Protein AF-U4LHU0-F1 (afdb_monomer_lite)

pLDDT: mean 70.66, std 20.33, range [28.69, 96.94]

Organism: Pyronema omphalodes (strain CBS 100304) (NCBI:txid1076935)

Structure (mmCIF, N/CA/C/O backbone):
data_AF-U4LHU0-F1
#
_entry.id   AF-U4LHU0-F1
#
loop_
_atom_site.group_PDB
_atom_site.id
_atom_site.type_symbol
_atom_site.label_atom_id
_atom_site.label_alt_id
_atom_site.label_comp_id
_atom_site.label_asym_id
_atom_site.label_entity_id
_atom_site.label_seq_id
_atom_site.pdbx_PDB_ins_code
_atom_site.Cartn_x
_atom_site.Cartn_y
_atom_site.Cartn_z
_atom_site.occupancy
_atom_site.B_iso_or_equiv
_atom_site.auth_seq_id
_atom_site.auth_comp_id
_atom_site.auth_asym_id
_atom_site.auth_atom_id
_atom_site.pdbx_PDB_model_num
ATOM 1 N N . MET A 1 1 ? -25.468 12.175 -38.984 1.00 31.92 1 MET A N 1
ATOM 2 C CA . MET A 1 1 ? -24.004 12.237 -39.172 1.00 31.92 1 MET A CA 1
ATOM 3 C C . MET A 1 1 ? -23.417 12.907 -37.944 1.00 31.92 1 MET A C 1
ATOM 5 O O . MET A 1 1 ? -23.538 14.114 -37.804 1.00 31.92 1 MET A O 1
ATOM 9 N N . THR A 1 2 ? -22.904 12.123 -37.001 1.00 28.69 2 THR A N 1
ATOM 10 C CA . THR A 1 2 ? -22.215 12.627 -35.808 1.00 28.69 2 THR A CA 1
ATOM 11 C C . THR A 1 2 ? -20.821 13.065 -36.234 1.00 28.69 2 THR A C 1
ATOM 13 O O . THR A 1 2 ? -19.942 12.238 -36.451 1.00 28.69 2 THR A O 1
ATOM 16 N N . THR A 1 3 ? -20.631 14.369 -36.413 1.00 35.62 3 THR A N 1
ATOM 17 C CA . THR A 1 3 ? -19.307 14.978 -36.540 1.00 35.62 3 THR A CA 1
ATOM 18 C C . THR A 1 3 ? -18.554 14.716 -35.241 1.00 35.62 3 THR A C 1
ATOM 20 O O . THR A 1 3 ? -18.798 15.386 -34.237 1.00 35.62 3 THR A O 1
ATOM 23 N N . ARG A 1 4 ? -17.682 13.699 -35.225 1.00 44.81 4 ARG A N 1
ATOM 24 C CA . ARG A 1 4 ? -16.684 13.555 -34.164 1.00 44.81 4 ARG A CA 1
ATOM 25 C C . ARG A 1 4 ? -15.829 14.817 -34.207 1.00 44.81 4 ARG A C 1
ATOM 27 O O . ARG A 1 4 ? -15.154 15.075 -35.200 1.00 44.81 4 ARG A O 1
ATOM 34 N N . PHE A 1 5 ? -15.929 15.641 -33.170 1.00 44.97 5 PHE A N 1
ATOM 35 C CA . PHE A 1 5 ? -15.028 16.767 -32.978 1.00 44.97 5 PHE A CA 1
ATOM 36 C C . PHE A 1 5 ? -13.647 16.189 -32.682 1.00 44.97 5 PHE A C 1
ATOM 38 O O . PHE A 1 5 ? -13.376 15.772 -31.560 1.00 44.97 5 PHE A O 1
ATOM 45 N N . TYR A 1 6 ? -12.807 16.109 -33.709 1.00 57.91 6 TYR A N 1
ATOM 46 C CA . TYR A 1 6 ? -11.405 15.760 -33.553 1.00 57.91 6 TYR A CA 1
ATOM 47 C C . TYR A 1 6 ? -10.732 16.816 -32.666 1.00 57.91 6 TYR A C 1
ATOM 49 O O . TYR A 1 6 ? -10.689 17.996 -33.030 1.00 57.91 6 TYR A O 1
ATOM 57 N N . ASN A 1 7 ? -10.243 16.401 -31.495 1.00 67.56 7 ASN A N 1
ATOM 58 C CA . ASN A 1 7 ? -9.500 17.265 -30.588 1.00 67.56 7 ASN A CA 1
ATOM 59 C C . ASN A 1 7 ? -8.046 16.770 -30.523 1.00 67.56 7 ASN A C 1
ATOM 61 O O . ASN A 1 7 ? -7.736 15.892 -29.715 1.00 67.56 7 ASN A O 1
ATOM 65 N N . PRO A 1 8 ? -7.140 17.358 -31.327 1.00 67.25 8 PRO A N 1
ATOM 66 C CA . PRO A 1 8 ? -5.761 16.891 -31.455 1.00 67.25 8 PRO A CA 1
ATOM 67 C C . PRO A 1 8 ? -5.008 16.852 -30.125 1.00 67.25 8 PRO A C 1
ATOM 69 O O . PRO A 1 8 ? -4.113 16.029 -29.962 1.00 67.25 8 PRO A O 1
ATOM 72 N N . SER A 1 9 ? -5.338 17.735 -29.182 1.00 73.50 9 SER A N 1
ATOM 73 C CA . SER A 1 9 ? -4.689 17.767 -27.870 1.00 73.50 9 SER A CA 1
ATOM 74 C C . SER A 1 9 ? -5.184 16.640 -26.966 1.00 73.50 9 SER A C 1
ATOM 76 O O . SER A 1 9 ? -4.390 16.038 -26.251 1.00 73.50 9 SER A O 1
ATOM 78 N N . TYR A 1 10 ? -6.481 16.327 -27.026 1.00 80.56 10 TYR A N 1
ATOM 79 C CA . TYR A 1 10 ? -7.070 15.235 -26.253 1.00 80.56 10 TYR A CA 1
ATOM 80 C C . TYR A 1 10 ? -6.584 13.872 -26.751 1.00 80.56 10 TYR A C 1
ATOM 82 O O . TYR A 1 10 ? -6.120 13.065 -25.952 1.00 80.56 10 TYR A O 1
ATOM 90 N N . ASP A 1 11 ? -6.618 13.636 -28.066 1.00 79.12 11 ASP A N 1
ATOM 91 C CA . ASP A 1 11 ? -6.207 12.352 -28.642 1.00 79.12 11 ASP A CA 1
ATOM 92 C C . ASP A 1 11 ? -4.712 12.082 -28.420 1.00 79.12 11 ASP A C 1
ATOM 94 O O . ASP A 1 11 ? -4.326 10.964 -28.085 1.00 79.12 11 ASP A O 1
ATOM 98 N N . LYS A 1 12 ? -3.859 13.113 -28.518 1.00 81.25 12 LYS A N 1
ATOM 99 C CA . LYS A 1 12 ? -2.432 12.991 -28.180 1.00 81.25 12 LYS A CA 1
ATOM 100 C C . LYS A 1 12 ? -2.208 12.639 -26.712 1.00 81.25 12 LYS A C 1
ATOM 102 O O . LYS A 1 12 ? -1.365 11.792 -26.430 1.00 81.25 12 LYS A O 1
ATOM 107 N N . GLN A 1 13 ? -2.954 13.260 -25.798 1.00 86.19 13 GLN A N 1
ATOM 108 C CA . GLN A 1 13 ? -2.844 12.948 -24.375 1.00 86.19 13 GLN A CA 1
ATOM 109 C C . GLN A 1 13 ? -3.299 11.515 -24.084 1.00 86.19 13 GLN A C 1
ATOM 111 O O . GLN A 1 13 ? -2.605 10.792 -23.383 1.00 86.19 13 GLN A O 1
ATOM 116 N N . GLN A 1 14 ? -4.400 11.065 -24.690 1.00 88.62 14 GLN A N 1
ATOM 117 C CA . GLN A 1 14 ? -4.863 9.685 -24.531 1.00 88.62 14 GLN A CA 1
ATOM 118 C C . GLN A 1 14 ? -3.864 8.667 -25.087 1.00 88.62 14 GLN A C 1
ATOM 120 O O . GLN A 1 14 ? -3.625 7.640 -24.463 1.00 88.62 14 GLN A O 1
ATOM 125 N N . ILE A 1 15 ? -3.219 8.951 -26.223 1.00 83.81 15 ILE A N 1
ATOM 126 C CA . ILE A 1 15 ? -2.134 8.107 -26.746 1.00 83.81 15 ILE A CA 1
ATOM 127 C C . ILE A 1 15 ? -0.989 8.005 -25.727 1.00 83.81 15 ILE A C 1
ATOM 129 O O . ILE A 1 15 ? -0.496 6.907 -25.481 1.00 83.81 15 ILE A O 1
ATOM 133 N N . ILE A 1 16 ? -0.585 9.124 -25.120 1.00 84.62 16 ILE A N 1
ATOM 134 C CA . ILE A 1 16 ? 0.454 9.170 -24.080 1.00 84.62 16 ILE A CA 1
ATOM 135 C C . ILE A 1 16 ? 0.057 8.326 -22.865 1.00 84.62 16 ILE A C 1
ATOM 137 O O . ILE A 1 16 ? 0.836 7.477 -22.434 1.00 84.62 16 ILE A O 1
ATOM 141 N N . ASP A 1 17 ? -1.154 8.522 -22.349 1.00 87.69 17 ASP A N 1
ATOM 142 C CA . ASP A 1 17 ? -1.651 7.816 -21.167 1.00 87.69 17 ASP A CA 1
ATOM 143 C C . ASP A 1 17 ? -1.772 6.306 -21.437 1.00 87.69 17 ASP A C 1
ATOM 145 O O . ASP A 1 17 ? -1.357 5.484 -20.616 1.00 87.69 17 ASP A O 1
ATOM 149 N N . ASN A 1 18 ? -2.240 5.925 -22.631 1.00 87.00 18 ASN A N 1
ATOM 150 C CA . ASN A 1 18 ? -2.288 4.531 -23.066 1.00 87.00 18 ASN A CA 1
ATOM 151 C C . ASN A 1 18 ? -0.885 3.922 -23.143 1.00 87.00 18 ASN A C 1
ATOM 153 O O . ASN A 1 18 ? -0.681 2.801 -22.682 1.00 87.00 18 ASN A O 1
ATOM 157 N N . CYS A 1 19 ? 0.093 4.643 -23.700 1.00 80.50 19 CYS A N 1
ATOM 158 C CA . CYS A 1 19 ? 1.478 4.180 -23.753 1.00 80.50 19 CYS A CA 1
ATOM 159 C C . CYS A 1 19 ? 2.058 3.973 -22.348 1.00 80.50 19 CYS A C 1
ATOM 161 O O . CYS A 1 19 ? 2.681 2.942 -22.112 1.00 80.50 19 CYS A O 1
ATOM 163 N N . LYS A 1 20 ? 1.801 4.880 -21.399 1.00 83.44 20 LYS A N 1
ATOM 164 C CA . LYS A 1 20 ? 2.232 4.697 -20.003 1.00 83.44 20 LYS A CA 1
ATOM 165 C C . LYS A 1 20 ? 1.599 3.470 -19.360 1.00 83.44 20 LYS A C 1
ATOM 167 O O . LYS A 1 20 ? 2.293 2.642 -18.783 1.00 83.44 20 LYS A O 1
ATOM 172 N N . TYR A 1 21 ? 0.294 3.272 -19.538 1.00 82.62 21 TYR A N 1
ATOM 173 C CA . TYR A 1 21 ? -0.361 2.068 -19.024 1.00 82.62 21 TYR A CA 1
ATOM 174 C C . TYR A 1 21 ? 0.203 0.783 -19.650 1.00 82.62 21 TYR A C 1
ATOM 176 O O . TYR A 1 21 ? 0.356 -0.231 -18.967 1.00 82.62 21 TYR A O 1
ATOM 184 N N . LEU A 1 22 ? 0.513 0.796 -20.949 1.00 76.00 22 LEU A N 1
ATOM 185 C CA . LEU A 1 22 ? 1.028 -0.368 -21.668 1.00 76.00 22 LEU A CA 1
ATOM 186 C C . LEU A 1 22 ? 2.461 -0.715 -21.260 1.00 76.00 22 LEU A C 1
ATOM 188 O O . LEU A 1 22 ? 2.718 -1.883 -20.954 1.00 76.00 22 LEU A O 1
ATOM 192 N N . PHE A 1 23 ? 3.344 0.283 -21.224 1.00 72.50 23 PHE A N 1
ATOM 193 C CA . PHE A 1 23 ? 4.793 0.102 -21.135 1.00 72.50 23 PHE A CA 1
ATOM 194 C C . PHE A 1 23 ? 5.400 0.451 -19.768 1.00 72.50 23 PHE A C 1
ATOM 196 O O . PHE A 1 23 ? 6.485 -0.037 -19.490 1.00 72.50 23 PHE A O 1
ATOM 203 N N . GLY A 1 24 ? 4.701 1.197 -18.908 1.00 72.06 24 GLY A N 1
ATOM 204 C CA . GLY A 1 24 ? 5.185 1.630 -17.591 1.00 72.06 24 GLY A CA 1
ATOM 205 C C . GLY A 1 24 ? 5.085 3.147 -17.396 1.00 72.06 24 GLY A C 1
ATOM 206 O O . GLY A 1 24 ? 5.053 3.905 -18.361 1.00 72.06 24 GLY A O 1
ATOM 207 N N . ASP A 1 25 ? 5.015 3.613 -16.146 1.00 74.56 25 ASP A N 1
ATOM 208 C CA . ASP A 1 25 ? 4.973 5.055 -15.826 1.00 74.56 25 ASP A CA 1
ATOM 209 C C . ASP A 1 25 ? 6.344 5.746 -15.970 1.00 74.56 25 ASP A C 1
ATOM 211 O O . ASP A 1 25 ? 6.435 6.974 -15.997 1.00 74.56 25 ASP A O 1
ATOM 215 N N . ASP A 1 26 ? 7.404 4.948 -16.045 1.00 67.00 26 ASP A N 1
ATOM 216 C CA . ASP A 1 26 ? 8.810 5.312 -16.202 1.00 67.00 26 ASP A CA 1
ATOM 217 C C . ASP A 1 26 ? 9.218 5.613 -17.652 1.00 67.00 26 ASP A C 1
ATOM 219 O O . ASP A 1 26 ? 10.294 6.169 -17.890 1.00 67.00 26 ASP A O 1
ATOM 223 N N . VAL A 1 27 ? 8.338 5.333 -18.613 1.00 71.69 27 VAL A N 1
ATOM 224 C CA . VAL A 1 27 ? 8.548 5.669 -20.023 1.00 71.69 27 VAL A CA 1
ATOM 225 C C . VAL A 1 27 ? 8.144 7.111 -20.341 1.00 71.69 27 VAL A C 1
ATOM 227 O O . VAL A 1 27 ? 7.217 7.676 -19.751 1.00 71.69 27 VAL A O 1
ATOM 230 N N . ASP A 1 28 ? 8.807 7.706 -21.335 1.00 75.06 28 ASP A N 1
ATOM 231 C CA . ASP A 1 28 ? 8.503 9.053 -21.830 1.00 75.06 28 ASP A CA 1
ATOM 232 C C . ASP A 1 28 ? 7.946 8.997 -23.265 1.00 75.06 28 ASP A C 1
ATOM 234 O O . ASP A 1 28 ? 8.705 9.056 -24.238 1.00 75.06 28 ASP A O 1
ATOM 238 N N . PRO A 1 29 ? 6.622 8.799 -23.432 1.00 76.75 29 PRO A N 1
ATOM 239 C CA . PRO A 1 29 ? 6.010 8.694 -24.746 1.00 76.75 29 PRO A CA 1
ATOM 240 C C . PRO A 1 29 ? 5.849 10.074 -25.397 1.00 76.75 29 PRO A C 1
ATOM 242 O O . PRO A 1 29 ? 5.161 10.958 -24.888 1.00 76.75 29 PRO A O 1
ATOM 245 N N . VAL A 1 30 ? 6.416 10.231 -26.589 1.00 76.00 30 VAL A N 1
ATOM 246 C CA . VAL A 1 30 ? 6.323 11.442 -27.408 1.00 76.00 30 VAL A CA 1
ATOM 247 C C . VAL A 1 30 ? 5.564 11.132 -28.693 1.00 76.00 30 VAL A C 1
ATOM 249 O O . VAL A 1 30 ? 5.951 10.257 -29.465 1.00 76.00 30 VAL A O 1
ATOM 252 N N . VAL A 1 31 ? 4.486 11.873 -28.960 1.00 75.69 31 VAL A N 1
ATOM 253 C CA . VAL A 1 31 ? 3.698 11.729 -30.195 1.00 75.69 31 VAL A CA 1
ATOM 254 C C . VAL A 1 31 ? 4.178 12.735 -31.237 1.00 75.69 31 VAL A C 1
ATOM 256 O O . VAL A 1 31 ? 3.885 13.931 -31.150 1.00 75.69 31 VAL A O 1
ATOM 259 N N . LEU A 1 32 ? 4.891 12.242 -32.246 1.00 68.19 32 LEU A N 1
ATOM 260 C CA . LEU A 1 32 ? 5.414 13.028 -33.357 1.00 68.19 32 LEU A CA 1
ATOM 261 C C . LEU A 1 32 ? 4.557 12.868 -34.611 1.00 68.19 32 LEU A C 1
ATOM 263 O O . LEU A 1 32 ? 4.002 11.810 -34.902 1.00 68.19 32 LEU A O 1
ATOM 267 N N . THR A 1 33 ? 4.465 13.951 -35.375 1.00 69.75 33 THR A N 1
ATOM 268 C CA . THR A 1 33 ? 3.896 13.951 -36.723 1.00 69.75 33 THR A CA 1
ATOM 269 C C . THR A 1 33 ? 5.036 14.184 -37.697 1.00 69.75 33 THR A C 1
ATOM 271 O O . THR A 1 33 ? 5.654 15.245 -37.682 1.00 69.75 33 THR A O 1
ATOM 274 N N . GLU A 1 34 ? 5.316 13.189 -38.523 1.00 63.16 34 GLU A N 1
ATOM 275 C CA . GLU A 1 34 ? 6.387 13.217 -39.508 1.00 63.16 34 GLU A CA 1
ATOM 276 C C . GLU A 1 34 ? 5.799 13.365 -40.906 1.00 63.16 34 GLU A C 1
ATOM 278 O O . GLU A 1 34 ? 4.795 12.736 -41.256 1.00 63.16 34 GLU A O 1
ATOM 283 N N . GLN A 1 35 ? 6.460 14.183 -41.717 1.00 63.94 35 GLN A N 1
ATOM 284 C CA . GLN A 1 35 ? 6.216 14.270 -43.147 1.00 63.94 35 GLN A CA 1
ATOM 285 C C . GLN A 1 35 ? 7.452 13.757 -43.870 1.00 63.94 35 GLN A C 1
ATOM 287 O O . GLN A 1 35 ? 8.567 14.163 -43.546 1.00 63.94 35 GLN A O 1
ATOM 292 N N . TYR A 1 36 ? 7.260 12.857 -44.826 1.00 60.22 36 TYR A N 1
ATOM 293 C CA . TYR A 1 36 ? 8.351 12.357 -45.651 1.00 60.22 36 TYR A CA 1
ATOM 294 C C . TYR A 1 36 ? 7.912 12.229 -47.102 1.00 60.22 36 TYR A C 1
ATOM 296 O O . TYR A 1 36 ? 6.767 11.883 -47.400 1.00 60.22 36 TYR A O 1
ATOM 304 N N . ASP A 1 37 ? 8.847 12.488 -48.008 1.00 61.88 37 ASP A N 1
ATOM 305 C CA . ASP A 1 37 ? 8.627 12.319 -49.435 1.00 61.88 37 ASP A CA 1
ATOM 306 C C . ASP A 1 37 ? 8.998 10.893 -49.843 1.00 61.88 37 ASP A C 1
ATOM 308 O O . ASP A 1 37 ? 10.112 10.418 -49.622 1.00 61.88 37 ASP A O 1
ATOM 312 N N . GLY A 1 38 ? 8.034 10.188 -50.425 1.00 62.19 38 GLY A N 1
ATOM 313 C CA . GLY A 1 38 ? 8.197 8.858 -50.990 1.00 62.19 38 GLY A CA 1
ATOM 314 C C . GLY A 1 38 ? 7.997 8.886 -52.500 1.00 62.19 38 GLY A C 1
ATOM 315 O O . GLY A 1 38 ? 7.189 9.648 -53.026 1.00 62.19 38 GLY A O 1
ATOM 316 N N . ILE A 1 39 ? 8.710 8.025 -53.221 1.00 62.16 39 ILE A N 1
ATOM 317 C CA . ILE A 1 39 ? 8.475 7.815 -54.651 1.00 62.16 39 ILE A CA 1
ATOM 318 C C . ILE A 1 39 ? 7.542 6.620 -54.789 1.00 62.16 39 ILE A C 1
ATOM 320 O O . ILE A 1 39 ? 7.892 5.514 -54.377 1.00 62.16 39 ILE A O 1
ATOM 324 N N . VAL A 1 40 ? 6.368 6.824 -55.386 1.00 63.94 40 VAL A N 1
ATOM 325 C CA . VAL A 1 40 ? 5.434 5.726 -55.655 1.00 63.94 40 VAL A CA 1
ATOM 326 C C . VAL A 1 40 ? 5.247 5.530 -57.141 1.00 63.94 40 VAL A C 1
ATOM 328 O O . VAL A 1 40 ? 5.099 6.480 -57.905 1.00 63.94 40 VAL A O 1
ATOM 331 N N . SER A 1 41 ? 5.266 4.261 -57.534 1.00 62.34 41 SER A N 1
ATOM 332 C CA . SER A 1 41 ? 4.939 3.828 -58.884 1.00 62.34 41 SER A CA 1
ATOM 333 C C . SER A 1 41 ? 3.425 3.869 -59.055 1.00 62.34 41 SER A C 1
ATOM 335 O O . SER A 1 41 ? 2.715 3.000 -58.551 1.00 62.34 41 SER A O 1
ATOM 337 N N . GLU A 1 42 ? 2.920 4.894 -59.733 1.00 66.12 42 GLU A N 1
ATOM 338 C CA . GLU A 1 42 ? 1.509 4.969 -60.095 1.00 66.12 42 GLU A CA 1
ATOM 339 C C . GLU A 1 42 ? 1.281 4.375 -61.477 1.00 66.12 42 GLU A C 1
ATOM 341 O O . GLU A 1 42 ? 2.084 4.542 -62.395 1.00 66.12 42 GLU A O 1
ATOM 346 N N . GLN A 1 43 ? 0.170 3.659 -61.604 1.00 59.12 43 GLN A N 1
ATOM 347 C CA . GLN A 1 43 ? -0.231 3.022 -62.843 1.00 59.12 43 GLN A CA 1
ATOM 348 C C . GLN A 1 43 ? -1.027 4.024 -63.682 1.00 59.12 43 GLN A C 1
ATOM 350 O O . GLN A 1 43 ? -2.145 4.392 -63.315 1.00 59.12 43 GLN A O 1
ATOM 355 N N . GLU A 1 44 ? -0.473 4.467 -64.810 1.00 54.84 44 GLU A N 1
ATOM 356 C CA . GLU A 1 44 ? -1.233 5.277 -65.762 1.00 54.84 44 GLU A CA 1
ATOM 357 C C . GLU A 1 44 ? -2.221 4.370 -66.513 1.00 54.84 44 GLU A C 1
ATOM 359 O O . GLU A 1 44 ? -1.839 3.400 -67.172 1.00 54.84 44 GLU A O 1
ATOM 364 N N . ARG A 1 45 ? -3.525 4.661 -66.402 1.00 52.56 45 ARG A N 1
ATOM 365 C CA . ARG A 1 45 ? -4.532 4.052 -67.280 1.00 52.56 45 ARG A CA 1
ATOM 366 C C . ARG A 1 45 ? -4.575 4.836 -68.584 1.00 52.56 45 ARG A C 1
ATOM 368 O O . ARG A 1 45 ? -5.157 5.918 -68.637 1.00 52.56 45 ARG A O 1
ATOM 375 N N . PHE A 1 46 ? -4.006 4.269 -69.640 1.00 51.78 46 PHE A N 1
ATOM 376 C CA . PHE A 1 46 ? -4.324 4.703 -70.994 1.00 51.78 46 PHE A CA 1
ATOM 377 C C . PHE A 1 46 ? -5.749 4.257 -71.352 1.00 51.78 46 PHE A C 1
ATOM 379 O O . PHE A 1 46 ? -6.184 3.163 -70.996 1.00 51.78 46 PHE A O 1
ATOM 386 N N . TRP A 1 47 ? -6.494 5.135 -72.028 1.00 53.00 47 TRP A N 1
ATOM 387 C CA . TRP A 1 47 ? -7.880 4.890 -72.455 1.00 53.00 47 TRP A CA 1
ATOM 388 C C . TRP A 1 47 ? -7.991 3.839 -73.576 1.00 53.00 47 TRP A C 1
ATOM 390 O O . TRP A 1 47 ? -9.082 3.356 -73.866 1.00 53.00 47 TRP A O 1
ATOM 400 N N . ASP A 1 48 ? -6.864 3.464 -74.179 1.00 54.81 48 ASP A N 1
ATOM 401 C CA . ASP A 1 48 ? -6.714 2.345 -75.106 1.00 54.81 48 ASP A CA 1
ATOM 402 C C . ASP A 1 48 ? -6.076 1.188 -74.329 1.00 54.81 48 ASP A C 1
ATOM 404 O O . ASP A 1 48 ? -4.995 1.345 -73.769 1.00 54.81 48 ASP A O 1
ATOM 408 N N . GLY A 1 49 ? -6.767 0.053 -74.224 1.00 53.97 49 GLY A N 1
ATOM 409 C CA . GLY A 1 49 ? -6.484 -1.051 -73.304 1.00 53.97 49 GLY A CA 1
ATOM 410 C C . GLY A 1 49 ? -5.183 -1.839 -73.525 1.00 53.97 49 GLY A C 1
ATOM 411 O O . GLY A 1 49 ? -5.213 -3.067 -73.440 1.00 53.97 49 GLY A O 1
ATOM 412 N N . ARG A 1 50 ? -4.033 -1.195 -73.770 1.00 52.84 50 ARG A N 1
ATOM 413 C CA . ARG A 1 50 ? -2.716 -1.848 -73.776 1.00 52.84 50 ARG A CA 1
ATOM 414 C C . ARG A 1 50 ? -1.643 -1.069 -73.017 1.00 52.84 50 ARG A C 1
ATOM 416 O O . ARG A 1 50 ? -1.430 0.114 -73.227 1.00 52.84 50 ARG A O 1
ATOM 423 N N . GLN A 1 51 ? -0.926 -1.862 -72.222 1.00 54.44 51 GLN A N 1
ATOM 424 C CA . GLN A 1 51 ? 0.272 -1.595 -71.426 1.00 54.44 51 GLN A CA 1
ATOM 425 C C . GLN A 1 51 ? 0.159 -0.560 -70.300 1.00 54.44 51 GLN A C 1
ATOM 427 O O . GLN A 1 51 ? -0.144 0.612 -70.474 1.00 54.44 51 GLN A O 1
ATOM 432 N N . HIS A 1 52 ? 0.465 -1.058 -69.103 1.00 53.16 52 HIS A N 1
ATOM 433 C CA . HIS A 1 52 ? 0.617 -0.297 -67.878 1.00 53.16 52 HIS A CA 1
ATOM 434 C C . HIS A 1 52 ? 2.041 0.260 -67.837 1.00 53.16 52 HIS A C 1
ATOM 436 O O . HIS A 1 52 ? 2.987 -0.498 -67.622 1.00 53.16 52 HIS A O 1
ATOM 442 N N . SER A 1 53 ? 2.208 1.563 -68.059 1.00 53.81 53 SER A N 1
ATOM 443 C CA . SER A 1 53 ? 3.431 2.250 -67.650 1.00 53.81 53 SER A CA 1
ATOM 444 C C . SER A 1 53 ? 3.322 2.583 -66.163 1.00 53.81 53 SER A C 1
ATOM 446 O O . SER A 1 53 ? 2.299 3.081 -65.684 1.00 53.81 53 SER A O 1
ATOM 448 N N . TYR A 1 54 ? 4.383 2.279 -65.421 1.00 63.12 54 TYR A N 1
ATOM 449 C CA . TYR A 1 54 ? 4.544 2.746 -64.052 1.00 63.12 54 TYR A CA 1
ATOM 450 C C . TYR A 1 54 ? 5.303 4.062 -64.096 1.00 63.12 54 TYR A C 1
ATOM 452 O O . TYR A 1 54 ? 6.447 4.110 -64.551 1.00 63.12 54 TYR A O 1
ATOM 460 N N . LYS A 1 55 ? 4.663 5.135 -63.640 1.00 63.25 55 LYS A N 1
ATOM 461 C CA . LYS A 1 55 ? 5.321 6.424 -63.478 1.00 63.25 55 LYS A CA 1
ATOM 462 C C . LYS A 1 55 ? 5.713 6.585 -62.021 1.00 63.25 55 LYS A C 1
ATOM 464 O O . LYS A 1 55 ? 4.868 6.494 -61.133 1.00 63.25 55 LYS A O 1
ATOM 469 N N . SER A 1 56 ? 6.992 6.842 -61.784 1.00 66.25 56 SER A N 1
ATOM 470 C CA . SER A 1 56 ? 7.484 7.256 -60.475 1.00 66.25 56 SER A CA 1
ATOM 471 C C . SER A 1 56 ? 7.012 8.679 -60.203 1.00 66.25 56 SER A C 1
ATOM 473 O O . SER A 1 56 ? 7.499 9.626 -60.820 1.00 66.25 56 SER A O 1
ATOM 475 N N . VAL A 1 57 ? 6.041 8.827 -59.307 1.00 67.00 57 VAL A N 1
ATOM 476 C CA . VAL A 1 57 ? 5.515 10.126 -58.889 1.00 67.00 57 VAL A CA 1
ATOM 477 C C . VAL A 1 57 ? 6.013 10.407 -57.469 1.00 67.00 57 VAL A C 1
ATOM 479 O O . VAL A 1 57 ? 5.795 9.569 -56.587 1.00 67.00 57 VAL A O 1
ATOM 482 N N . PRO A 1 58 ? 6.689 11.546 -57.224 1.00 61.03 58 PRO A N 1
ATOM 483 C CA . PRO A 1 58 ? 7.014 11.968 -55.868 1.00 61.03 58 PRO A CA 1
ATOM 484 C C . PRO A 1 58 ? 5.718 12.298 -55.123 1.00 61.03 58 PRO A C 1
ATOM 486 O O . PRO A 1 58 ? 4.859 13.017 -55.637 1.00 61.03 58 PRO A O 1
ATOM 489 N N . LYS A 1 59 ? 5.559 11.734 -53.928 1.00 64.88 59 LYS A N 1
ATOM 490 C CA . LYS A 1 59 ? 4.393 11.917 -53.065 1.00 64.88 59 LYS A CA 1
ATOM 491 C C . LYS A 1 59 ? 4.831 12.219 -51.650 1.00 64.88 59 LYS A C 1
ATOM 493 O O . LYS A 1 59 ? 5.673 11.518 -51.103 1.00 64.88 59 LYS A O 1
ATOM 498 N N . THR A 1 60 ? 4.190 13.205 -51.044 1.00 61.88 60 THR A N 1
ATOM 499 C CA . THR A 1 60 ? 4.386 13.506 -49.631 1.00 61.88 60 THR A CA 1
ATOM 500 C C . THR A 1 60 ? 3.420 12.676 -48.795 1.00 61.88 60 THR A C 1
ATOM 502 O O . THR A 1 60 ? 2.205 12.661 -49.022 1.00 61.88 60 THR A O 1
ATOM 505 N N . TYR A 1 61 ? 3.979 11.975 -47.819 1.00 63.44 61 TYR A N 1
ATOM 506 C CA . TYR A 1 61 ? 3.270 11.156 -46.852 1.00 63.44 61 TYR A CA 1
ATOM 507 C C . TYR A 1 61 ? 3.307 11.827 -45.490 1.00 63.44 61 TYR A C 1
ATOM 509 O O . TYR A 1 61 ? 4.332 12.368 -45.086 1.00 63.44 61 TYR A O 1
ATOM 517 N N . THR A 1 62 ? 2.192 11.765 -44.764 1.00 61.28 62 THR A N 1
ATOM 518 C CA . THR A 1 62 ? 2.161 12.104 -43.336 1.00 61.28 62 THR A CA 1
ATOM 519 C C . THR A 1 62 ? 1.982 10.827 -42.528 1.00 61.28 62 THR A C 1
ATOM 521 O O . THR A 1 62 ? 1.068 10.045 -42.795 1.00 61.28 62 THR A O 1
ATOM 524 N N . CYS A 1 63 ? 2.847 10.620 -41.540 1.00 63.19 63 CYS A N 1
ATOM 525 C CA . CYS A 1 63 ? 2.761 9.538 -40.566 1.00 63.19 63 CYS A CA 1
ATOM 526 C C . CYS A 1 63 ? 2.765 10.135 -39.160 1.00 63.19 63 CYS A C 1
ATOM 528 O O . CYS A 1 63 ? 3.416 11.147 -38.904 1.00 63.19 63 CYS A O 1
ATOM 530 N N . VAL A 1 64 ? 2.030 9.516 -38.242 1.00 63.84 64 VAL A N 1
ATOM 531 C CA . VAL A 1 64 ? 2.077 9.872 -36.826 1.00 63.84 64 VAL A CA 1
ATOM 532 C C . VAL A 1 64 ? 2.656 8.685 -36.076 1.00 63.84 64 VAL A C 1
ATOM 534 O O . VAL A 1 64 ? 2.203 7.549 -36.242 1.00 63.84 64 VAL A O 1
ATOM 537 N N . ARG A 1 65 ? 3.684 8.956 -35.273 1.00 65.94 65 ARG A N 1
ATOM 538 C CA . ARG A 1 65 ? 4.395 7.958 -34.477 1.00 65.94 65 ARG A CA 1
ATOM 539 C C . ARG A 1 65 ? 4.334 8.348 -33.008 1.00 65.94 65 ARG A C 1
ATOM 541 O O . ARG A 1 65 ? 4.594 9.499 -32.672 1.00 65.94 65 ARG A O 1
ATOM 548 N N . ALA A 1 66 ? 4.025 7.398 -32.138 1.00 61.97 66 ALA A N 1
ATOM 549 C CA . ALA A 1 66 ? 4.353 7.497 -30.725 1.00 61.97 66 ALA A CA 1
ATOM 550 C C . ALA A 1 66 ? 5.709 6.820 -30.512 1.00 61.97 66 ALA A C 1
ATOM 552 O O . ALA A 1 66 ? 5.871 5.634 -30.802 1.00 61.97 66 ALA A O 1
ATOM 553 N N . ILE A 1 67 ? 6.679 7.597 -30.048 1.00 64.75 67 ILE A N 1
ATOM 554 C CA . ILE A 1 67 ? 8.003 7.129 -29.654 1.00 64.75 67 ILE A CA 1
ATOM 555 C C . ILE A 1 67 ? 7.968 6.965 -28.147 1.00 64.75 67 ILE A C 1
ATOM 557 O O . ILE A 1 67 ? 7.747 7.938 -27.437 1.00 64.75 67 ILE A O 1
ATOM 561 N N . VAL A 1 68 ? 8.158 5.749 -27.665 1.00 61.59 68 VAL A N 1
ATOM 562 C CA . VAL A 1 68 ? 8.235 5.439 -26.243 1.00 61.59 68 VAL A CA 1
ATOM 563 C C . VAL A 1 68 ? 9.707 5.232 -25.924 1.00 61.59 68 VAL A C 1
ATOM 565 O O . VAL A 1 68 ? 10.297 4.243 -26.356 1.00 61.59 68 VAL A O 1
ATOM 568 N N . VAL A 1 69 ? 10.307 6.206 -25.242 1.00 58.31 69 VAL A N 1
ATOM 569 C CA . VAL A 1 69 ? 11.693 6.110 -24.777 1.00 58.31 69 VAL A CA 1
ATOM 570 C C . VAL A 1 69 ? 11.672 5.556 -23.362 1.00 58.31 69 VAL A C 1
ATOM 572 O O . VAL A 1 69 ? 11.019 6.126 -22.483 1.00 58.31 69 VAL A O 1
ATOM 575 N N . ASP A 1 70 ? 12.363 4.442 -23.163 1.00 56.34 70 ASP A N 1
ATOM 576 C CA . ASP A 1 70 ? 12.574 3.878 -21.837 1.00 56.34 70 ASP A CA 1
ATOM 577 C C . ASP A 1 70 ? 13.696 4.664 -21.135 1.00 56.34 70 ASP A C 1
ATOM 579 O O . ASP A 1 70 ? 14.791 4.813 -21.679 1.00 56.34 70 ASP A O 1
ATOM 583 N N . ARG A 1 71 ? 13.418 5.233 -19.953 1.00 48.97 71 ARG A N 1
ATOM 584 C CA . ARG A 1 71 ? 14.417 5.974 -19.158 1.00 48.97 71 ARG A CA 1
ATOM 585 C C . ARG A 1 71 ? 15.211 5.074 -18.212 1.00 48.97 71 ARG A C 1
ATOM 587 O O . ARG A 1 71 ? 16.204 5.533 -17.654 1.00 48.97 71 ARG A O 1
ATOM 594 N N . MET A 1 72 ? 14.770 3.839 -17.998 1.00 47.50 72 MET A N 1
ATOM 595 C CA . MET A 1 72 ? 15.346 2.890 -17.054 1.00 47.50 72 MET A CA 1
ATOM 596 C C . MET A 1 72 ? 15.177 1.491 -17.635 1.00 47.50 72 MET A C 1
ATOM 598 O O . MET A 1 72 ? 14.161 0.880 -17.346 1.00 47.50 72 MET A O 1
ATOM 602 N N . HIS A 1 73 ? 16.158 1.004 -18.411 1.00 47.78 73 HIS A N 1
ATOM 603 C CA . HIS A 1 73 ? 16.200 -0.311 -19.081 1.00 47.78 73 HIS A CA 1
ATOM 604 C C . HIS A 1 73 ? 15.314 -1.403 -18.438 1.00 47.78 73 HIS A C 1
ATOM 606 O O . HIS A 1 73 ? 15.788 -2.278 -17.707 1.00 47.78 73 HIS A O 1
ATOM 612 N N . THR A 1 74 ? 14.017 -1.373 -18.718 1.00 40.94 74 THR A N 1
ATOM 613 C CA . THR A 1 74 ? 13.043 -2.353 -18.274 1.00 40.94 74 THR A CA 1
ATOM 614 C C . THR A 1 74 ? 12.411 -2.893 -19.531 1.00 40.94 74 THR A C 1
ATOM 616 O O . THR A 1 74 ? 11.494 -2.319 -20.109 1.00 40.94 74 THR A O 1
ATOM 619 N N . ASP A 1 75 ? 12.968 -4.028 -19.962 1.00 47.19 75 ASP A N 1
ATOM 620 C CA . ASP A 1 75 ? 12.567 -4.795 -21.136 1.00 47.19 75 ASP A CA 1
ATOM 621 C C . ASP A 1 75 ? 11.044 -4.777 -21.320 1.00 47.19 75 ASP A C 1
ATOM 623 O O . ASP A 1 75 ? 10.275 -5.492 -20.658 1.00 47.19 75 ASP A O 1
ATOM 627 N N . THR A 1 76 ? 10.603 -3.910 -22.228 1.00 41.75 76 THR A N 1
ATOM 628 C CA . THR A 1 76 ? 9.191 -3.654 -22.466 1.00 41.75 76 THR A CA 1
ATOM 629 C C . THR A 1 76 ? 8.603 -4.886 -23.137 1.00 41.75 76 THR A C 1
ATOM 631 O O . THR A 1 76 ? 8.955 -5.279 -24.249 1.00 41.75 76 THR A O 1
ATOM 634 N N . SER A 1 77 ? 7.717 -5.554 -22.402 1.00 37.34 77 SER A N 1
ATOM 635 C CA . SER A 1 77 ? 7.081 -6.795 -22.827 1.00 37.34 77 SER A CA 1
ATOM 636 C C . SER A 1 77 ? 6.307 -6.578 -24.130 1.00 37.34 77 SER A C 1
ATOM 638 O O . SER A 1 77 ? 5.379 -5.772 -24.194 1.00 37.34 77 SER A O 1
ATOM 640 N N . ILE A 1 78 ? 6.694 -7.316 -25.172 1.00 41.19 78 ILE A N 1
ATOM 641 C CA . ILE A 1 78 ? 6.081 -7.261 -26.500 1.00 41.19 78 ILE A CA 1
ATOM 642 C C . ILE A 1 78 ? 4.653 -7.812 -26.412 1.00 41.19 78 ILE A C 1
ATOM 644 O O . ILE A 1 78 ? 4.441 -9.019 -26.274 1.00 41.19 78 ILE A O 1
ATOM 648 N N . LEU A 1 79 ? 3.661 -6.929 -26.525 1.00 35.16 79 LEU A N 1
ATOM 649 C CA . LEU A 1 79 ? 2.281 -7.317 -26.806 1.00 35.16 79 LEU A CA 1
ATOM 650 C C . LEU A 1 79 ? 2.174 -7.680 -28.292 1.00 35.16 79 LEU A C 1
ATOM 652 O O . LEU A 1 79 ? 2.129 -6.819 -29.171 1.00 35.16 79 LEU A O 1
ATOM 656 N N . LEU A 1 80 ? 2.163 -8.982 -28.572 1.00 32.78 80 LEU A N 1
ATOM 657 C CA . LEU A 1 80 ? 1.895 -9.537 -29.896 1.00 32.78 80 LEU A CA 1
ATOM 658 C C . LEU A 1 80 ? 0.395 -9.450 -30.180 1.00 32.78 80 LEU A C 1
ATOM 660 O O . LEU A 1 80 ? -0.398 -10.273 -29.731 1.00 32.78 80 LEU A O 1
ATOM 664 N N . ALA A 1 81 ? 0.015 -8.432 -30.940 1.00 33.06 81 ALA A N 1
ATOM 665 C CA . ALA A 1 81 ? -1.354 -8.221 -31.361 1.00 33.06 81 ALA A CA 1
ATOM 666 C C . ALA A 1 81 ? -1.598 -8.963 -32.695 1.00 33.06 81 ALA A C 1
ATOM 668 O O . ALA A 1 81 ? -1.228 -8.488 -33.767 1.00 33.06 81 ALA A O 1
ATOM 669 N N . THR A 1 82 ? -2.274 -10.115 -32.658 1.00 32.31 82 THR A N 1
ATOM 670 C CA . THR A 1 82 ? -2.719 -10.873 -33.845 1.00 32.31 82 THR A CA 1
ATOM 671 C C . THR A 1 82 ? -3.984 -10.271 -34.456 1.00 32.31 82 THR A C 1
ATOM 673 O O . THR A 1 82 ? -5.059 -10.434 -33.889 1.00 32.31 82 THR A O 1
ATOM 676 N N . ASP A 1 83 ? -3.861 -9.532 -35.564 1.00 29.86 83 ASP A N 1
ATOM 677 C CA . ASP A 1 83 ? -4.930 -9.449 -36.572 1.00 29.86 83 ASP A CA 1
ATOM 678 C C . ASP A 1 83 ? -4.383 -8.952 -37.921 1.00 29.86 83 ASP A C 1
ATOM 680 O O . ASP A 1 83 ? -3.592 -8.005 -37.975 1.00 29.86 83 ASP A O 1
ATOM 684 N N . ILE A 1 84 ? -4.775 -9.639 -38.994 1.00 35.53 84 ILE A N 1
ATOM 685 C CA . ILE A 1 84 ? -4.042 -9.740 -40.272 1.00 35.53 84 ILE A CA 1
ATOM 686 C C . ILE A 1 84 ? -4.219 -8.511 -41.187 1.00 35.53 84 ILE A C 1
ATOM 688 O O . ILE A 1 84 ? -3.414 -8.313 -42.091 1.00 35.53 84 ILE A O 1
ATOM 692 N N . ASP A 1 85 ? -5.163 -7.613 -40.888 1.00 34.50 85 ASP A N 1
ATOM 693 C CA . ASP A 1 85 ? -5.487 -6.477 -41.769 1.00 34.50 85 ASP A CA 1
ATOM 694 C C . ASP A 1 85 ? -5.155 -5.082 -41.193 1.00 34.50 85 ASP A C 1
ATOM 696 O O . ASP A 1 85 ? -5.460 -4.071 -41.827 1.00 34.50 85 ASP A O 1
ATOM 700 N N . GLN A 1 86 ? -4.529 -4.972 -40.005 1.00 41.28 86 GLN A N 1
ATOM 701 C CA . GLN A 1 86 ? -4.327 -3.660 -39.348 1.00 41.28 86 GLN A CA 1
ATOM 702 C C . GLN A 1 86 ? -2.986 -3.399 -38.648 1.00 41.28 86 GLN A C 1
ATOM 704 O O . GLN A 1 86 ? -2.861 -2.368 -37.986 1.00 41.28 86 GLN A O 1
ATOM 709 N N . ARG A 1 87 ? -1.971 -4.265 -38.725 1.00 38.66 87 ARG A N 1
ATOM 710 C CA . ARG A 1 87 ? -0.878 -4.200 -37.736 1.00 38.66 87 ARG A CA 1
ATOM 711 C C . ARG A 1 87 ? 0.511 -4.315 -38.353 1.00 38.66 87 ARG A C 1
ATOM 713 O O . ARG A 1 87 ? 1.020 -5.407 -38.555 1.00 38.66 87 ARG A O 1
ATOM 720 N N . ALA A 1 88 ? 1.159 -3.171 -38.555 1.00 38.16 88 ALA A N 1
ATOM 721 C CA . ALA A 1 88 ? 2.614 -3.097 -38.558 1.00 38.16 88 ALA A CA 1
ATOM 722 C C . ALA A 1 88 ? 3.056 -2.413 -37.257 1.00 38.16 88 ALA A C 1
ATOM 724 O O . ALA A 1 88 ? 3.291 -1.210 -37.212 1.00 38.16 88 ALA A O 1
ATOM 725 N N . LEU A 1 89 ? 3.146 -3.199 -36.181 1.00 41.22 89 LEU A N 1
ATOM 726 C CA . LEU A 1 89 ? 4.039 -2.889 -35.065 1.00 41.22 89 LEU A CA 1
ATOM 727 C C . LEU A 1 89 ? 5.465 -3.062 -35.605 1.00 41.22 89 LEU A C 1
ATOM 729 O O . LEU A 1 89 ? 6.054 -4.136 -35.517 1.00 41.22 89 LEU A O 1
ATOM 733 N N . CYS A 1 90 ? 5.997 -2.033 -36.263 1.00 38.94 90 CYS A N 1
ATOM 734 C CA . CYS A 1 90 ? 7.402 -2.026 -36.645 1.00 38.94 90 CYS A CA 1
ATOM 735 C C . CYS A 1 90 ? 8.226 -1.683 -35.406 1.00 38.94 90 CYS A C 1
ATOM 737 O O . CYS A 1 90 ? 8.500 -0.516 -35.133 1.00 38.94 90 CYS A O 1
ATOM 739 N N . TYR A 1 91 ? 8.640 -2.716 -34.672 1.00 38.62 91 TYR A N 1
ATOM 740 C CA . TYR A 1 91 ? 9.796 -2.606 -33.795 1.00 38.62 91 TYR A CA 1
ATOM 741 C C . TYR A 1 91 ? 11.031 -2.466 -34.689 1.00 38.62 91 TYR A C 1
ATOM 743 O O . TYR A 1 91 ? 11.596 -3.447 -35.164 1.00 38.62 91 TYR A O 1
ATOM 751 N N . SER A 1 92 ? 11.407 -1.231 -35.000 1.00 37.78 92 SER A N 1
ATOM 752 C CA . SER A 1 92 ? 12.749 -0.932 -35.482 1.00 37.78 92 SER A CA 1
ATOM 753 C C . SER A 1 92 ? 13.460 -0.231 -34.342 1.00 37.78 92 SER A C 1
ATOM 755 O O . SER A 1 92 ? 13.162 0.929 -34.080 1.00 37.78 92 SER A O 1
ATOM 757 N N . SER A 1 93 ? 14.354 -0.935 -33.658 1.00 35.47 93 SER A N 1
ATOM 758 C CA . SER A 1 93 ? 15.377 -0.313 -32.824 1.00 35.47 93 SER A CA 1
ATOM 759 C C . SER A 1 93 ? 16.603 -0.084 -33.714 1.00 35.47 93 SER A C 1
ATOM 761 O O . SER A 1 93 ? 17.236 -1.062 -34.109 1.00 35.47 93 SER A O 1
ATOM 763 N N . PRO A 1 94 ? 16.940 1.162 -34.108 1.00 36.41 94 PRO A N 1
ATOM 764 C CA . PRO A 1 94 ? 18.270 1.476 -34.628 1.00 36.41 94 PRO A CA 1
ATOM 765 C C . PRO A 1 94 ? 19.252 1.759 -33.476 1.00 36.41 94 PRO A C 1
ATOM 767 O O . PRO A 1 94 ? 20.458 1.804 -33.687 1.00 36.41 94 PRO A O 1
ATOM 770 N N . THR A 1 95 ? 18.734 1.957 -32.261 1.00 41.62 95 THR A N 1
ATOM 771 C CA . THR A 1 95 ? 19.452 2.305 -31.033 1.00 41.62 95 THR A CA 1
ATOM 772 C C . THR A 1 95 ? 18.658 1.729 -29.867 1.00 41.62 95 THR A C 1
ATOM 774 O O . THR A 1 95 ? 17.451 1.955 -29.798 1.00 41.62 95 THR A O 1
ATOM 777 N N . LYS A 1 96 ? 19.327 0.972 -28.994 1.00 50.09 96 LYS A N 1
ATOM 778 C CA . LYS A 1 96 ? 18.810 -0.037 -28.047 1.00 50.09 96 LYS A CA 1
ATOM 779 C C . LYS A 1 96 ? 17.667 0.367 -27.076 1.00 50.09 96 LYS A C 1
ATOM 781 O O . LYS A 1 96 ? 17.195 -0.510 -26.368 1.00 50.09 96 LYS A O 1
ATOM 786 N N . ASP A 1 97 ? 17.128 1.591 -27.114 1.00 53.12 97 ASP A N 1
ATOM 787 C CA . ASP A 1 97 ? 16.343 2.177 -26.006 1.00 53.12 97 ASP A CA 1
ATOM 788 C C . ASP A 1 97 ? 14.984 2.816 -26.395 1.00 53.12 97 ASP A C 1
ATOM 790 O O . ASP A 1 97 ? 14.390 3.554 -25.606 1.00 53.12 97 ASP A O 1
ATOM 794 N N . ALA A 1 98 ? 14.465 2.578 -27.610 1.00 54.91 98 ALA A N 1
ATOM 795 C CA . ALA A 1 98 ? 13.199 3.181 -28.058 1.00 54.91 98 ALA A CA 1
ATOM 796 C C . ALA A 1 98 ? 12.231 2.189 -28.726 1.00 54.91 98 ALA A C 1
ATOM 798 O O . ALA A 1 98 ? 12.601 1.439 -29.633 1.00 54.91 98 ALA A O 1
ATOM 799 N N . VAL A 1 99 ? 10.957 2.242 -28.320 1.00 60.53 99 VAL A N 1
ATOM 800 C CA . VAL A 1 99 ? 9.840 1.505 -28.932 1.00 60.53 99 VAL A CA 1
ATOM 801 C C . VAL A 1 99 ? 9.004 2.459 -29.784 1.00 60.53 99 VAL A C 1
ATOM 803 O O . VAL A 1 99 ? 8.594 3.526 -29.329 1.00 60.53 99 VAL A O 1
ATOM 806 N N . TYR A 1 100 ? 8.707 2.065 -31.024 1.00 61.62 100 TYR A N 1
ATOM 807 C CA . TYR A 1 100 ? 7.917 2.869 -31.958 1.00 61.62 100 TYR A CA 1
ATOM 808 C C . TYR A 1 100 ? 6.538 2.244 -32.192 1.00 61.62 100 TYR A C 1
ATOM 810 O O . TYR A 1 100 ? 6.427 1.109 -32.654 1.00 61.62 100 TYR A O 1
ATOM 818 N N . LEU A 1 101 ? 5.479 3.015 -31.935 1.00 66.56 101 LEU A N 1
ATOM 819 C CA . LEU A 1 101 ? 4.113 2.707 -32.358 1.00 66.56 101 LEU A CA 1
ATOM 820 C C . LEU A 1 101 ? 3.714 3.651 -33.488 1.00 66.56 101 LEU A C 1
ATOM 822 O O . LEU A 1 101 ? 3.710 4.869 -33.318 1.00 66.56 101 LEU A O 1
ATOM 826 N N . THR A 1 102 ? 3.375 3.104 -34.651 1.00 62.09 102 THR A N 1
ATOM 827 C CA . THR A 1 102 ? 3.099 3.897 -35.853 1.00 62.09 102 THR A CA 1
ATOM 828 C C . THR A 1 102 ? 1.664 3.701 -36.331 1.00 62.09 102 THR A C 1
ATOM 830 O O . THR A 1 102 ? 1.098 2.611 -36.242 1.00 62.09 102 THR A O 1
ATOM 833 N N . SER A 1 103 ? 1.047 4.771 -36.844 1.00 62.53 103 SER A N 1
ATOM 834 C CA . SER A 1 103 ? -0.231 4.656 -37.553 1.00 62.53 103 SER A CA 1
ATOM 835 C C . SER A 1 103 ? -0.011 3.879 -38.857 1.00 62.53 103 SER A C 1
ATOM 837 O O . SER A 1 103 ? 0.824 4.278 -39.671 1.00 62.53 103 SER A O 1
ATOM 839 N N . THR A 1 104 ? -0.773 2.811 -39.093 1.00 53.31 104 THR A N 1
ATOM 840 C CA . THR A 1 104 ? -0.566 1.857 -40.201 1.00 53.31 104 THR A CA 1
ATOM 841 C C . THR A 1 104 ? -0.790 2.406 -41.610 1.00 53.31 104 THR A C 1
ATOM 843 O O . THR A 1 104 ? -0.483 1.721 -42.583 1.00 53.31 104 THR A O 1
ATOM 846 N N . PHE A 1 105 ? -1.258 3.645 -41.752 1.00 52.81 105 PHE A N 1
ATOM 847 C CA . PHE A 1 105 ? -1.440 4.284 -43.048 1.00 52.81 105 PHE A CA 1
ATOM 848 C C . PHE A 1 105 ? -0.581 5.538 -43.177 1.00 52.81 105 PHE A C 1
ATOM 850 O O . PHE A 1 105 ? -0.792 6.547 -42.507 1.00 52.81 105 PHE A O 1
ATOM 857 N N . ALA A 1 106 ? 0.372 5.479 -44.107 1.00 51.00 106 ALA A N 1
ATOM 858 C CA . ALA A 1 106 ? 0.940 6.663 -44.724 1.00 51.00 106 ALA A CA 1
ATOM 859 C C . ALA A 1 106 ? -0.138 7.242 -45.648 1.00 51.00 106 ALA A C 1
ATOM 861 O O . ALA A 1 106 ? -0.339 6.800 -46.783 1.00 51.00 106 ALA A O 1
ATOM 862 N N . TRP A 1 107 ? -0.912 8.176 -45.120 1.00 53.66 107 TRP A N 1
ATOM 863 C CA . TRP A 1 107 ? -2.028 8.758 -45.845 1.00 53.66 107 TRP A CA 1
ATOM 864 C C . TRP A 1 107 ? -1.501 9.715 -46.920 1.00 53.66 107 TRP A C 1
ATOM 866 O O . TRP A 1 107 ? -0.665 10.584 -46.654 1.00 53.66 107 TRP A O 1
ATOM 876 N N . LYS A 1 108 ? -1.986 9.538 -48.153 1.00 55.91 108 LYS A N 1
ATOM 877 C CA . LYS A 1 108 ? -1.649 10.406 -49.287 1.00 55.91 108 LYS A CA 1
ATOM 878 C C . LYS A 1 108 ? -2.280 11.780 -49.053 1.00 55.91 108 LYS A C 1
ATOM 880 O O . LYS A 1 108 ? -3.500 11.861 -48.915 1.00 55.91 108 LYS A O 1
ATOM 885 N N . LEU A 1 109 ? -1.488 12.854 -49.070 1.00 52.00 109 LEU A N 1
ATOM 886 C CA . LEU A 1 109 ? -2.060 14.188 -49.247 1.00 52.00 109 LEU A CA 1
ATOM 887 C C . LEU A 1 109 ? -2.593 14.293 -50.681 1.00 52.00 109 LEU A C 1
ATOM 889 O O . LEU A 1 109 ? -1.823 14.371 -51.632 1.00 52.00 109 LEU A O 1
ATOM 893 N N . SER A 1 110 ? -3.913 14.279 -50.846 1.00 51.41 110 SER A N 1
ATOM 894 C CA . SER A 1 110 ? -4.548 14.877 -52.020 1.00 51.41 110 SER A CA 1
ATOM 895 C C . SER A 1 110 ? -5.013 16.275 -51.626 1.00 51.41 110 SER A C 1
ATOM 897 O O . SER A 1 110 ? -5.909 16.372 -50.793 1.00 51.41 110 SER A O 1
ATOM 899 N N . ASP A 1 111 ? -4.348 17.294 -52.173 1.00 46.53 111 ASP A N 1
ATOM 900 C CA . ASP A 1 111 ? -4.583 18.751 -52.289 1.00 46.53 111 ASP A CA 1
ATOM 901 C C . ASP A 1 111 ? -5.598 19.538 -51.420 1.00 46.53 111 ASP A C 1
ATOM 903 O O . ASP A 1 111 ? -5.675 20.754 -51.583 1.00 46.53 111 ASP A O 1
ATOM 907 N N . SER A 1 112 ? -6.365 18.976 -50.477 1.00 46.75 112 SER A N 1
ATOM 908 C CA . SER A 1 112 ? -7.378 19.774 -49.769 1.00 46.75 112 SER A CA 1
ATOM 909 C C . SER A 1 112 ? -7.791 19.357 -48.356 1.00 46.75 112 SER A C 1
ATOM 911 O O . SER A 1 112 ? -8.726 19.964 -47.835 1.00 46.75 112 SER A O 1
ATOM 913 N N . GLN A 1 113 ? -7.163 18.384 -47.686 1.00 51.69 113 GLN A N 1
ATOM 914 C CA . GLN A 1 113 ? -7.502 18.092 -46.280 1.00 51.69 113 GLN A CA 1
ATOM 915 C C . GLN A 1 113 ? -6.277 17.776 -45.424 1.00 51.69 113 GLN A C 1
ATOM 91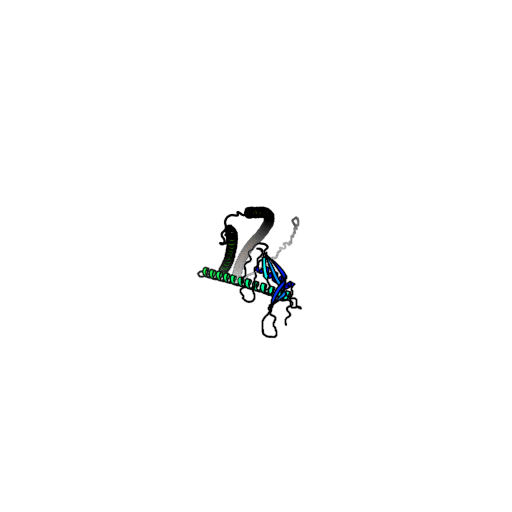7 O O . GLN A 1 113 ? -5.364 17.076 -45.846 1.00 51.69 113 GLN A O 1
ATOM 922 N N . SER A 1 114 ? -6.276 18.309 -44.198 1.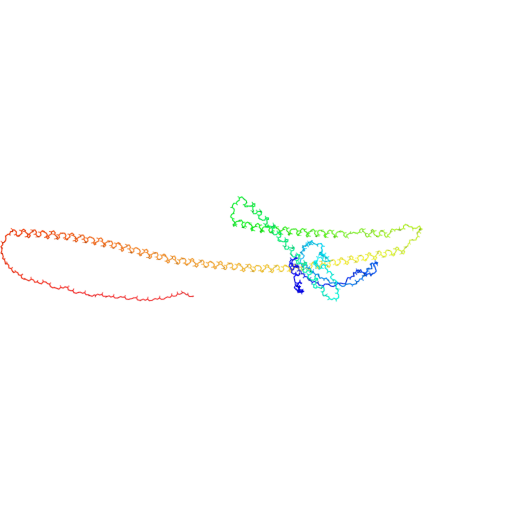00 59.31 114 SER A N 1
ATOM 923 C CA . SER A 1 114 ? -5.303 17.973 -43.160 1.00 59.31 114 SER A CA 1
ATOM 924 C C . SER A 1 114 ? -5.412 16.482 -42.850 1.00 59.31 114 SER A C 1
ATOM 926 O O . SER A 1 114 ? -6.435 16.011 -42.360 1.00 59.31 114 SER A O 1
ATOM 928 N N . VAL A 1 115 ? -4.365 15.740 -43.191 1.00 63.66 115 VAL A N 1
ATOM 929 C CA . VAL A 1 115 ? -4.278 14.282 -43.055 1.00 63.66 115 VAL A CA 1
ATOM 930 C C . VAL A 1 115 ? -3.843 13.855 -41.641 1.00 63.66 115 VAL A C 1
ATOM 932 O O . VAL A 1 115 ? -4.148 12.752 -41.188 1.00 63.66 115 VAL A O 1
ATOM 935 N N . ALA A 1 116 ? -3.174 14.751 -40.910 1.00 65.06 116 ALA A N 1
ATOM 936 C CA . ALA A 1 116 ? -2.676 14.503 -39.557 1.00 65.06 116 ALA A CA 1
ATOM 937 C C . ALA A 1 116 ? -3.769 14.108 -38.534 1.00 65.06 116 ALA A C 1
ATOM 939 O O . ALA A 1 116 ? -3.506 13.211 -37.732 1.00 65.06 116 ALA A O 1
ATOM 940 N N . PRO A 1 117 ? -4.987 14.689 -38.561 1.00 71.00 117 PRO A N 1
ATOM 941 C CA . PRO A 1 117 ? -6.096 14.261 -37.719 1.00 71.00 117 PRO A CA 1
ATOM 942 C C . PRO A 1 117 ? -6.441 12.780 -37.796 1.00 71.00 117 PRO A C 1
ATOM 944 O O . PRO A 1 117 ? -6.549 12.115 -36.770 1.00 71.00 117 PRO A O 1
ATOM 947 N N . TYR A 1 118 ? -6.542 12.248 -39.012 1.00 71.62 118 TYR A N 1
ATOM 948 C CA . TYR A 1 118 ? -6.878 10.845 -39.231 1.00 71.62 118 TYR A CA 1
ATOM 949 C C . TYR A 1 118 ? -5.760 9.914 -38.758 1.00 71.62 118 TYR A C 1
ATOM 951 O O . TYR A 1 118 ? -6.027 8.878 -38.158 1.00 71.62 118 TYR A O 1
ATOM 959 N N . ALA A 1 119 ? -4.498 10.298 -38.966 1.00 69.00 119 ALA A N 1
ATOM 960 C CA . ALA A 1 119 ? -3.358 9.523 -38.481 1.00 69.00 119 ALA A CA 1
ATOM 961 C C . ALA A 1 119 ? -3.274 9.489 -36.938 1.00 69.00 119 ALA A C 1
ATOM 963 O O . ALA A 1 119 ? -2.935 8.452 -36.371 1.00 69.00 119 ALA A O 1
ATOM 964 N N . ILE A 1 120 ? -3.628 10.588 -36.258 1.00 75.19 120 ILE A N 1
ATOM 965 C CA . ILE A 1 120 ? -3.727 10.637 -34.790 1.00 75.19 120 ILE A CA 1
ATOM 966 C C . ILE A 1 120 ? -4.903 9.787 -34.289 1.00 75.19 120 ILE A C 1
ATOM 968 O O . ILE A 1 120 ? -4.715 9.010 -33.357 1.00 75.19 120 ILE A O 1
ATOM 972 N N . GLU A 1 121 ? -6.086 9.872 -34.910 1.00 77.12 121 GLU A N 1
ATOM 973 C CA . GLU A 1 121 ? -7.250 9.053 -34.521 1.00 77.12 121 GLU A CA 1
ATOM 974 C C . GLU A 1 121 ? -6.964 7.546 -34.672 1.00 77.12 121 GLU A C 1
ATOM 976 O O . GLU A 1 121 ? -7.314 6.751 -33.798 1.00 77.12 121 GLU A O 1
ATOM 981 N N . GLU A 1 122 ? -6.268 7.139 -35.737 1.00 74.44 122 GLU A N 1
ATOM 982 C CA . GLU A 1 122 ? -5.849 5.748 -35.949 1.00 74.44 122 GLU A CA 1
ATOM 983 C C . GLU A 1 122 ? -4.859 5.263 -34.880 1.00 74.44 122 GLU A C 1
ATOM 985 O O . GLU A 1 122 ? -5.020 4.167 -34.337 1.00 74.44 122 GLU A O 1
ATOM 990 N N . LEU A 1 123 ? -3.863 6.083 -34.528 1.00 76.12 123 LEU A N 1
ATOM 991 C CA . LEU A 1 123 ? -2.912 5.753 -33.465 1.00 76.12 123 LEU A CA 1
ATOM 992 C C . LEU A 1 123 ? -3.596 5.693 -32.089 1.00 76.12 123 LEU A C 1
ATOM 994 O O . LEU A 1 123 ? -3.309 4.805 -31.282 1.00 76.12 123 LEU A O 1
ATOM 998 N N . HIS A 1 124 ? -4.551 6.588 -31.831 1.00 82.81 124 HIS A N 1
ATOM 999 C CA . HIS A 1 124 ? -5.381 6.541 -30.631 1.00 82.81 124 HIS A CA 1
ATOM 1000 C C . HIS A 1 124 ? -6.198 5.240 -30.580 1.00 82.81 124 HIS A C 1
ATOM 1002 O O . HIS A 1 124 ? -6.177 4.533 -29.569 1.00 82.81 124 HIS A O 1
ATOM 1008 N N . ARG A 1 125 ? -6.842 4.845 -31.686 1.00 79.88 125 ARG A N 1
ATOM 1009 C CA . ARG A 1 125 ? -7.577 3.574 -31.764 1.00 79.88 125 ARG A CA 1
ATOM 1010 C C . ARG A 1 125 ? -6.668 2.371 -31.512 1.00 79.88 125 ARG A C 1
ATOM 1012 O O . ARG A 1 125 ? -7.052 1.472 -30.766 1.00 79.88 125 ARG A O 1
ATOM 1019 N N . LEU A 1 126 ? -5.474 2.354 -32.105 1.00 78.50 126 LEU A N 1
ATOM 1020 C CA . LEU A 1 126 ? -4.497 1.281 -31.916 1.00 78.50 126 LEU A CA 1
ATOM 1021 C C . LEU A 1 126 ? -4.091 1.145 -30.444 1.00 78.50 126 LEU A C 1
ATOM 1023 O O . LEU A 1 126 ? -4.191 0.057 -29.881 1.00 78.50 126 LEU A O 1
ATOM 1027 N N . THR A 1 127 ? -3.680 2.246 -29.813 1.00 79.56 127 THR A N 1
ATOM 1028 C CA . THR A 1 127 ? -3.258 2.242 -28.402 1.00 79.56 127 THR A CA 1
ATOM 1029 C C . THR A 1 127 ? -4.399 1.869 -27.454 1.00 79.56 127 THR A C 1
ATOM 1031 O O . THR A 1 127 ? -4.182 1.125 -26.502 1.00 79.56 127 THR A O 1
ATOM 1034 N N . THR A 1 128 ? -5.632 2.283 -27.756 1.00 82.75 128 THR A N 1
ATOM 1035 C CA . THR A 1 128 ? -6.823 1.887 -26.986 1.00 82.75 128 THR A CA 1
ATOM 1036 C C . THR A 1 128 ? -7.116 0.392 -27.109 1.00 82.75 128 THR A C 1
ATOM 1038 O O . THR A 1 128 ? -7.469 -0.249 -26.123 1.00 82.75 128 THR A O 1
ATOM 1041 N N . ASN A 1 129 ? -6.976 -0.186 -28.304 1.00 79.56 129 ASN A N 1
ATOM 1042 C CA . ASN A 1 129 ? -7.179 -1.623 -28.498 1.00 79.56 129 ASN A CA 1
ATOM 1043 C C . ASN A 1 129 ? -6.113 -2.440 -27.760 1.00 79.56 129 ASN A C 1
ATOM 1045 O O . ASN A 1 129 ? -6.461 -3.389 -27.070 1.00 79.56 129 ASN A O 1
ATOM 1049 N N . LEU A 1 130 ? -4.844 -2.025 -27.822 1.00 79.25 130 LEU A N 1
ATOM 1050 C CA . LEU A 1 130 ? -3.771 -2.664 -27.055 1.00 79.25 130 LEU A CA 1
ATOM 1051 C C . LEU A 1 130 ? -4.030 -2.596 -25.542 1.00 79.25 130 LEU A C 1
ATOM 1053 O O . LEU A 1 130 ? -3.794 -3.573 -24.834 1.00 79.25 130 LEU A O 1
ATOM 1057 N N . MET A 1 131 ? -4.535 -1.462 -25.042 1.00 83.81 131 MET A N 1
ATOM 1058 C CA . MET A 1 131 ? -4.900 -1.312 -23.630 1.00 83.81 131 MET A CA 1
ATOM 1059 C C . MET A 1 131 ? -6.019 -2.282 -23.235 1.00 83.81 131 MET A C 1
ATOM 1061 O O . MET A 1 131 ? -5.914 -2.938 -22.201 1.00 83.81 131 MET A O 1
ATOM 1065 N N . LYS A 1 132 ? -7.058 -2.412 -24.068 1.00 82.69 132 LYS A N 1
ATOM 1066 C CA . LYS A 1 132 ? -8.145 -3.375 -23.844 1.00 82.69 132 LYS A CA 1
ATOM 1067 C C . LYS A 1 132 ? -7.641 -4.813 -23.840 1.00 82.69 132 LYS A C 1
ATOM 1069 O O . LYS A 1 132 ? -7.959 -5.538 -22.909 1.00 82.69 132 LYS A O 1
ATOM 1074 N N . ASP A 1 133 ? -6.804 -5.188 -24.805 1.00 76.94 133 ASP A N 1
ATOM 1075 C CA . ASP A 1 133 ? -6.228 -6.534 -24.882 1.00 76.94 133 ASP A CA 1
ATOM 1076 C C . ASP A 1 133 ? -5.408 -6.859 -23.615 1.00 76.94 133 ASP A C 1
ATOM 1078 O O . ASP A 1 133 ? -5.553 -7.938 -23.035 1.00 76.94 133 ASP A O 1
ATOM 1082 N N . LYS A 1 134 ? -4.593 -5.906 -23.131 1.00 80.00 134 LYS A N 1
ATOM 1083 C CA . LYS A 1 134 ? -3.840 -6.046 -21.871 1.00 80.00 134 LYS A CA 1
ATOM 1084 C C . LYS A 1 134 ? -4.774 -6.197 -20.668 1.00 80.00 134 LYS A C 1
ATOM 1086 O O . LYS A 1 134 ? -4.567 -7.088 -19.845 1.00 80.00 134 LYS A O 1
ATOM 1091 N N . LEU A 1 135 ? -5.810 -5.365 -20.579 1.00 82.00 135 LEU A N 1
ATOM 1092 C CA . LEU A 1 135 ? -6.787 -5.416 -19.493 1.00 82.00 135 LEU A CA 1
ATOM 1093 C C . LEU A 1 135 ? -7.545 -6.752 -19.480 1.00 82.00 135 LEU A C 1
ATOM 1095 O O . LEU A 1 135 ? -7.674 -7.376 -18.428 1.00 82.00 135 LEU A O 1
ATOM 1099 N N . ASP A 1 136 ? -8.000 -7.224 -20.639 1.00 79.38 136 ASP A N 1
ATOM 1100 C CA . ASP A 1 136 ? -8.694 -8.505 -20.780 1.00 79.38 136 ASP A CA 1
ATOM 1101 C C . ASP A 1 136 ? -7.781 -9.673 -20.381 1.00 79.38 136 ASP A C 1
ATOM 1103 O O . ASP A 1 136 ? -8.210 -10.602 -19.687 1.00 79.38 136 ASP A O 1
ATOM 1107 N N . GLN A 1 137 ? -6.495 -9.603 -20.735 1.00 79.19 137 GLN A N 1
ATOM 1108 C CA . GLN A 1 137 ? -5.494 -10.579 -20.313 1.00 79.19 137 GLN A CA 1
ATOM 1109 C C . GLN A 1 137 ? -5.267 -10.560 -18.791 1.00 79.19 137 GLN A C 1
ATOM 1111 O O . GLN A 1 137 ? -5.210 -11.625 -18.168 1.00 79.19 137 GLN A O 1
ATOM 1116 N N . GLU A 1 138 ? -5.172 -9.381 -18.170 1.00 80.38 138 GLU A N 1
ATOM 1117 C CA . GLU A 1 138 ? -5.053 -9.230 -16.713 1.00 80.38 138 GLU A CA 1
ATOM 1118 C C . GLU A 1 138 ? -6.284 -9.782 -15.984 1.00 80.38 138 GLU A C 1
ATOM 1120 O O . GLU A 1 138 ? -6.150 -10.529 -15.009 1.00 80.38 138 GLU A O 1
ATOM 1125 N N . VAL A 1 139 ? -7.487 -9.475 -16.477 1.00 82.31 139 VAL A N 1
ATOM 1126 C CA . VAL A 1 139 ? -8.752 -9.990 -15.936 1.00 82.31 139 VAL A CA 1
ATOM 1127 C C . VAL A 1 139 ? -8.808 -11.512 -16.049 1.00 82.31 139 VAL A C 1
ATOM 1129 O O . VAL A 1 139 ? -9.121 -12.187 -15.066 1.00 82.31 139 VAL A O 1
ATOM 1132 N N . PHE A 1 140 ? -8.454 -12.069 -17.208 1.00 81.94 140 PHE A N 1
ATOM 1133 C CA . PHE A 1 140 ? -8.407 -13.514 -17.420 1.00 81.94 140 PHE A CA 1
ATOM 1134 C C . PHE A 1 140 ? -7.437 -14.205 -16.449 1.00 81.94 140 PHE A C 1
ATOM 1136 O O . PHE A 1 140 ? -7.799 -15.185 -15.792 1.00 81.94 140 PHE A O 1
ATOM 1143 N N . LEU A 1 141 ? -6.217 -13.676 -16.307 1.00 78.69 141 LEU A N 1
ATOM 1144 C CA . LEU A 1 141 ? -5.216 -14.207 -15.379 1.00 78.69 141 LEU A CA 1
ATOM 1145 C C . LEU A 1 141 ? -5.688 -14.130 -13.924 1.00 78.69 141 LEU A C 1
ATOM 1147 O O . LEU A 1 141 ? -5.490 -15.075 -13.158 1.00 78.69 141 LEU A O 1
ATOM 1151 N N . ASN A 1 142 ? -6.340 -13.031 -13.548 1.00 84.06 142 ASN A N 1
ATOM 1152 C CA . ASN A 1 142 ? -6.870 -12.837 -12.206 1.00 84.06 142 ASN A CA 1
ATOM 1153 C C . ASN A 1 142 ? -8.023 -13.807 -11.895 1.00 84.06 142 ASN A C 1
ATOM 1155 O O . ASN A 1 142 ? -8.061 -14.410 -10.823 1.00 84.06 142 ASN A O 1
ATOM 1159 N N . ASN A 1 143 ? -8.927 -14.031 -12.848 1.00 86.56 143 ASN A N 1
ATOM 1160 C CA . ASN A 1 143 ? -10.000 -15.015 -12.699 1.00 86.56 143 ASN A CA 1
ATOM 1161 C C . ASN A 1 143 ? -9.439 -16.431 -12.544 1.00 86.56 143 ASN A C 1
ATOM 1163 O O . ASN A 1 143 ? -9.818 -17.138 -11.614 1.00 86.56 143 ASN A O 1
ATOM 1167 N N . LYS A 1 144 ? -8.441 -16.801 -13.353 1.00 84.31 144 LYS A N 1
ATOM 1168 C CA . LYS A 1 144 ? -7.752 -18.093 -13.231 1.00 84.31 144 LYS A CA 1
ATOM 1169 C C . LYS A 1 144 ? -7.051 -18.264 -11.876 1.00 84.31 144 LYS A C 1
ATOM 1171 O O . LYS A 1 144 ? -7.008 -19.364 -11.326 1.00 84.31 144 LYS A O 1
ATOM 1176 N N . LEU A 1 145 ? -6.504 -17.181 -11.316 1.00 83.44 145 LEU A N 1
ATOM 1177 C CA . LEU A 1 145 ? -5.930 -17.177 -9.968 1.00 83.44 145 LEU A CA 1
ATOM 1178 C C . LEU A 1 145 ? -7.007 -17.430 -8.905 1.00 83.44 145 LEU A C 1
ATOM 1180 O O . LEU A 1 145 ? -6.793 -18.248 -8.011 1.00 83.44 145 LEU A O 1
ATOM 1184 N N . LYS A 1 146 ? -8.156 -16.748 -9.006 1.00 86.81 146 LYS A N 1
ATOM 1185 C CA . LYS A 1 146 ? -9.295 -16.924 -8.092 1.00 86.81 146 LYS A CA 1
ATOM 1186 C C . LYS A 1 146 ? -9.842 -18.346 -8.137 1.00 86.81 146 LYS A C 1
ATOM 1188 O O . LYS A 1 146 ? -10.017 -18.941 -7.079 1.00 86.81 146 LYS A O 1
ATOM 1193 N N . GLU A 1 147 ? -10.037 -18.905 -9.328 1.00 87.81 147 GLU A N 1
ATOM 1194 C CA . GLU A 1 147 ? -10.466 -20.298 -9.508 1.00 87.81 147 GLU A CA 1
ATOM 1195 C C . GLU A 1 147 ? -9.495 -21.270 -8.827 1.00 87.81 147 GLU A C 1
ATOM 1197 O O . GLU A 1 147 ? -9.912 -22.090 -8.013 1.00 87.81 147 GLU A O 1
ATOM 1202 N N . GLY A 1 148 ? -8.185 -21.122 -9.057 1.00 83.50 148 GLY A N 1
ATOM 1203 C CA . GLY A 1 148 ? -7.180 -21.979 -8.419 1.00 83.50 148 GLY A CA 1
ATOM 1204 C C . GLY A 1 148 ? -7.108 -21.832 -6.892 1.00 83.50 148 GLY A C 1
ATOM 1205 O O . GLY A 1 148 ? -6.775 -22.789 -6.189 1.00 83.50 148 GLY A O 1
ATOM 1206 N N . VAL A 1 149 ? -7.415 -20.646 -6.359 1.00 87.94 149 VAL A N 1
ATOM 1207 C CA . VAL A 1 149 ? -7.534 -20.417 -4.910 1.00 87.94 149 VAL A CA 1
ATOM 1208 C C . VAL A 1 149 ? -8.773 -21.111 -4.357 1.00 87.94 149 VAL A C 1
ATOM 1210 O O . VAL A 1 149 ? -8.665 -21.778 -3.330 1.00 87.94 149 VAL A O 1
ATOM 1213 N N . GLU A 1 150 ? -9.911 -21.008 -5.040 1.00 88.88 150 GLU A N 1
ATOM 1214 C CA . GLU A 1 150 ? -11.164 -21.615 -4.593 1.00 88.88 150 GLU A CA 1
ATOM 1215 C C . GLU A 1 150 ? -11.110 -23.146 -4.665 1.00 88.88 150 GLU A C 1
ATOM 1217 O O . GLU A 1 150 ? -11.498 -23.808 -3.707 1.00 88.88 150 GLU A O 1
ATOM 1222 N N . GLU A 1 151 ? -10.524 -23.730 -5.717 1.00 88.19 151 GLU A N 1
ATOM 1223 C CA . GLU A 1 151 ? -10.271 -25.177 -5.787 1.00 88.19 151 GLU A CA 1
ATOM 1224 C C . GLU A 1 151 ? -9.399 -25.660 -4.621 1.00 88.19 151 GLU A C 1
ATOM 1226 O O . GLU A 1 151 ? -9.625 -26.725 -4.039 1.00 88.19 151 GLU A O 1
ATOM 1231 N N . LYS A 1 152 ? -8.372 -24.881 -4.266 1.00 87.19 152 LYS A N 1
ATOM 1232 C CA . LYS A 1 152 ? -7.467 -25.226 -3.169 1.00 87.19 152 LYS A CA 1
ATOM 1233 C C . LYS A 1 152 ? -8.136 -25.061 -1.809 1.00 87.19 152 LYS A C 1
ATOM 1235 O O . LYS A 1 152 ? -7.896 -25.883 -0.928 1.00 87.19 152 LYS A O 1
ATOM 1240 N N . LEU A 1 153 ? -8.976 -24.041 -1.650 1.00 88.19 153 LEU A N 1
ATOM 1241 C CA . LEU A 1 153 ? -9.796 -23.835 -0.462 1.00 88.19 153 LEU A CA 1
ATOM 1242 C C . LEU A 1 153 ? -10.772 -25.000 -0.281 1.00 88.19 153 LEU A C 1
ATOM 1244 O O . LEU A 1 153 ? -10.793 -25.598 0.787 1.00 88.19 153 LEU A O 1
ATOM 1248 N N . GLN A 1 154 ? -11.482 -25.389 -1.344 1.00 86.19 154 GLN A N 1
ATOM 1249 C CA . GLN A 1 154 ? -12.396 -26.531 -1.334 1.00 86.19 154 GLN A CA 1
ATOM 1250 C C . GLN A 1 154 ? -11.694 -27.818 -0.902 1.00 86.19 154 GLN A C 1
ATOM 1252 O O . GLN A 1 154 ? -12.212 -28.513 -0.039 1.00 86.19 154 GLN A O 1
ATOM 1257 N N . ARG A 1 155 ? -10.492 -28.116 -1.420 1.00 85.88 155 ARG A N 1
ATOM 1258 C CA . ARG A 1 155 ? -9.716 -29.295 -0.983 1.00 85.88 155 ARG A CA 1
ATOM 1259 C C . ARG A 1 155 ? -9.306 -29.236 0.489 1.00 85.88 155 ARG A C 1
ATOM 1261 O O . ARG A 1 155 ? -9.258 -30.272 1.137 1.00 85.88 155 ARG A O 1
ATOM 1268 N N . LEU A 1 156 ? -8.986 -28.050 1.006 1.00 84.00 156 LEU A N 1
ATOM 1269 C CA . LEU A 1 156 ? -8.566 -27.866 2.400 1.00 84.00 156 LEU A CA 1
ATOM 1270 C C . LEU A 1 156 ? -9.738 -27.908 3.388 1.00 84.00 156 LEU A C 1
ATOM 1272 O O . LEU A 1 156 ? -9.526 -28.229 4.553 1.00 84.00 156 LEU A O 1
ATOM 1276 N N . THR A 1 157 ? -10.954 -27.597 2.935 1.00 85.38 157 THR A N 1
ATOM 1277 C CA . THR A 1 157 ? -12.169 -27.592 3.764 1.00 85.38 157 THR A CA 1
ATOM 1278 C C . THR A 1 157 ? -13.132 -28.739 3.434 1.00 85.38 157 THR A C 1
ATOM 1280 O O . THR A 1 157 ? -14.253 -28.728 3.920 1.00 85.38 157 THR A O 1
ATOM 1283 N N . ALA A 1 158 ? -12.752 -29.699 2.582 1.00 78.56 158 ALA A N 1
ATOM 1284 C CA . ALA A 1 158 ? -13.651 -30.762 2.108 1.00 78.56 158 ALA A CA 1
ATOM 1285 C C . ALA A 1 158 ? -14.069 -31.755 3.207 1.00 78.56 158 ALA A C 1
ATOM 1287 O O . ALA A 1 158 ? -15.144 -32.340 3.120 1.00 78.56 158 ALA A O 1
ATOM 1288 N N . GLU A 1 159 ? -13.225 -31.951 4.221 1.00 73.44 159 GLU A N 1
ATOM 1289 C CA . GLU A 1 159 ? -13.415 -32.957 5.280 1.00 73.44 159 GLU A CA 1
ATOM 1290 C C . GLU A 1 159 ? -13.674 -32.337 6.661 1.00 73.44 159 GLU A C 1
ATOM 1292 O O . GLU A 1 159 ? -13.839 -33.053 7.648 1.00 73.44 159 GLU A O 1
ATOM 1297 N N . THR A 1 160 ? -13.729 -31.007 6.741 1.00 71.50 160 THR A N 1
ATOM 1298 C CA . THR A 1 160 ? -13.799 -30.274 8.005 1.00 71.50 160 THR A CA 1
ATOM 1299 C C . THR A 1 160 ? -14.919 -29.248 7.920 1.00 71.50 160 THR A C 1
ATOM 1301 O O . THR A 1 160 ? -14.918 -28.416 7.014 1.00 71.50 160 THR A O 1
ATOM 1304 N N . ASP A 1 161 ? -15.854 -29.281 8.869 1.00 74.12 161 ASP A N 1
ATOM 1305 C CA . ASP A 1 161 ? -16.891 -28.254 8.995 1.00 74.12 161 ASP A CA 1
ATOM 1306 C C . ASP A 1 161 ? -16.239 -26.991 9.579 1.00 74.12 161 ASP A C 1
ATOM 1308 O O . ASP A 1 161 ? -16.081 -26.830 10.791 1.00 74.12 161 ASP A O 1
ATOM 1312 N N . VAL A 1 162 ? -15.712 -26.152 8.686 1.00 77.69 162 VAL A N 1
ATOM 1313 C CA . VAL A 1 162 ? -14.996 -24.923 9.033 1.00 77.69 162 VAL A CA 1
ATOM 1314 C C . VAL A 1 162 ? -15.966 -23.753 8.964 1.00 77.69 162 VAL A C 1
ATOM 1316 O O . VAL A 1 162 ? -16.596 -23.546 7.930 1.00 77.69 162 VAL A O 1
ATOM 1319 N N . ASP A 1 163 ? -16.027 -22.969 10.041 1.00 84.50 163 ASP A N 1
ATOM 1320 C CA . ASP A 1 163 ? -16.804 -21.728 10.101 1.00 84.50 163 ASP A CA 1
ATOM 1321 C C . ASP A 1 163 ? -16.495 -20.795 8.916 1.00 84.50 163 ASP A C 1
ATOM 1323 O O . ASP A 1 163 ? -15.339 -20.652 8.493 1.00 84.50 163 ASP A O 1
ATOM 1327 N N . ASP A 1 164 ? -17.525 -20.118 8.406 1.00 84.50 164 ASP A N 1
ATOM 1328 C CA . ASP A 1 164 ? -17.435 -19.264 7.217 1.00 84.50 164 ASP A CA 1
ATOM 1329 C C . ASP A 1 164 ? -16.413 -18.131 7.398 1.00 84.50 164 ASP A C 1
ATOM 1331 O O . ASP A 1 164 ? -15.717 -17.754 6.450 1.00 84.50 164 ASP A O 1
ATOM 1335 N N . THR A 1 165 ? -16.233 -17.649 8.632 1.00 83.94 165 THR A N 1
ATOM 1336 C CA . THR A 1 165 ? -15.232 -16.628 8.975 1.00 83.94 165 THR A CA 1
ATOM 1337 C C . THR A 1 165 ? -13.803 -17.138 8.776 1.00 83.94 165 THR A C 1
ATOM 1339 O O . THR A 1 165 ? -12.942 -16.439 8.238 1.00 83.94 165 THR A O 1
ATOM 1342 N N . ILE A 1 166 ? -13.538 -18.383 9.179 1.00 83.94 166 ILE A N 1
ATOM 1343 C CA . ILE A 1 166 ? -12.222 -19.022 9.042 1.00 83.94 166 ILE A CA 1
ATOM 1344 C C . ILE A 1 166 ? -11.963 -19.364 7.571 1.00 83.94 166 ILE A C 1
ATOM 1346 O O . ILE A 1 166 ? -10.848 -19.183 7.073 1.00 83.94 166 ILE A O 1
ATOM 1350 N N . LYS A 1 167 ? -13.000 -19.802 6.850 1.00 85.94 167 LYS A N 1
ATOM 1351 C CA . LYS A 1 167 ? -12.939 -20.090 5.415 1.00 85.94 167 LYS A CA 1
ATOM 1352 C C . LYS A 1 167 ? -12.618 -18.839 4.594 1.00 85.94 167 LYS A C 1
ATOM 1354 O O . LYS A 1 167 ? -11.772 -18.901 3.702 1.00 85.94 167 LYS A O 1
ATOM 1359 N N . GLU A 1 168 ? -13.213 -17.697 4.932 1.00 87.12 168 GLU A N 1
ATOM 1360 C CA . GLU A 1 168 ? -12.900 -16.412 4.299 1.00 87.12 168 GLU A CA 1
ATOM 1361 C C . GLU A 1 168 ? -11.480 -15.929 4.643 1.00 87.12 168 GLU A C 1
ATOM 1363 O O . GLU A 1 168 ? -10.736 -15.508 3.754 1.00 87.12 168 GLU A O 1
ATOM 1368 N N . GLY A 1 169 ? -11.036 -16.085 5.896 1.00 85.69 169 GLY A N 1
ATOM 1369 C CA . GLY A 1 169 ? -9.652 -15.791 6.286 1.00 85.69 169 GLY A CA 1
ATOM 1370 C C . GLY A 1 169 ? -8.620 -16.619 5.503 1.00 85.69 169 GLY A C 1
ATOM 1371 O O . GLY A 1 169 ? -7.630 -16.083 4.996 1.00 85.69 169 GLY A O 1
ATOM 1372 N N . LEU A 1 170 ? -8.876 -17.919 5.328 1.00 86.81 170 LEU A N 1
ATOM 1373 C CA . LEU A 1 170 ? -8.051 -18.818 4.513 1.00 86.81 170 LEU A CA 1
ATOM 1374 C C . LEU A 1 170 ? -8.071 -18.440 3.029 1.00 86.81 170 LEU A C 1
ATOM 1376 O O . LEU A 1 170 ? -7.018 -18.449 2.385 1.00 86.81 170 LEU A O 1
ATOM 1380 N N . ARG A 1 171 ? -9.238 -18.070 2.485 1.00 87.44 171 ARG A N 1
ATOM 1381 C CA . ARG A 1 171 ? -9.380 -17.592 1.102 1.00 87.44 171 ARG A CA 1
ATOM 1382 C C . ARG A 1 171 ? -8.478 -16.387 0.848 1.00 87.44 171 ARG A C 1
ATOM 1384 O O . ARG A 1 171 ? -7.711 -16.386 -0.116 1.00 87.44 171 ARG A O 1
ATOM 1391 N N . GLN A 1 172 ? -8.506 -15.398 1.739 1.00 87.56 172 GLN A N 1
ATOM 1392 C CA . GLN A 1 172 ? -7.688 -14.190 1.617 1.00 87.56 172 GLN A CA 1
ATOM 1393 C C . GLN A 1 172 ? -6.188 -14.497 1.700 1.00 87.56 172 GLN A C 1
ATOM 1395 O O . GLN A 1 172 ? -5.417 -14.016 0.865 1.00 87.56 172 GLN A O 1
ATOM 1400 N N . GLN A 1 173 ? -5.765 -15.351 2.636 1.00 85.62 173 GLN A N 1
ATOM 1401 C CA . GLN A 1 173 ? -4.361 -15.761 2.751 1.00 85.62 173 GLN A CA 1
ATOM 1402 C C . GLN A 1 173 ? -3.872 -16.535 1.521 1.00 85.62 173 GLN A C 1
ATOM 1404 O O . GLN A 1 173 ? -2.777 -16.276 1.011 1.00 85.62 173 GLN A O 1
ATOM 1409 N N . LEU A 1 174 ? -4.675 -17.474 1.011 1.00 84.62 174 LEU A N 1
ATOM 1410 C CA . LEU A 1 174 ? -4.353 -18.228 -0.201 1.00 84.62 174 LEU A CA 1
ATOM 1411 C C . LEU A 1 174 ? -4.261 -17.307 -1.415 1.00 84.62 174 LEU A C 1
ATOM 1413 O O . LEU A 1 174 ? -3.327 -17.448 -2.203 1.00 84.62 174 LEU A O 1
ATOM 1417 N N . TYR A 1 175 ? -5.170 -16.341 -1.532 1.00 85.12 175 TYR A N 1
ATOM 1418 C CA . TYR A 1 175 ? -5.158 -15.358 -2.607 1.00 85.12 175 TYR A CA 1
ATOM 1419 C C . TYR A 1 175 ? -3.913 -14.465 -2.564 1.00 85.12 175 TYR A C 1
ATOM 1421 O O . TYR A 1 175 ? -3.214 -14.328 -3.570 1.00 85.12 175 TYR A O 1
ATOM 1429 N N . GLN A 1 176 ? -3.562 -13.927 -1.392 1.00 83.44 176 GLN A N 1
ATOM 1430 C CA . GLN A 1 176 ? -2.341 -13.135 -1.210 1.00 83.44 176 GLN A CA 1
ATOM 1431 C C . GLN A 1 176 ? -1.082 -13.947 -1.539 1.00 83.44 176 GLN A C 1
ATOM 1433 O O . GLN A 1 176 ? -0.213 -13.486 -2.283 1.00 83.44 176 GLN A O 1
ATOM 1438 N N . ARG A 1 177 ? -1.001 -15.191 -1.053 1.00 80.19 177 ARG A N 1
ATOM 1439 C CA . ARG A 1 177 ? 0.132 -16.085 -1.319 1.00 80.19 177 ARG A CA 1
ATOM 1440 C C . ARG A 1 177 ? 0.234 -16.470 -2.794 1.00 80.19 177 ARG A C 1
ATOM 1442 O O . ARG A 1 177 ? 1.339 -16.519 -3.337 1.00 80.19 177 ARG A O 1
ATOM 1449 N N . ALA A 1 178 ? -0.893 -16.741 -3.447 1.00 74.69 178 ALA A N 1
ATOM 1450 C CA . ALA A 1 178 ? -0.936 -17.071 -4.866 1.00 74.69 178 ALA A CA 1
ATOM 1451 C C . ALA A 1 178 ? -0.500 -15.872 -5.720 1.00 74.69 178 ALA A C 1
ATOM 1453 O O . ALA A 1 178 ? 0.317 -16.042 -6.624 1.00 74.69 178 ALA A O 1
ATOM 1454 N N . ARG A 1 179 ? -0.940 -14.655 -5.372 1.00 77.19 179 ARG A N 1
ATOM 1455 C CA . ARG A 1 179 ? -0.521 -13.411 -6.035 1.00 77.19 179 ARG A CA 1
ATOM 1456 C C . ARG A 1 179 ? 0.980 -13.149 -5.882 1.00 77.19 179 ARG A C 1
ATOM 1458 O O . ARG A 1 179 ? 1.651 -12.870 -6.872 1.00 77.19 179 ARG A O 1
ATOM 1465 N N . ALA A 1 180 ? 1.526 -13.303 -4.673 1.00 72.81 180 ALA A N 1
ATOM 1466 C CA . ALA A 1 180 ? 2.962 -13.160 -4.424 1.00 72.81 180 ALA A CA 1
ATOM 1467 C C . ALA A 1 180 ? 3.789 -14.211 -5.187 1.00 72.81 180 ALA A C 1
ATOM 1469 O O . ALA A 1 180 ? 4.810 -13.891 -5.795 1.00 72.81 180 ALA A O 1
ATOM 1470 N N . SER A 1 181 ? 3.323 -15.465 -5.211 1.00 74.94 181 SER A N 1
ATOM 1471 C CA . SER A 1 181 ? 3.977 -16.534 -5.970 1.00 74.94 181 SER A CA 1
ATOM 1472 C C . SER A 1 181 ? 3.941 -16.280 -7.476 1.00 74.94 181 SER A C 1
ATOM 1474 O O . SER A 1 181 ? 4.937 -16.538 -8.151 1.00 74.94 181 SER A O 1
ATOM 1476 N N . PHE A 1 182 ? 2.823 -15.776 -8.004 1.00 73.12 182 PHE A N 1
ATOM 1477 C CA . PHE A 1 182 ? 2.700 -15.427 -9.416 1.00 73.12 182 PHE A CA 1
ATOM 1478 C C . PHE A 1 182 ? 3.674 -14.307 -9.787 1.00 73.12 182 PHE A C 1
ATOM 1480 O O . PHE A 1 182 ? 4.458 -14.493 -10.713 1.00 73.12 182 PHE A O 1
ATOM 1487 N N . LYS A 1 183 ? 3.720 -13.225 -8.995 1.00 72.75 183 LYS A N 1
ATOM 1488 C CA . LYS A 1 183 ? 4.661 -12.112 -9.191 1.00 72.75 183 LYS A CA 1
ATOM 1489 C C . LYS A 1 183 ? 6.119 -12.590 -9.201 1.00 72.75 183 LYS A C 1
ATOM 1491 O O . LYS A 1 183 ?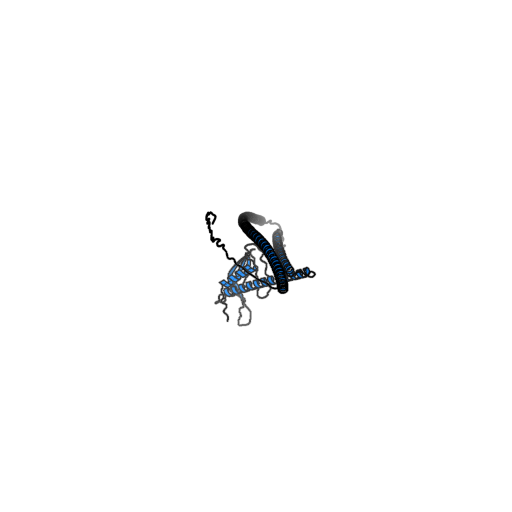 6.853 -12.293 -10.133 1.00 72.75 183 LYS A O 1
ATOM 1496 N N . CYS A 1 184 ? 6.512 -13.416 -8.229 1.00 71.19 184 CYS A N 1
ATOM 1497 C CA . CYS A 1 184 ? 7.868 -13.972 -8.158 1.00 71.19 184 CYS A CA 1
ATOM 1498 C C . CYS A 1 184 ? 8.204 -14.882 -9.359 1.00 71.19 184 CYS A C 1
ATOM 1500 O O . CYS A 1 184 ? 9.315 -14.847 -9.886 1.00 71.19 184 CYS A O 1
ATOM 1502 N N . LYS A 1 185 ? 7.248 -15.697 -9.829 1.00 72.69 185 LYS A N 1
ATOM 1503 C CA . LYS A 1 185 ? 7.436 -16.538 -11.025 1.00 72.69 185 LYS A CA 1
ATOM 1504 C C . LYS A 1 185 ? 7.539 -15.711 -12.303 1.00 72.69 185 LYS A C 1
ATOM 1506 O O . LYS A 1 185 ? 8.305 -16.077 -13.190 1.00 72.69 185 LYS A O 1
ATOM 1511 N N . GLU A 1 186 ? 6.764 -14.640 -12.407 1.00 67.31 186 GLU A N 1
ATOM 1512 C CA . GLU A 1 186 ? 6.807 -13.712 -13.532 1.00 67.31 186 GLU A CA 1
ATOM 1513 C C . GLU A 1 186 ? 8.154 -12.985 -13.587 1.00 67.31 186 GLU A C 1
ATOM 1515 O O . GLU A 1 186 ? 8.819 -13.008 -14.617 1.00 67.31 186 GLU A O 1
ATOM 1520 N N . GLU A 1 187 ? 8.615 -12.452 -12.458 1.00 69.12 187 GLU A N 1
ATOM 1521 C CA . GLU A 1 187 ? 9.923 -11.805 -12.320 1.00 69.12 187 GLU A CA 1
ATOM 1522 C C . GLU A 1 187 ? 11.076 -12.769 -12.634 1.00 69.12 187 GLU A C 1
ATOM 1524 O O . GLU A 1 187 ? 11.995 -12.437 -13.379 1.00 69.12 187 GLU A O 1
ATOM 1529 N N . LYS A 1 188 ? 10.982 -14.028 -12.184 1.00 72.81 188 LYS A N 1
ATOM 1530 C CA . LYS A 1 188 ? 11.958 -15.064 -12.547 1.00 72.81 188 LYS A CA 1
ATOM 1531 C C . LYS A 1 188 ? 11.992 -15.336 -14.055 1.00 72.81 188 LYS A C 1
ATOM 1533 O O . LYS A 1 188 ? 13.078 -15.528 -14.597 1.00 72.81 188 LYS A O 1
ATOM 1538 N N . ARG A 1 189 ? 10.834 -15.366 -14.729 1.00 68.69 189 ARG A N 1
ATOM 1539 C CA . ARG A 1 189 ? 10.765 -15.526 -16.193 1.00 68.69 189 ARG A CA 1
ATOM 1540 C C . ARG A 1 189 ? 11.352 -14.317 -16.914 1.00 68.69 189 ARG A C 1
ATOM 1542 O O . ARG A 1 189 ? 12.107 -14.524 -17.855 1.00 68.69 189 ARG A O 1
ATOM 1549 N N . LYS A 1 190 ? 11.062 -13.095 -16.454 1.00 67.69 190 LYS A N 1
ATOM 1550 C CA . LYS A 1 190 ? 11.654 -11.860 -16.998 1.00 67.69 190 LYS A CA 1
ATOM 1551 C C . LYS A 1 190 ? 13.180 -11.913 -16.922 1.00 67.69 190 LYS A C 1
ATOM 1553 O O . LYS A 1 190 ? 13.841 -11.814 -17.947 1.00 67.69 190 LYS A O 1
ATOM 1558 N N . ASN A 1 191 ? 13.725 -12.242 -15.753 1.00 67.06 191 ASN A N 1
ATOM 1559 C CA . ASN A 1 191 ? 15.172 -12.364 -15.558 1.00 67.06 191 ASN A CA 1
ATOM 1560 C C . ASN A 1 191 ? 15.804 -13.503 -16.379 1.00 67.06 191 ASN A C 1
ATOM 1562 O O . ASN A 1 191 ? 16.982 -13.442 -16.720 1.00 67.06 191 ASN A O 1
ATOM 1566 N N . GLU A 1 192 ? 15.064 -14.576 -16.670 1.00 73.69 192 GLU A N 1
ATOM 1567 C CA . GLU A 1 192 ? 15.542 -15.648 -17.550 1.00 73.69 192 GLU A CA 1
ATOM 1568 C C . GLU A 1 192 ? 15.572 -15.216 -19.021 1.00 73.69 192 GLU A C 1
ATOM 1570 O O . GLU A 1 192 ? 16.529 -15.537 -19.721 1.00 73.69 192 GLU A O 1
ATOM 1575 N N . ILE A 1 193 ? 14.550 -14.488 -19.478 1.00 67.75 193 ILE A N 1
ATOM 1576 C CA . ILE A 1 193 ? 14.488 -13.939 -20.837 1.00 67.75 193 ILE A CA 1
ATOM 1577 C C . ILE A 1 193 ? 15.611 -12.920 -21.037 1.00 67.75 193 ILE A C 1
ATOM 1579 O O . ILE A 1 193 ? 16.374 -13.074 -21.983 1.00 67.75 193 ILE A O 1
ATOM 1583 N N . ALA A 1 194 ? 15.773 -11.965 -20.117 1.00 64.38 194 ALA A N 1
ATOM 1584 C CA . ALA A 1 194 ? 16.850 -10.975 -20.167 1.00 64.38 194 ALA A CA 1
ATOM 1585 C C . ALA A 1 194 ? 18.231 -11.647 -20.246 1.00 64.38 194 ALA A C 1
ATOM 1587 O O . ALA A 1 194 ? 19.051 -11.310 -21.095 1.00 64.38 194 ALA A O 1
ATOM 1588 N N . ARG A 1 195 ? 18.461 -12.693 -19.437 1.00 71.75 195 ARG A N 1
ATOM 1589 C CA . ARG A 1 195 ? 19.711 -13.466 -19.486 1.00 71.75 195 ARG A CA 1
ATOM 1590 C C . ARG A 1 195 ? 19.922 -14.161 -20.830 1.00 71.75 195 ARG A C 1
ATOM 1592 O O . ARG A 1 195 ? 21.038 -14.166 -21.321 1.00 71.75 195 ARG A O 1
ATOM 1599 N N . LYS A 1 196 ? 18.875 -14.752 -21.416 1.00 76.44 196 LYS A N 1
ATOM 1600 C CA . LYS A 1 196 ? 18.955 -15.388 -22.743 1.00 76.44 196 LYS A CA 1
ATOM 1601 C C . LYS A 1 196 ? 19.222 -14.374 -23.851 1.00 76.44 196 LYS A C 1
ATOM 1603 O O . LYS A 1 196 ? 19.933 -14.700 -24.789 1.00 76.44 196 LYS A O 1
ATOM 1608 N N . ILE A 1 197 ? 18.655 -13.172 -23.758 1.00 68.38 197 ILE A N 1
ATOM 1609 C CA . ILE A 1 197 ? 18.933 -12.088 -24.706 1.00 68.38 197 ILE A CA 1
ATOM 1610 C C . ILE A 1 197 ? 20.401 -11.672 -24.600 1.00 68.38 197 ILE A C 1
ATOM 1612 O O . ILE A 1 197 ? 21.063 -11.594 -25.627 1.00 68.38 197 ILE A O 1
ATOM 1616 N N . GLN A 1 198 ? 20.921 -11.487 -23.384 1.00 67.31 198 GLN A N 1
ATOM 1617 C CA . GLN A 1 198 ? 22.333 -11.166 -23.176 1.00 67.31 198 GLN A CA 1
ATOM 1618 C C . GLN A 1 198 ? 23.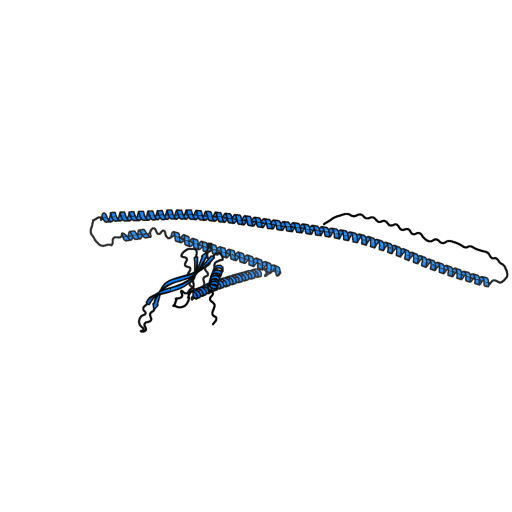258 -12.270 -23.711 1.00 67.31 198 GLN A C 1
ATOM 1620 O O . GLN A 1 198 ? 24.165 -11.975 -24.471 1.00 67.31 198 GLN A O 1
ATOM 1625 N N . ASP A 1 199 ? 22.968 -13.537 -23.410 1.00 72.00 199 ASP A N 1
ATOM 1626 C CA . ASP A 1 199 ? 23.734 -14.698 -23.895 1.00 72.00 199 ASP A CA 1
ATOM 1627 C C . ASP A 1 199 ? 23.760 -14.777 -25.439 1.00 72.00 199 ASP A C 1
ATOM 1629 O O . ASP A 1 199 ? 24.785 -15.078 -26.048 1.00 72.00 199 ASP A O 1
ATOM 1633 N N . MET A 1 200 ? 22.647 -14.436 -26.101 1.00 70.44 200 MET A N 1
ATOM 1634 C CA . MET A 1 200 ? 22.591 -14.328 -27.566 1.00 70.44 200 MET A CA 1
ATOM 1635 C C . MET A 1 200 ? 23.361 -13.120 -28.118 1.00 70.44 200 MET A C 1
ATOM 1637 O O . MET A 1 200 ? 23.843 -13.178 -29.241 1.00 70.44 200 MET A O 1
ATOM 1641 N N . LEU A 1 201 ? 23.445 -12.014 -27.376 1.00 68.19 201 LEU A N 1
ATOM 1642 C CA . LEU A 1 201 ? 24.221 -10.843 -27.790 1.00 68.19 201 LEU A CA 1
ATOM 1643 C C . LEU A 1 201 ? 25.724 -11.089 -27.626 1.00 68.19 201 LEU A C 1
ATOM 1645 O O . LEU A 1 201 ? 26.481 -10.760 -28.533 1.00 68.19 201 LEU A O 1
ATOM 1649 N N . ASP A 1 202 ? 26.127 -11.722 -26.525 1.00 68.31 202 ASP A N 1
ATOM 1650 C CA . ASP A 1 202 ? 27.523 -12.052 -26.233 1.00 68.31 202 ASP A CA 1
ATOM 1651 C C . ASP A 1 202 ? 28.071 -13.078 -27.249 1.00 68.31 202 ASP A C 1
ATOM 1653 O O . ASP A 1 202 ? 29.202 -12.966 -27.706 1.00 68.31 202 ASP A O 1
ATOM 1657 N N . THR A 1 203 ? 27.247 -14.036 -27.691 1.00 64.19 203 THR A N 1
ATOM 1658 C CA . THR A 1 203 ? 27.640 -15.020 -28.722 1.00 64.19 203 THR A CA 1
ATOM 1659 C C . THR A 1 203 ? 27.781 -14.438 -30.131 1.00 64.19 203 THR A C 1
ATOM 1661 O O . THR A 1 203 ? 28.486 -15.021 -30.949 1.00 64.19 203 THR A O 1
ATOM 1664 N N . LEU A 1 204 ? 27.149 -13.298 -30.427 1.00 55.94 204 LEU A N 1
ATOM 1665 C CA . LEU A 1 204 ? 27.298 -12.609 -31.714 1.00 55.94 204 LEU A CA 1
ATOM 1666 C C . LEU A 1 204 ? 28.556 -11.729 -31.776 1.00 55.94 204 LEU A C 1
ATOM 1668 O O . LEU A 1 204 ? 29.045 -11.470 -32.871 1.00 55.94 204 LEU A O 1
ATOM 1672 N N . GLU A 1 205 ? 29.095 -11.282 -30.637 1.00 54.53 205 GLU A N 1
ATOM 1673 C CA . GLU A 1 205 ? 30.368 -10.541 -30.596 1.00 54.53 205 GLU A CA 1
ATOM 1674 C C . GLU A 1 205 ? 31.585 -11.433 -30.903 1.00 54.53 205 GLU A C 1
ATOM 1676 O O . GLU A 1 205 ? 32.584 -10.936 -31.423 1.00 54.53 205 GLU A O 1
ATOM 1681 N N . ASP A 1 206 ? 31.484 -12.744 -30.664 1.00 52.09 206 ASP A N 1
ATOM 1682 C CA . ASP A 1 206 ? 32.564 -13.712 -30.906 1.00 52.09 206 ASP A CA 1
ATOM 1683 C C . ASP A 1 206 ? 32.632 -14.229 -32.366 1.00 52.09 206 ASP A C 1
ATOM 1685 O O . ASP A 1 206 ? 33.627 -14.846 -32.752 1.00 52.09 206 ASP A O 1
ATOM 1689 N N . GLU A 1 207 ? 31.610 -13.992 -33.202 1.00 48.59 207 GLU A N 1
ATOM 1690 C CA . GLU A 1 207 ? 31.569 -14.467 -34.604 1.00 48.59 207 GLU A CA 1
ATOM 1691 C C . GLU A 1 207 ? 32.151 -13.469 -35.631 1.00 48.59 207 GLU A C 1
ATOM 1693 O O . GLU A 1 207 ? 32.361 -13.835 -36.786 1.00 48.59 207 GLU A O 1
ATOM 1698 N N . ASP A 1 208 ? 32.482 -12.234 -35.233 1.00 49.28 208 ASP A N 1
ATOM 1699 C CA . ASP A 1 208 ? 33.069 -11.214 -36.126 1.00 49.28 208 ASP A CA 1
ATOM 1700 C C . ASP A 1 208 ? 34.614 -11.287 -36.235 1.00 49.28 208 ASP A C 1
ATOM 1702 O O . ASP A 1 208 ? 35.237 -10.469 -36.923 1.00 49.28 208 ASP A O 1
ATOM 1706 N N . ASP A 1 209 ? 35.253 -12.290 -35.619 1.00 48.84 209 ASP A N 1
ATOM 1707 C CA . ASP A 1 209 ? 36.710 -12.518 -35.646 1.00 48.84 209 ASP A CA 1
ATOM 1708 C C . ASP A 1 209 ? 37.150 -13.449 -36.807 1.00 48.84 209 ASP A C 1
ATOM 1710 O O . ASP A 1 209 ? 38.042 -14.294 -36.692 1.00 48.84 209 ASP A O 1
ATOM 1714 N N . ASP A 1 210 ? 36.535 -13.281 -37.983 1.00 52.81 210 ASP A N 1
ATOM 1715 C CA . ASP A 1 210 ? 36.859 -14.003 -39.223 1.00 52.81 210 ASP A CA 1
ATOM 1716 C C . ASP A 1 210 ? 38.150 -13.468 -39.891 1.00 52.81 210 ASP A C 1
ATOM 1718 O O . ASP A 1 210 ? 38.186 -13.004 -41.040 1.00 52.81 210 ASP A O 1
ATOM 1722 N N . GLU A 1 211 ? 39.273 -13.591 -39.180 1.00 52.94 211 GLU A N 1
ATOM 1723 C CA . GLU A 1 211 ? 40.637 -13.286 -39.641 1.00 52.94 211 GLU A CA 1
ATOM 1724 C C . GLU A 1 211 ? 41.019 -14.092 -40.916 1.00 52.94 211 GLU A C 1
ATOM 1726 O O . GLU A 1 211 ? 41.857 -13.674 -41.718 1.00 52.94 211 GLU A O 1
ATOM 1731 N N . ALA A 1 212 ? 40.332 -15.212 -41.186 1.00 53.81 212 ALA A N 1
ATOM 1732 C CA . ALA A 1 212 ? 40.598 -16.120 -42.308 1.00 53.81 212 ALA A CA 1
ATOM 1733 C C . ALA A 1 212 ? 39.994 -15.692 -43.669 1.00 53.81 212 ALA A C 1
ATOM 1735 O O . ALA A 1 212 ? 40.467 -16.128 -44.726 1.00 53.81 212 ALA A O 1
ATOM 1736 N N . SER A 1 213 ? 38.959 -14.846 -43.678 1.00 56.34 213 SER A N 1
ATOM 1737 C CA . SER A 1 213 ? 38.187 -14.514 -44.891 1.00 56.34 213 SER A CA 1
ATOM 1738 C C . SER A 1 213 ? 38.947 -13.575 -45.842 1.00 56.34 213 SER A C 1
ATOM 1740 O O . SER A 1 213 ? 38.953 -13.749 -47.067 1.00 56.34 213 SER A O 1
ATOM 1742 N N . MET A 1 214 ? 39.675 -12.601 -45.290 1.00 51.50 214 MET A N 1
ATOM 1743 C CA . MET A 1 214 ? 40.346 -11.567 -46.086 1.00 51.50 214 MET A CA 1
ATOM 1744 C C . MET A 1 214 ? 41.678 -12.047 -46.688 1.00 51.50 214 MET A C 1
ATOM 1746 O O . MET A 1 214 ? 42.010 -11.680 -47.821 1.00 51.50 214 MET A O 1
ATOM 1750 N N . ASP A 1 215 ? 42.392 -12.934 -45.991 1.00 54.56 215 ASP A N 1
ATOM 1751 C CA . ASP A 1 215 ? 43.593 -13.599 -46.512 1.00 54.56 215 ASP A CA 1
ATOM 1752 C C . ASP A 1 215 ? 43.255 -14.564 -47.661 1.00 54.56 215 ASP A C 1
ATOM 1754 O O . ASP A 1 215 ? 44.001 -14.653 -48.641 1.00 54.56 215 ASP A O 1
ATOM 1758 N N . GLN A 1 216 ? 42.075 -15.196 -47.632 1.00 54.06 216 GLN A N 1
ATOM 1759 C CA . GLN A 1 216 ? 41.553 -15.977 -48.759 1.00 54.06 216 GLN A CA 1
ATOM 1760 C C . GLN A 1 216 ? 41.262 -15.125 -50.004 1.00 54.06 216 GLN A C 1
ATOM 1762 O O . GLN A 1 216 ? 41.489 -15.577 -51.132 1.00 54.06 216 GLN A O 1
ATOM 1767 N N . ILE A 1 217 ? 40.779 -13.893 -49.828 1.00 57.12 217 ILE A N 1
ATOM 1768 C CA . ILE A 1 217 ? 40.514 -12.965 -50.938 1.00 57.12 217 ILE A CA 1
ATOM 1769 C C . ILE A 1 217 ? 41.833 -12.473 -51.552 1.00 57.12 217 ILE A C 1
ATOM 1771 O O . ILE A 1 217 ? 41.970 -12.448 -52.777 1.00 57.12 217 ILE A O 1
ATOM 1775 N N . LEU A 1 218 ? 42.838 -12.165 -50.727 1.00 56.56 218 LEU A N 1
ATOM 1776 C CA . LEU A 1 218 ? 44.179 -11.784 -51.187 1.00 56.56 218 LEU A CA 1
ATOM 1777 C C . LEU A 1 218 ? 44.903 -12.927 -51.915 1.00 56.56 218 LEU A C 1
ATOM 1779 O O . LEU A 1 218 ? 45.534 -12.681 -52.946 1.00 56.56 218 LEU A O 1
ATOM 1783 N N . LEU A 1 219 ? 44.748 -14.177 -51.459 1.00 55.47 219 LEU A N 1
ATOM 1784 C CA . LEU A 1 219 ? 45.265 -15.350 -52.173 1.00 55.47 219 LEU A CA 1
ATOM 1785 C C . LEU A 1 219 ? 44.577 -15.564 -53.530 1.00 55.47 219 LEU A C 1
ATOM 1787 O O . LEU A 1 219 ? 45.234 -15.961 -54.493 1.00 55.47 219 LEU A O 1
ATOM 1791 N N . ARG A 1 220 ? 43.268 -15.287 -53.637 1.00 52.56 220 ARG A N 1
ATOM 1792 C CA . ARG A 1 220 ? 42.528 -15.376 -54.911 1.00 52.56 220 ARG A CA 1
ATOM 1793 C C . ARG A 1 220 ? 42.956 -14.310 -55.915 1.00 52.56 220 ARG A C 1
ATOM 1795 O O . ARG A 1 220 ? 43.010 -14.607 -57.103 1.00 52.56 220 ARG A O 1
ATOM 1802 N N . ILE A 1 221 ? 43.308 -13.110 -55.455 1.00 54.97 221 ILE A N 1
ATOM 1803 C CA . ILE A 1 221 ? 43.823 -12.033 -56.319 1.00 54.97 221 ILE A CA 1
ATOM 1804 C C . ILE A 1 221 ? 45.241 -12.356 -56.833 1.00 54.97 221 ILE A C 1
ATOM 1806 O O . ILE A 1 221 ? 45.620 -11.906 -57.912 1.00 54.97 221 ILE A O 1
ATOM 1810 N N . GLN A 1 222 ? 46.015 -13.173 -56.108 1.00 50.09 222 GLN A N 1
ATOM 1811 C CA . GLN A 1 222 ? 47.355 -13.615 -56.516 1.00 50.09 222 GLN A CA 1
ATOM 1812 C C . GLN A 1 222 ? 47.390 -14.866 -57.408 1.00 50.09 222 GLN A C 1
ATOM 1814 O O . GLN A 1 222 ? 48.478 -15.241 -57.850 1.00 50.09 222 GLN A O 1
ATOM 1819 N N . GLN A 1 223 ? 46.262 -15.523 -57.706 1.00 44.16 223 GLN A N 1
ATOM 1820 C CA . GLN A 1 223 ? 46.295 -16.672 -58.615 1.00 44.16 223 GLN A CA 1
ATOM 1821 C C . GLN A 1 223 ? 46.526 -16.213 -60.064 1.00 44.16 223 GLN A C 1
ATOM 1823 O O . GLN A 1 223 ? 45.689 -15.498 -60.620 1.00 44.16 223 GLN A O 1
ATOM 1828 N N . PRO A 1 224 ? 47.623 -16.638 -60.723 1.00 42.97 224 PRO A N 1
ATOM 1829 C CA . PRO A 1 224 ? 47.846 -16.305 -62.118 1.00 42.97 224 PRO A CA 1
ATOM 1830 C C . PRO A 1 224 ? 46.808 -17.040 -62.964 1.00 42.97 224 PRO A C 1
ATOM 1832 O O . PRO A 1 224 ? 46.753 -18.274 -62.976 1.00 42.97 224 PRO A O 1
ATOM 1835 N N . SER A 1 225 ? 45.995 -16.278 -63.694 1.00 40.59 225 SER A N 1
ATOM 1836 C CA . SER A 1 225 ? 45.172 -16.791 -64.787 1.00 40.59 225 SER A CA 1
ATOM 1837 C C . SER A 1 225 ? 46.072 -17.579 -65.742 1.00 40.59 225 SER A C 1
ATOM 1839 O O . SER A 1 225 ? 46.959 -17.016 -66.385 1.00 40.59 225 SER A O 1
ATOM 1841 N N . LYS A 1 226 ? 45.867 -18.898 -65.812 1.00 49.94 226 LYS A N 1
ATOM 1842 C CA . LYS A 1 226 ? 46.558 -19.792 -66.745 1.00 49.94 226 LYS A CA 1
ATOM 1843 C C . LYS A 1 226 ? 46.269 -19.353 -68.180 1.00 49.94 226 LYS A C 1
ATOM 1845 O O . LYS A 1 226 ? 45.230 -19.708 -68.721 1.00 49.94 226 LYS A O 1
ATOM 1850 N N . ASN A 1 227 ? 47.187 -18.585 -68.759 1.00 39.66 227 ASN A N 1
ATOM 1851 C CA . ASN A 1 227 ? 47.627 -18.635 -70.156 1.00 39.66 227 ASN A CA 1
ATOM 1852 C C . ASN A 1 227 ? 48.571 -17.458 -70.420 1.00 39.66 227 ASN A C 1
ATOM 1854 O O . ASN A 1 227 ? 48.116 -16.338 -70.590 1.00 39.66 227 ASN A O 1
ATOM 1858 N N . THR A 1 228 ? 49.880 -17.701 -70.426 1.00 38.66 228 THR A N 1
ATOM 1859 C CA . THR A 1 228 ? 50.717 -17.753 -71.641 1.00 38.66 228 THR A CA 1
ATOM 1860 C C . THR A 1 228 ? 52.182 -17.869 -71.235 1.00 38.66 228 THR A C 1
ATOM 1862 O O . THR A 1 228 ? 52.630 -17.278 -70.257 1.00 38.66 228 THR A O 1
ATOM 1865 N N . ALA A 1 229 ? 52.913 -18.683 -71.986 1.00 45.28 229 ALA A N 1
ATOM 1866 C CA . ALA A 1 229 ? 54.345 -18.863 -71.868 1.00 45.28 229 ALA A CA 1
ATOM 1867 C C . ALA A 1 229 ? 55.109 -17.590 -72.268 1.00 45.28 229 ALA A C 1
ATOM 1869 O O . ALA A 1 229 ? 54.961 -17.135 -73.396 1.00 45.28 229 ALA A O 1
ATOM 1870 N N . SER A 1 230 ? 55.978 -17.097 -71.387 1.00 41.72 230 SER A N 1
ATOM 1871 C CA . SER A 1 230 ? 57.330 -16.620 -71.719 1.00 41.72 230 SER A CA 1
ATOM 1872 C C . SER A 1 230 ? 58.067 -16.235 -70.437 1.00 41.72 230 SER A C 1
ATOM 1874 O O . SER A 1 230 ? 57.521 -15.567 -69.564 1.00 41.72 230 SER A O 1
ATOM 1876 N N . GLN A 1 231 ? 59.303 -16.707 -70.325 1.00 43.59 231 GLN A N 1
ATOM 1877 C CA . GLN A 1 231 ? 60.206 -16.519 -69.196 1.00 43.59 231 GLN A CA 1
ATOM 1878 C C . GLN A 1 231 ? 60.641 -15.057 -69.003 1.00 43.59 231 GLN A C 1
ATOM 1880 O O . GLN A 1 231 ? 60.925 -14.359 -69.969 1.00 43.59 231 GLN A O 1
ATOM 1885 N N . ASN A 1 232 ? 60.845 -14.709 -67.729 1.00 45.62 232 ASN A N 1
ATOM 1886 C CA . ASN A 1 232 ? 61.925 -13.859 -67.217 1.00 45.62 232 ASN A CA 1
ATOM 1887 C C . ASN A 1 232 ? 62.046 -12.418 -67.741 1.00 45.62 232 ASN A C 1
ATOM 1889 O O . ASN A 1 232 ? 63.074 -12.040 -68.291 1.00 45.62 232 ASN A O 1
ATOM 1893 N N . GLU A 1 233 ? 61.100 -11.570 -67.355 1.00 40.81 233 GLU A N 1
ATOM 1894 C CA . GLU A 1 233 ? 61.439 -10.239 -66.846 1.00 40.81 233 GLU A CA 1
ATOM 1895 C C . GLU A 1 233 ? 60.824 -10.131 -65.452 1.00 40.81 233 GLU A C 1
ATOM 1897 O O . GLU A 1 233 ? 59.607 -10.075 -65.294 1.00 40.81 233 GLU A O 1
ATOM 1902 N N . ILE A 1 234 ? 61.663 -10.192 -64.414 1.00 49.19 234 ILE A N 1
ATOM 1903 C CA . ILE A 1 234 ? 61.229 -9.836 -63.062 1.00 49.19 234 ILE A CA 1
ATOM 1904 C C . ILE A 1 234 ? 60.893 -8.348 -63.132 1.00 49.19 234 ILE A C 1
ATOM 1906 O O . ILE A 1 234 ? 61.787 -7.515 -63.292 1.00 49.19 234 ILE A O 1
ATOM 1910 N N . ASP A 1 235 ? 59.605 -8.019 -63.072 1.00 50.53 235 ASP A N 1
ATOM 1911 C CA . ASP A 1 235 ? 59.121 -6.646 -62.985 1.00 50.53 235 ASP A CA 1
ATOM 1912 C C . ASP A 1 235 ? 59.455 -6.082 -61.595 1.00 50.53 235 ASP A C 1
ATOM 1914 O O . ASP A 1 235 ? 58.619 -5.978 -60.696 1.00 50.53 235 ASP A O 1
ATOM 1918 N N . TRP A 1 236 ? 60.727 -5.724 -61.407 1.00 45.62 236 TRP A N 1
ATOM 1919 C CA . TRP A 1 236 ? 61.241 -5.093 -60.192 1.00 45.62 236 TRP A CA 1
ATOM 1920 C C . TRP A 1 236 ? 60.480 -3.803 -59.851 1.00 45.62 236 TRP A C 1
ATOM 1922 O O . TRP A 1 236 ? 60.442 -3.396 -58.690 1.00 45.62 236 TRP A O 1
ATOM 1932 N N . ARG A 1 237 ? 59.847 -3.152 -60.841 1.00 51.88 237 ARG A N 1
ATOM 1933 C CA . ARG A 1 237 ? 59.017 -1.962 -60.619 1.00 51.88 237 ARG A CA 1
ATOM 1934 C C . ARG A 1 237 ? 57.662 -2.346 -60.027 1.00 51.88 237 ARG A C 1
ATOM 1936 O O . ARG A 1 237 ? 57.252 -1.717 -59.054 1.00 51.88 237 ARG A O 1
ATOM 1943 N N . GLY A 1 238 ? 57.013 -3.388 -60.539 1.00 56.16 238 GLY A N 1
ATOM 1944 C CA . GLY A 1 238 ? 55.775 -3.941 -59.985 1.00 56.16 238 GLY A CA 1
ATOM 1945 C C . GLY A 1 238 ? 55.933 -4.473 -58.557 1.00 56.16 238 GLY A C 1
ATOM 1946 O O . GLY A 1 238 ? 55.101 -4.184 -57.694 1.00 56.16 238 GLY A O 1
ATOM 1947 N N . GLU A 1 239 ? 57.033 -5.170 -58.258 1.00 57.19 239 GLU A N 1
ATOM 1948 C CA . GLU A 1 239 ? 57.306 -5.697 -56.912 1.00 57.19 239 GLU A CA 1
ATOM 1949 C C . GLU A 1 239 ? 57.646 -4.583 -55.901 1.00 57.19 239 GLU A C 1
ATOM 1951 O O . GLU A 1 239 ? 57.123 -4.577 -54.782 1.00 57.19 239 GLU A O 1
ATOM 1956 N N . CYS A 1 240 ? 58.427 -3.570 -56.303 1.00 55.88 240 CYS A N 1
ATOM 1957 C CA . CYS A 1 240 ? 58.666 -2.380 -55.479 1.00 55.88 240 CYS A CA 1
ATOM 1958 C C . CYS A 1 240 ? 57.374 -1.603 -55.189 1.00 55.88 240 CYS A C 1
ATOM 1960 O O . CYS A 1 240 ? 57.132 -1.232 -54.040 1.00 55.88 240 CYS A O 1
ATOM 1962 N N . VAL A 1 241 ? 56.525 -1.372 -56.197 1.00 63.06 241 VAL A N 1
ATOM 1963 C CA . VAL A 1 241 ? 55.242 -0.672 -56.014 1.00 63.06 241 VAL A CA 1
ATOM 1964 C C . VAL A 1 241 ? 54.299 -1.489 -55.124 1.00 63.06 241 VAL A C 1
ATOM 1966 O O . VAL A 1 241 ? 53.689 -0.932 -54.214 1.00 63.06 241 VAL A O 1
ATOM 1969 N N . SER A 1 242 ? 54.242 -2.811 -55.301 1.00 69.12 242 SER A N 1
ATOM 1970 C CA . SER A 1 242 ? 53.446 -3.718 -54.462 1.00 69.12 242 SER A CA 1
ATOM 1971 C C . SER A 1 242 ? 53.881 -3.686 -52.993 1.00 69.12 242 SER A C 1
ATOM 1973 O O . SER A 1 242 ? 53.046 -3.552 -52.097 1.00 69.12 242 SER A O 1
ATOM 1975 N N . ASN A 1 243 ? 55.189 -3.707 -52.721 1.00 72.06 243 ASN A N 1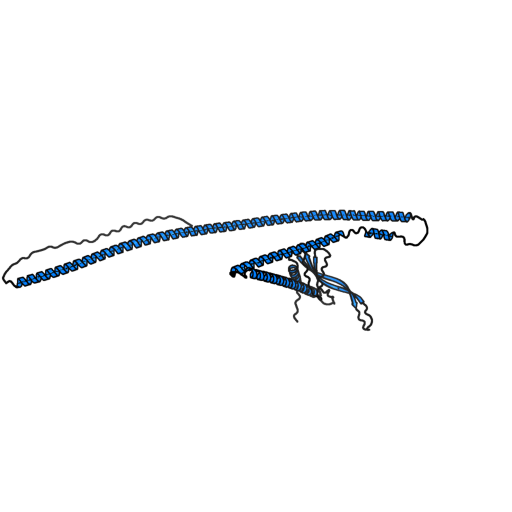
ATOM 1976 C CA . ASN A 1 243 ? 55.716 -3.618 -51.357 1.00 72.06 243 ASN A CA 1
ATOM 1977 C C . ASN A 1 243 ? 55.469 -2.247 -50.711 1.00 72.06 243 ASN A C 1
ATOM 1979 O O . ASN A 1 243 ? 55.202 -2.174 -49.509 1.00 72.06 243 ASN A O 1
ATOM 1983 N N . ILE A 1 244 ? 55.500 -1.162 -51.491 1.00 71.81 244 ILE A N 1
ATOM 1984 C CA . ILE A 1 244 ? 55.131 0.178 -51.012 1.00 71.81 244 ILE A CA 1
ATOM 1985 C C . ILE A 1 244 ? 53.642 0.222 -50.652 1.00 71.81 244 ILE A C 1
ATOM 1987 O O . ILE A 1 244 ? 53.301 0.656 -49.553 1.00 71.81 244 ILE A O 1
ATOM 1991 N N . VAL A 1 245 ? 52.758 -0.286 -51.518 1.00 72.75 245 VAL A N 1
ATOM 1992 C CA . VAL A 1 245 ? 51.307 -0.324 -51.266 1.00 72.75 245 VAL A CA 1
ATOM 1993 C C . VAL A 1 245 ? 50.981 -1.182 -50.042 1.00 72.75 245 VAL A C 1
ATOM 1995 O O . VAL A 1 245 ? 50.239 -0.728 -49.171 1.00 72.75 245 VAL A O 1
ATOM 1998 N N . LYS A 1 246 ? 51.590 -2.367 -49.907 1.00 75.75 246 LYS A N 1
ATOM 1999 C CA . LYS A 1 246 ? 51.435 -3.227 -48.720 1.00 75.75 246 LYS A CA 1
ATOM 2000 C C . LYS A 1 246 ? 51.899 -2.530 -47.442 1.00 75.75 246 LYS A C 1
ATOM 2002 O O . LYS A 1 246 ? 51.196 -2.570 -46.434 1.00 75.75 246 LYS A O 1
ATOM 2007 N N . ASN A 1 247 ? 53.040 -1.839 -47.474 1.00 76.81 247 ASN A N 1
ATOM 2008 C CA . ASN A 1 247 ? 53.519 -1.067 -46.325 1.00 76.81 247 ASN A CA 1
ATOM 2009 C C . ASN A 1 247 ? 52.599 0.113 -45.984 1.00 76.81 247 ASN A C 1
ATOM 2011 O O . ASN A 1 247 ? 52.362 0.379 -44.806 1.00 76.81 247 ASN A O 1
ATOM 2015 N N . CYS A 1 248 ? 52.053 0.810 -46.983 1.00 71.88 248 CYS A N 1
ATOM 2016 C CA . CYS A 1 248 ? 51.082 1.883 -46.772 1.00 71.88 248 CYS A CA 1
ATOM 2017 C C . CYS A 1 248 ? 49.778 1.357 -46.157 1.00 71.88 248 CYS A C 1
ATOM 2019 O O . CYS A 1 248 ? 49.292 1.936 -45.189 1.00 71.88 248 CYS A O 1
ATOM 2021 N N . GLN A 1 249 ? 49.251 0.235 -46.653 1.00 75.25 249 GLN A N 1
ATOM 2022 C CA . GLN A 1 249 ? 48.065 -0.418 -46.093 1.00 75.25 249 GLN A CA 1
ATOM 2023 C C . GLN A 1 249 ? 48.305 -0.890 -44.657 1.00 75.25 249 GLN A C 1
ATOM 2025 O O . GLN A 1 249 ? 47.468 -0.648 -43.790 1.00 75.25 249 GLN A O 1
ATOM 2030 N N . LYS A 1 250 ? 49.469 -1.493 -44.379 1.00 82.00 250 LYS A N 1
ATOM 2031 C CA . LYS A 1 250 ? 49.852 -1.911 -43.025 1.00 82.00 250 LYS A CA 1
ATOM 2032 C C . LYS A 1 250 ? 49.904 -0.720 -42.068 1.00 82.00 250 LYS A C 1
ATOM 2034 O O . LYS A 1 250 ? 49.258 -0.760 -41.028 1.00 82.00 250 LYS A O 1
ATOM 2039 N N . LYS A 1 251 ? 50.575 0.371 -42.452 1.00 82.62 251 LYS A N 1
ATOM 2040 C CA . LYS A 1 251 ? 50.637 1.604 -41.645 1.00 82.62 251 LYS A CA 1
ATOM 2041 C C . LYS A 1 251 ? 49.264 2.243 -41.429 1.00 82.62 251 LYS A C 1
ATOM 2043 O O . LYS A 1 251 ? 49.018 2.801 -40.365 1.00 82.62 251 LYS A O 1
ATOM 2048 N N . PHE A 1 252 ? 48.376 2.184 -42.421 1.00 81.94 252 PHE A N 1
ATOM 2049 C CA . PHE A 1 252 ? 47.017 2.709 -42.292 1.00 81.94 252 PHE A CA 1
ATOM 2050 C C . PHE A 1 252 ? 46.179 1.876 -41.313 1.00 81.94 252 PHE A C 1
ATOM 2052 O O . PHE A 1 252 ? 45.529 2.440 -40.438 1.00 81.94 252 PHE A O 1
ATOM 2059 N N . ARG A 1 253 ? 46.261 0.541 -41.393 1.00 77.94 253 ARG A N 1
ATOM 2060 C CA . ARG A 1 253 ? 45.610 -0.371 -40.437 1.00 77.94 253 ARG A CA 1
ATOM 2061 C C . ARG A 1 253 ? 46.153 -0.202 -39.022 1.00 77.94 253 ARG A C 1
ATOM 2063 O O . ARG A 1 253 ? 45.381 -0.184 -38.075 1.00 77.94 253 ARG A O 1
ATOM 2070 N N . GLU A 1 254 ? 47.463 -0.034 -38.880 1.00 85.69 254 GLU A N 1
ATOM 2071 C CA . GLU A 1 254 ? 48.107 0.173 -37.581 1.00 85.69 254 GLU A CA 1
ATOM 2072 C C . GLU A 1 254 ? 47.671 1.502 -36.944 1.00 85.69 254 GLU A C 1
ATOM 2074 O O . GLU A 1 254 ? 47.340 1.531 -35.762 1.00 85.69 254 GLU A O 1
ATOM 2079 N N . LYS A 1 255 ? 47.537 2.573 -37.741 1.00 88.62 255 LYS A N 1
ATOM 2080 C CA . LYS A 1 255 ? 46.935 3.836 -37.282 1.00 88.62 255 LYS A CA 1
ATOM 2081 C C . LYS A 1 255 ? 45.462 3.693 -36.901 1.00 88.62 255 LYS A C 1
ATOM 2083 O O . LYS A 1 255 ? 45.066 4.233 -35.876 1.00 88.62 255 LYS A O 1
ATOM 2088 N N . LEU A 1 256 ? 44.663 2.969 -37.688 1.00 84.31 256 LEU A N 1
ATOM 2089 C CA . LEU A 1 256 ? 43.258 2.704 -37.353 1.00 84.31 256 LEU A CA 1
ATOM 2090 C C . LEU A 1 256 ? 43.129 1.904 -36.053 1.00 84.31 256 LEU A C 1
ATOM 2092 O O . LEU A 1 256 ? 42.281 2.223 -35.226 1.00 84.31 256 LEU A O 1
ATOM 2096 N N . LYS A 1 257 ? 43.998 0.909 -35.844 1.00 89.88 257 LYS A N 1
ATOM 2097 C CA . LYS A 1 257 ? 44.039 0.124 -34.608 1.00 89.88 257 LYS A CA 1
ATOM 2098 C C . LYS A 1 257 ? 44.393 1.001 -33.407 1.00 89.88 257 LYS A C 1
ATOM 2100 O O . LYS A 1 257 ? 43.676 0.964 -32.417 1.00 89.88 257 LYS A O 1
ATOM 2105 N N . GLN A 1 258 ? 45.420 1.846 -33.529 1.00 91.00 258 GLN A N 1
ATOM 2106 C CA . GLN A 1 258 ? 45.793 2.802 -32.480 1.00 91.00 258 GLN A CA 1
ATOM 2107 C C . GLN A 1 258 ? 44.661 3.787 -32.161 1.00 91.00 258 GLN A C 1
ATOM 2109 O O . GLN A 1 258 ? 44.381 4.030 -30.994 1.00 91.00 258 GLN A O 1
ATOM 2114 N N . GLN A 1 259 ? 43.973 4.319 -33.177 1.00 89.12 259 GLN A N 1
ATOM 2115 C CA . GLN A 1 259 ? 42.835 5.219 -32.970 1.00 89.12 259 GLN A CA 1
ATOM 2116 C C . GLN A 1 259 ? 41.646 4.513 -32.310 1.00 89.12 259 GLN A C 1
ATOM 2118 O O . GLN A 1 259 ? 41.025 5.094 -31.424 1.00 89.12 259 GLN A O 1
ATOM 2123 N N . LYS A 1 260 ? 41.345 3.267 -32.704 1.00 90.62 260 LYS A N 1
ATOM 2124 C CA . LYS A 1 260 ? 40.305 2.452 -32.060 1.00 90.62 260 LYS A CA 1
ATOM 2125 C C . LYS A 1 260 ? 40.641 2.220 -30.588 1.00 90.62 260 LYS A C 1
ATOM 2127 O O . LYS A 1 260 ? 39.780 2.414 -29.739 1.00 90.62 260 LYS A O 1
ATOM 2132 N N . GLU A 1 261 ? 41.879 1.845 -30.283 1.00 93.00 261 GLU A N 1
ATOM 2133 C CA . GLU A 1 261 ? 42.329 1.557 -28.918 1.00 93.00 261 GLU A CA 1
ATOM 2134 C C . GLU A 1 261 ? 42.339 2.816 -28.036 1.00 93.00 261 GLU A C 1
ATOM 2136 O O . GLU A 1 261 ? 41.829 2.789 -26.919 1.00 93.00 261 GLU A O 1
ATOM 2141 N N . GLU A 1 262 ? 42.815 3.953 -28.556 1.00 92.81 262 GLU A N 1
ATOM 2142 C CA . GLU A 1 262 ? 42.780 5.232 -27.836 1.00 92.81 262 GLU A CA 1
ATOM 2143 C C . GLU A 1 262 ? 41.341 5.702 -27.572 1.00 92.81 262 GLU A C 1
ATOM 2145 O O . GLU A 1 262 ? 41.041 6.189 -26.482 1.00 92.81 262 GLU A O 1
ATOM 2150 N N . LEU A 1 263 ? 40.443 5.544 -28.550 1.00 90.31 263 LEU A N 1
ATOM 2151 C CA . LEU A 1 263 ? 39.038 5.917 -28.402 1.00 90.31 263 LEU A CA 1
ATOM 2152 C C . LEU A 1 263 ? 38.315 5.000 -27.408 1.00 90.31 263 LEU A C 1
ATOM 2154 O O . LEU A 1 263 ? 37.593 5.495 -26.550 1.00 90.31 263 LEU A O 1
ATOM 2158 N N . THR A 1 264 ? 38.559 3.689 -27.481 1.00 87.38 264 THR A N 1
ATOM 2159 C CA . THR A 1 264 ? 37.984 2.700 -26.551 1.00 87.38 264 THR A CA 1
ATOM 2160 C C . THR A 1 264 ? 38.421 3.003 -25.122 1.00 87.38 264 THR A C 1
ATOM 2162 O O . THR A 1 264 ? 37.583 3.100 -24.233 1.00 87.38 264 THR A O 1
ATOM 2165 N N . LYS A 1 265 ? 39.713 3.284 -24.914 1.00 93.88 265 LYS A N 1
ATOM 2166 C CA . LYS A 1 265 ? 40.240 3.644 -23.596 1.00 93.88 265 LYS A CA 1
ATOM 2167 C C . LYS A 1 265 ? 39.620 4.931 -23.040 1.00 93.88 265 LYS A C 1
ATOM 2169 O O . LYS A 1 265 ? 39.304 4.987 -21.856 1.00 93.88 265 LYS A O 1
ATOM 2174 N N . LYS A 1 266 ? 39.418 5.956 -23.879 1.00 93.69 266 LYS A N 1
ATOM 2175 C CA . LYS A 1 266 ? 38.739 7.198 -23.464 1.00 93.69 266 LYS A CA 1
ATOM 2176 C C . LYS A 1 266 ? 37.286 6.944 -23.071 1.00 93.69 266 LYS A C 1
ATOM 2178 O O . LYS A 1 266 ? 36.864 7.441 -22.034 1.00 93.69 266 LYS A O 1
ATOM 2183 N N . PHE A 1 267 ? 36.555 6.146 -23.851 1.00 90.69 267 PHE A N 1
ATOM 2184 C CA . PHE A 1 267 ? 35.179 5.777 -23.516 1.00 90.69 267 PHE A CA 1
ATOM 2185 C C . PHE A 1 267 ? 35.097 4.968 -22.220 1.00 90.69 267 PHE A C 1
ATOM 2187 O O . PHE A 1 267 ? 34.246 5.257 -21.387 1.00 90.69 267 PHE A O 1
ATOM 2194 N N . GLU A 1 268 ? 35.988 4.000 -22.001 1.00 91.06 268 GLU A N 1
ATOM 2195 C CA . GLU A 1 268 ? 36.029 3.230 -20.751 1.00 91.06 268 GLU A CA 1
ATOM 2196 C C . GLU A 1 268 ? 36.326 4.114 -19.533 1.00 91.06 268 GLU A C 1
ATOM 2198 O O . GLU A 1 268 ? 35.689 3.963 -18.489 1.00 91.06 268 GLU A O 1
ATOM 2203 N N . GLU A 1 269 ? 37.272 5.050 -19.651 1.00 93.56 269 GLU A N 1
ATOM 2204 C CA . GLU A 1 269 ? 37.588 6.004 -18.584 1.00 93.56 269 GLU A CA 1
ATOM 2205 C C . GLU A 1 269 ? 36.406 6.946 -18.299 1.00 93.56 269 GLU A C 1
ATOM 2207 O O . GLU A 1 269 ? 36.061 7.149 -17.134 1.00 93.56 269 GLU A O 1
ATOM 2212 N N . GLU A 1 270 ? 35.743 7.467 -19.334 1.00 93.12 270 GLU A N 1
ATOM 2213 C CA . GLU A 1 270 ? 34.583 8.356 -19.202 1.00 93.12 270 GLU A CA 1
ATOM 2214 C C . GLU A 1 270 ? 33.367 7.635 -18.604 1.00 93.12 270 GLU A C 1
ATOM 2216 O O . GLU A 1 270 ? 32.761 8.139 -17.659 1.00 93.12 270 GLU A O 1
ATOM 2221 N N . ILE A 1 271 ? 33.066 6.411 -19.058 1.00 91.12 271 ILE A N 1
ATOM 2222 C CA . ILE A 1 271 ? 32.007 5.567 -18.483 1.00 91.12 271 ILE A CA 1
ATOM 2223 C C . ILE A 1 271 ? 32.309 5.273 -17.015 1.00 91.12 271 ILE A C 1
ATOM 2225 O O . ILE A 1 271 ? 31.427 5.374 -16.165 1.00 91.12 271 ILE A O 1
ATOM 2229 N N . LYS A 1 272 ? 33.559 4.936 -16.685 1.00 93.94 272 LYS A N 1
ATOM 2230 C CA . LYS A 1 272 ? 33.946 4.644 -15.303 1.00 93.94 272 LYS A CA 1
ATOM 2231 C C . LYS A 1 272 ? 33.758 5.855 -14.392 1.00 93.94 272 LYS A C 1
ATOM 2233 O O . LYS A 1 272 ? 33.305 5.682 -13.262 1.00 93.94 272 LYS A O 1
ATOM 2238 N N . ILE A 1 273 ? 34.083 7.057 -14.867 1.00 93.06 273 ILE A N 1
ATOM 2239 C CA . ILE A 1 273 ? 33.849 8.302 -14.125 1.00 93.06 273 ILE A CA 1
ATOM 2240 C C . ILE A 1 273 ? 32.346 8.547 -13.963 1.00 93.06 273 ILE A C 1
ATOM 2242 O O . ILE A 1 273 ? 31.896 8.719 -12.833 1.00 93.06 273 ILE A O 1
ATOM 2246 N N . ALA A 1 274 ? 31.565 8.471 -15.045 1.00 89.81 274 ALA A N 1
ATOM 2247 C CA . ALA A 1 274 ? 30.119 8.695 -15.012 1.00 89.81 274 ALA A CA 1
ATOM 2248 C C . ALA A 1 274 ? 29.402 7.730 -14.051 1.00 89.81 274 ALA A C 1
ATOM 2250 O O . ALA A 1 274 ? 28.616 8.156 -13.207 1.00 89.81 274 ALA A O 1
ATOM 2251 N N . VAL A 1 275 ? 29.742 6.438 -14.095 1.00 90.69 275 VAL A N 1
ATOM 2252 C CA . VAL A 1 275 ? 29.200 5.422 -13.177 1.00 90.69 275 VAL A CA 1
ATOM 2253 C C . VAL A 1 275 ? 29.583 5.721 -11.725 1.00 90.69 275 VAL A C 1
ATOM 2255 O O . VAL A 1 275 ? 28.774 5.537 -10.816 1.00 90.69 275 VAL A O 1
ATOM 2258 N N . GLN A 1 276 ? 30.812 6.181 -11.476 1.00 91.94 276 GLN A N 1
ATOM 2259 C CA . GLN A 1 276 ? 31.267 6.521 -10.128 1.00 91.94 276 GLN A CA 1
ATOM 2260 C C . GLN A 1 276 ? 30.544 7.762 -9.577 1.00 91.94 276 GLN A C 1
ATOM 2262 O O . GLN A 1 276 ? 30.186 7.783 -8.397 1.00 91.94 276 GLN A O 1
ATOM 2267 N N . GLU A 1 277 ? 30.304 8.771 -10.417 1.00 92.06 277 GLU A N 1
ATOM 2268 C CA . GLU A 1 277 ? 29.549 9.978 -10.067 1.00 92.06 277 GLU A CA 1
ATOM 2269 C C . GLU A 1 277 ? 28.077 9.662 -9.788 1.00 92.06 277 GLU A C 1
ATOM 2271 O O . GLU A 1 277 ? 27.561 10.036 -8.730 1.00 92.06 277 GLU A O 1
ATOM 2276 N N . GLU A 1 278 ? 27.414 8.904 -10.667 1.00 90.69 278 GLU A N 1
ATOM 2277 C CA . GLU A 1 278 ? 26.028 8.480 -10.450 1.00 90.69 278 GLU A CA 1
ATOM 2278 C C . GLU A 1 278 ? 25.881 7.634 -9.188 1.00 90.69 278 GLU A C 1
ATOM 2280 O O . GLU A 1 278 ? 24.950 7.845 -8.408 1.00 90.69 278 GLU A O 1
ATOM 2285 N N . LYS A 1 279 ? 26.828 6.724 -8.933 1.00 92.81 279 LYS A N 1
ATOM 2286 C CA . LYS A 1 279 ? 26.844 5.936 -7.700 1.00 92.81 279 LYS A CA 1
ATOM 2287 C C . LYS A 1 279 ? 26.962 6.827 -6.463 1.00 92.81 279 LYS A C 1
ATOM 2289 O O . LYS A 1 279 ? 26.230 6.615 -5.501 1.00 92.81 279 LYS A O 1
ATOM 2294 N N . GLY A 1 280 ? 27.816 7.852 -6.495 1.00 91.88 280 GLY A N 1
ATOM 2295 C CA . GLY A 1 280 ? 27.931 8.821 -5.402 1.00 91.88 280 GLY A CA 1
ATOM 2296 C C . GLY A 1 280 ? 26.625 9.578 -5.136 1.00 91.88 280 GLY A C 1
ATOM 2297 O O . GLY A 1 280 ? 26.223 9.737 -3.982 1.00 91.88 280 GLY A O 1
ATOM 2298 N N . VAL A 1 281 ? 25.917 9.989 -6.194 1.00 92.94 281 VAL A N 1
ATOM 2299 C CA . VAL A 1 281 ? 24.600 10.640 -6.081 1.00 92.94 281 VAL A CA 1
ATOM 2300 C C . VAL A 1 281 ? 23.543 9.673 -5.544 1.00 92.94 281 VAL A C 1
ATOM 2302 O O . VAL A 1 281 ? 22.724 10.062 -4.707 1.00 92.94 281 VAL A O 1
ATOM 2305 N N . ALA A 1 282 ? 23.547 8.418 -5.997 1.00 89.56 282 ALA A N 1
ATOM 2306 C CA . ALA A 1 282 ? 22.632 7.387 -5.521 1.00 89.56 282 ALA A CA 1
ATOM 2307 C C . ALA A 1 282 ? 22.851 7.082 -4.031 1.00 89.56 282 ALA A C 1
ATOM 2309 O O . ALA A 1 282 ? 21.884 7.066 -3.269 1.00 89.56 282 ALA A O 1
ATOM 2310 N N . ASP A 1 283 ? 24.105 6.935 -3.599 1.00 92.88 283 ASP A N 1
ATOM 2311 C CA . ASP A 1 283 ? 24.468 6.704 -2.198 1.00 92.88 283 ASP A CA 1
ATOM 2312 C C . ASP A 1 283 ? 24.061 7.898 -1.314 1.00 92.88 283 ASP A C 1
ATOM 2314 O O . ASP A 1 283 ? 23.509 7.712 -0.226 1.00 92.88 283 ASP A O 1
ATOM 2318 N N . GLN A 1 284 ? 24.239 9.135 -1.797 1.00 93.62 284 GLN A N 1
ATOM 2319 C CA . GLN A 1 284 ? 23.794 10.337 -1.086 1.00 93.62 284 GLN A CA 1
ATOM 2320 C C . GLN A 1 284 ? 22.265 10.399 -0.950 1.00 93.62 284 GLN A C 1
ATOM 2322 O O . GLN A 1 284 ? 21.753 10.713 0.127 1.00 93.62 284 GLN A O 1
ATOM 2327 N N . LYS A 1 285 ? 21.521 10.080 -2.018 1.00 93.06 285 LYS A N 1
ATOM 2328 C CA . LYS A 1 285 ? 20.050 10.004 -1.975 1.00 93.06 285 LYS A CA 1
ATOM 2329 C C . LYS A 1 285 ? 19.575 8.907 -1.026 1.00 93.06 285 LYS A C 1
ATOM 2331 O O . LYS A 1 285 ? 18.645 9.138 -0.258 1.00 93.06 285 LYS A O 1
ATOM 2336 N N . LEU A 1 286 ? 20.226 7.744 -1.040 1.00 91.44 286 LEU A N 1
ATOM 2337 C CA . LEU A 1 286 ? 19.905 6.633 -0.148 1.00 91.44 286 LEU A CA 1
ATOM 2338 C C . LEU A 1 286 ? 20.120 7.019 1.321 1.00 91.44 286 LEU A C 1
ATOM 2340 O O . LEU A 1 286 ? 19.246 6.763 2.147 1.00 91.44 286 LEU A O 1
ATOM 2344 N N . ALA A 1 287 ? 21.236 7.680 1.639 1.00 93.12 287 ALA A N 1
ATOM 2345 C CA . ALA A 1 287 ? 21.505 8.189 2.982 1.00 93.12 287 ALA A CA 1
ATOM 2346 C C . ALA A 1 287 ? 20.463 9.234 3.426 1.00 93.12 287 ALA A C 1
ATOM 2348 O O . ALA A 1 287 ? 20.014 9.204 4.570 1.00 93.12 287 ALA A O 1
ATOM 2349 N N . GLY A 1 288 ? 20.030 10.115 2.515 1.00 92.50 288 GLY A N 1
ATOM 2350 C CA . GLY A 1 288 ? 18.952 11.075 2.772 1.00 92.50 288 GLY A CA 1
ATOM 2351 C C . GLY A 1 288 ? 17.627 10.393 3.121 1.00 92.50 288 GLY A C 1
ATOM 2352 O O . GLY A 1 288 ? 17.040 10.686 4.160 1.00 92.50 288 GLY A O 1
ATOM 2353 N N . ILE A 1 289 ? 17.204 9.415 2.312 1.00 92.25 289 ILE A N 1
ATOM 2354 C CA . ILE A 1 289 ? 15.975 8.639 2.553 1.00 92.25 289 ILE A CA 1
ATOM 2355 C C . ILE A 1 289 ? 16.056 7.867 3.878 1.00 92.25 289 ILE A C 1
ATOM 2357 O O . ILE A 1 289 ? 15.071 7.796 4.610 1.00 92.25 289 ILE A O 1
ATOM 2361 N N . GLN A 1 290 ? 17.216 7.295 4.216 1.00 92.38 290 GLN A N 1
ATOM 2362 C CA . GLN A 1 290 ? 17.408 6.596 5.491 1.00 92.38 290 GLN A CA 1
ATOM 2363 C C . GLN A 1 290 ? 17.254 7.538 6.690 1.00 92.38 290 GLN A C 1
ATOM 2365 O O . GLN A 1 290 ? 16.583 7.177 7.656 1.00 92.38 290 GLN A O 1
ATOM 2370 N N . LEU A 1 291 ? 17.818 8.746 6.609 1.00 93.31 291 LEU A N 1
ATOM 2371 C CA . LEU A 1 291 ? 17.711 9.753 7.663 1.00 93.31 291 LEU A CA 1
ATOM 2372 C C . LEU A 1 291 ? 16.271 10.264 7.823 1.00 93.31 291 LEU A C 1
ATOM 2374 O O . LEU A 1 291 ? 15.789 10.407 8.945 1.00 93.31 291 LEU A O 1
ATOM 2378 N N . GLU A 1 292 ? 15.558 10.490 6.716 1.00 93.06 292 GLU A N 1
ATOM 2379 C CA . GLU A 1 292 ? 14.134 10.844 6.739 1.00 93.06 292 GLU A CA 1
ATOM 2380 C C . GLU A 1 292 ? 13.287 9.725 7.350 1.00 93.06 292 GLU A C 1
ATOM 2382 O O . GLU A 1 292 ? 12.458 9.980 8.223 1.00 93.06 292 GLU A O 1
ATOM 2387 N N . HIS A 1 293 ? 13.526 8.475 6.947 1.00 92.00 293 HIS A N 1
ATOM 2388 C CA . HIS A 1 293 ? 12.827 7.317 7.494 1.00 92.00 293 HIS A CA 1
ATOM 2389 C C . HIS A 1 293 ? 13.092 7.150 8.998 1.00 92.00 293 HIS A C 1
ATOM 2391 O O . HIS A 1 293 ? 12.170 6.852 9.755 1.00 92.00 293 HIS A O 1
ATOM 2397 N N . GLU A 1 294 ? 14.327 7.360 9.459 1.00 93.50 294 GLU A N 1
ATOM 2398 C CA . GLU A 1 294 ? 14.663 7.332 10.886 1.00 93.50 294 GLU A CA 1
ATOM 2399 C C . GLU A 1 294 ? 14.007 8.489 11.654 1.00 93.50 294 GLU A C 1
ATOM 2401 O O . GLU A 1 294 ? 13.467 8.274 12.741 1.00 93.50 294 GLU A O 1
ATOM 2406 N N . GLY A 1 295 ? 13.959 9.686 11.063 1.00 92.94 295 GLY A N 1
ATOM 2407 C CA . GLY A 1 295 ? 13.240 10.834 11.616 1.00 92.94 295 GLY A CA 1
ATOM 2408 C C . GLY A 1 295 ? 11.741 10.568 11.771 1.00 92.94 295 GLY A C 1
ATOM 2409 O O . GLY A 1 295 ? 11.184 10.791 12.843 1.00 92.94 295 GLY A O 1
ATOM 2410 N N . VAL A 1 296 ? 11.098 10.025 10.734 1.00 93.88 296 VAL A N 1
ATOM 2411 C CA . VAL A 1 296 ? 9.677 9.639 10.761 1.00 93.88 296 VAL A CA 1
ATOM 2412 C C . VAL A 1 296 ? 9.429 8.510 11.761 1.00 93.88 296 VAL A C 1
ATOM 2414 O O . VAL A 1 296 ? 8.456 8.539 12.509 1.00 93.88 296 VAL A O 1
ATOM 2417 N N . LYS A 1 297 ? 10.316 7.515 11.830 1.00 94.31 297 LYS A N 1
ATOM 2418 C CA . LYS A 1 297 ? 10.209 6.445 12.827 1.00 94.31 297 LYS A CA 1
ATOM 2419 C C . LYS A 1 297 ? 10.251 7.008 14.249 1.00 94.31 297 LYS A C 1
ATOM 2421 O O . LYS A 1 297 ? 9.419 6.636 15.071 1.00 94.31 297 LYS A O 1
ATOM 2426 N N . LYS A 1 298 ? 11.167 7.942 14.520 1.00 95.12 298 LYS A N 1
ATOM 2427 C CA . LYS A 1 298 ? 11.291 8.592 15.827 1.00 95.12 298 LYS A CA 1
ATOM 2428 C C . LYS A 1 298 ? 10.020 9.354 16.216 1.00 95.12 298 LYS A C 1
ATOM 2430 O O . LYS A 1 298 ? 9.573 9.222 17.350 1.00 95.12 298 LYS A O 1
ATOM 2435 N N . THR A 1 299 ? 9.406 10.099 15.294 1.00 93.88 299 THR A N 1
ATOM 2436 C CA . THR A 1 299 ? 8.157 10.825 15.589 1.00 93.88 299 THR A CA 1
ATOM 2437 C C . THR A 1 299 ? 6.981 9.880 15.845 1.00 93.88 299 THR A C 1
ATOM 2439 O O . THR A 1 299 ? 6.159 10.149 16.724 1.00 93.88 299 THR A O 1
ATOM 2442 N N . TYR A 1 300 ? 6.906 8.746 15.138 1.00 93.88 300 TYR A N 1
ATOM 2443 C CA . TYR A 1 300 ? 5.924 7.701 15.439 1.00 93.88 300 TYR A CA 1
ATOM 2444 C C . TYR A 1 300 ? 6.140 7.088 16.826 1.00 93.88 300 TYR A C 1
ATOM 2446 O O . TYR A 1 300 ? 5.170 6.943 17.571 1.00 93.88 300 TYR A O 1
ATOM 2454 N N . ASP A 1 301 ? 7.384 6.770 17.191 1.00 94.81 301 ASP A N 1
ATOM 2455 C CA . ASP A 1 301 ? 7.716 6.212 18.506 1.00 94.81 301 ASP A CA 1
ATOM 2456 C C . ASP A 1 301 ? 7.359 7.197 19.636 1.00 94.81 301 ASP A C 1
ATOM 2458 O O . ASP A 1 301 ? 6.720 6.806 20.615 1.00 94.81 301 ASP A O 1
ATOM 2462 N N . GLU A 1 302 ? 7.678 8.487 19.474 1.00 95.25 302 GLU A N 1
ATOM 2463 C CA . GLU A 1 302 ? 7.294 9.556 20.410 1.00 95.25 302 GLU A CA 1
ATOM 2464 C C . GLU A 1 302 ? 5.765 9.687 20.540 1.00 95.25 302 GLU A C 1
ATOM 2466 O O . GLU A 1 302 ? 5.243 9.811 21.648 1.00 95.25 302 GLU A O 1
ATOM 2471 N N . THR A 1 303 ? 5.030 9.588 19.427 1.00 94.69 303 THR A N 1
ATOM 2472 C CA . THR A 1 303 ? 3.557 9.651 19.423 1.00 94.69 303 THR A CA 1
ATOM 2473 C C . THR A 1 303 ? 2.939 8.455 20.146 1.00 94.69 303 THR A C 1
ATOM 2475 O O . THR A 1 303 ? 2.026 8.615 20.956 1.00 94.69 303 THR A O 1
ATOM 2478 N N . ILE A 1 304 ? 3.441 7.246 19.879 1.00 94.88 304 ILE A N 1
ATOM 2479 C CA . ILE A 1 304 ? 2.981 6.020 20.542 1.00 94.88 304 ILE A CA 1
ATOM 2480 C C . ILE A 1 304 ? 3.236 6.106 22.048 1.00 94.88 304 ILE A C 1
ATOM 2482 O O . ILE A 1 304 ? 2.375 5.709 22.835 1.00 94.88 304 ILE A O 1
ATOM 2486 N N . GLU A 1 305 ? 4.396 6.617 22.457 1.00 95.88 305 GLU A N 1
ATOM 2487 C CA . GLU A 1 305 ? 4.722 6.764 23.871 1.00 95.88 305 GLU A CA 1
ATOM 2488 C C . GLU A 1 305 ? 3.831 7.808 24.559 1.00 95.88 305 GLU A C 1
ATOM 2490 O O . GLU A 1 305 ? 3.313 7.531 25.640 1.00 95.88 305 GLU A O 1
ATOM 2495 N N . GLY A 1 306 ? 3.538 8.934 23.897 1.00 94.75 306 GLY A N 1
ATOM 2496 C CA . GLY A 1 306 ? 2.550 9.908 24.373 1.00 94.75 306 GLY A CA 1
ATOM 2497 C C . GLY A 1 306 ? 1.166 9.283 24.583 1.00 94.75 306 GLY A C 1
ATOM 2498 O O . GLY A 1 306 ? 0.595 9.380 25.665 1.00 94.75 306 GLY A O 1
ATOM 2499 N N . MET A 1 307 ? 0.669 8.512 23.609 1.00 93.62 307 MET A N 1
ATOM 2500 C CA . MET A 1 307 ? -0.620 7.816 23.738 1.00 93.62 307 MET A CA 1
ATOM 2501 C C . MET A 1 307 ? -0.651 6.798 24.890 1.00 93.62 307 MET A C 1
ATOM 2503 O O . MET A 1 307 ? -1.702 6.584 25.501 1.00 93.62 307 MET A O 1
ATOM 2507 N N . LYS A 1 308 ? 0.473 6.131 25.188 1.00 94.69 308 LYS A N 1
ATOM 2508 C CA . LYS A 1 308 ? 0.562 5.227 26.346 1.00 94.69 308 LYS A CA 1
ATOM 2509 C C . LYS A 1 308 ? 0.517 5.995 27.661 1.00 94.69 308 LYS A C 1
ATOM 2511 O O . LYS A 1 308 ? -0.153 5.533 28.582 1.00 94.69 308 LYS A O 1
ATOM 2516 N N . GLN A 1 309 ? 1.209 7.130 27.745 1.00 95.38 309 GLN A N 1
ATOM 2517 C CA . GLN A 1 309 ? 1.186 7.993 28.926 1.00 95.38 309 GLN A CA 1
ATOM 2518 C C . GLN A 1 309 ? -0.225 8.529 29.177 1.00 95.38 309 GLN A C 1
ATOM 2520 O O . GLN A 1 309 ? -0.732 8.383 30.286 1.00 95.38 309 GLN A O 1
ATOM 2525 N N . ASP A 1 310 ? -0.906 9.023 28.142 1.00 93.88 310 ASP A N 1
ATOM 2526 C CA . ASP A 1 310 ? -2.292 9.495 28.242 1.00 93.88 310 ASP A CA 1
ATOM 2527 C C . ASP A 1 310 ? -3.242 8.389 28.712 1.00 93.88 310 ASP A C 1
ATOM 2529 O O . ASP A 1 310 ? -4.097 8.607 29.574 1.00 93.88 310 ASP A O 1
ATOM 2533 N N . ARG A 1 311 ? -3.074 7.164 28.193 1.00 93.81 311 ARG A N 1
ATOM 2534 C CA . ARG A 1 311 ? -3.856 6.008 28.652 1.00 93.81 311 ARG A CA 1
ATOM 2535 C C . ARG A 1 311 ? -3.580 5.697 30.123 1.00 93.81 311 ARG A C 1
ATOM 2537 O O . ARG A 1 311 ? -4.529 5.490 30.870 1.00 93.81 311 ARG A O 1
ATOM 2544 N N . ALA A 1 312 ? -2.316 5.697 30.540 1.00 93.44 312 ALA A N 1
ATOM 2545 C CA . ALA A 1 312 ? -1.944 5.455 31.931 1.00 93.44 312 ALA A CA 1
ATOM 2546 C C . ALA A 1 312 ? -2.517 6.526 32.875 1.00 93.44 312 ALA A C 1
ATOM 2548 O O . ALA A 1 312 ? -3.009 6.187 33.949 1.00 93.44 312 ALA A O 1
ATOM 2549 N N . HIS A 1 313 ? -2.515 7.798 32.465 1.00 92.25 313 HIS A N 1
ATOM 2550 C CA . HIS A 1 313 ? -3.153 8.882 33.212 1.00 92.25 313 HIS A CA 1
ATOM 2551 C C . HIS A 1 313 ? -4.671 8.698 33.310 1.00 92.25 313 HIS A C 1
ATOM 2553 O O . HIS A 1 313 ? -5.220 8.780 34.407 1.00 92.25 313 HIS A O 1
ATOM 2559 N N . SER A 1 314 ? -5.339 8.383 32.196 1.00 95.19 314 SER A N 1
ATOM 2560 C CA . SER A 1 314 ? -6.784 8.125 32.184 1.00 95.19 314 SER A CA 1
ATOM 2561 C C . SER A 1 314 ? -7.168 6.934 33.065 1.00 95.19 314 SER A C 1
ATOM 2563 O O . SER A 1 314 ? -8.178 6.980 33.763 1.00 95.19 314 SER A O 1
ATOM 2565 N N . ASP A 1 315 ? -6.375 5.863 33.055 1.00 94.50 315 ASP A N 1
ATOM 2566 C CA . ASP A 1 315 ? -6.640 4.691 33.888 1.00 94.50 315 ASP A CA 1
ATOM 2567 C C . ASP A 1 315 ? -6.388 4.991 35.374 1.00 94.50 315 ASP A C 1
ATOM 2569 O O . ASP A 1 315 ? -7.197 4.601 36.213 1.00 94.50 315 ASP A O 1
ATOM 2573 N N . ALA A 1 316 ? -5.361 5.781 35.706 1.00 94.81 316 ALA A N 1
ATOM 2574 C CA . ALA A 1 316 ? -5.136 6.246 37.075 1.00 94.81 316 ALA A CA 1
ATOM 2575 C C . ALA A 1 316 ? -6.286 7.128 37.602 1.00 94.81 316 ALA A C 1
ATOM 2577 O O . ALA A 1 316 ? -6.672 7.006 38.766 1.00 94.81 316 ALA A O 1
ATOM 2578 N N . GLU A 1 317 ? -6.861 7.991 36.760 1.00 94.50 317 GLU A N 1
ATOM 2579 C CA . GLU A 1 317 ? -8.017 8.827 37.109 1.00 94.50 317 GLU A CA 1
ATOM 2580 C C . GLU A 1 317 ? -9.288 7.989 37.331 1.00 94.50 317 GLU A C 1
ATOM 2582 O O . GLU A 1 317 ? -10.033 8.216 38.292 1.00 94.50 317 GLU A O 1
ATOM 2587 N N . LYS A 1 318 ? -9.513 6.967 36.494 1.00 95.31 318 LYS A N 1
ATOM 2588 C CA . LYS A 1 318 ? -10.603 5.999 36.699 1.00 95.31 318 LYS A CA 1
ATOM 2589 C C . LYS A 1 318 ? -10.420 5.229 37.999 1.00 95.31 318 LYS A C 1
ATOM 2591 O O . LYS A 1 318 ? -11.381 5.100 38.749 1.00 95.31 318 LYS A O 1
ATOM 2596 N N . ASP A 1 319 ? -9.214 4.749 38.288 1.00 94.38 319 ASP A N 1
ATOM 2597 C CA . ASP A 1 319 ? -8.924 4.011 39.519 1.00 94.38 319 ASP A CA 1
ATOM 2598 C C . ASP A 1 319 ? -9.104 4.883 40.769 1.00 94.38 319 ASP A C 1
ATOM 2600 O O . ASP A 1 319 ? -9.607 4.403 41.788 1.00 94.38 319 ASP A O 1
ATOM 2604 N N . ALA A 1 320 ? -8.741 6.168 40.695 1.00 94.44 320 ALA A N 1
ATOM 2605 C CA . ALA A 1 320 ? -9.032 7.140 41.746 1.00 94.44 320 ALA A CA 1
ATOM 2606 C C . ALA A 1 320 ? -10.548 7.323 41.928 1.00 94.44 320 ALA A C 1
ATOM 2608 O O . ALA A 1 320 ? -11.054 7.147 43.032 1.00 94.44 320 ALA A O 1
ATOM 2609 N N . SER A 1 321 ? -11.288 7.540 40.836 1.00 94.94 321 SER A N 1
ATOM 2610 C CA . SER A 1 321 ? -12.751 7.688 40.873 1.00 94.94 321 SER A CA 1
ATOM 2611 C C . SER A 1 321 ? -13.457 6.442 41.420 1.00 94.94 321 SER A C 1
ATOM 2613 O O . SER A 1 321 ? -14.409 6.543 42.191 1.00 94.94 321 SER A O 1
ATOM 2615 N N . ILE A 1 322 ? -12.992 5.245 41.049 1.00 94.81 322 ILE A N 1
ATOM 2616 C CA . ILE A 1 322 ? -13.512 3.973 41.569 1.00 94.81 322 ILE A CA 1
ATOM 2617 C C . ILE A 1 322 ? -13.268 3.872 43.075 1.00 94.81 322 ILE A C 1
ATOM 2619 O O . ILE A 1 322 ? -14.147 3.404 43.801 1.00 94.81 322 ILE A O 1
ATOM 2623 N N . ARG A 1 323 ? -12.093 4.295 43.554 1.00 94.94 323 ARG A N 1
ATOM 2624 C CA . ARG A 1 323 ? -11.773 4.301 44.984 1.00 94.94 323 ARG A CA 1
ATOM 2625 C C . ARG A 1 323 ? -12.703 5.237 45.749 1.00 94.94 323 ARG A C 1
ATOM 2627 O O . ARG A 1 323 ? -13.314 4.784 46.712 1.00 94.94 323 ARG A O 1
ATOM 2634 N N . ASP A 1 324 ? -12.874 6.467 45.276 1.00 95.06 324 ASP A N 1
ATOM 2635 C CA . ASP A 1 324 ? -13.730 7.468 45.921 1.00 95.06 324 ASP A CA 1
ATOM 2636 C C . ASP A 1 324 ? -15.192 6.996 45.984 1.00 95.06 324 ASP A C 1
ATOM 2638 O O . ASP A 1 324 ? -15.827 7.036 47.039 1.00 95.06 324 ASP A O 1
ATOM 2642 N N . LEU A 1 325 ? -15.717 6.447 44.881 1.00 95.81 325 LEU A N 1
ATOM 2643 C CA . LEU A 1 325 ? -17.070 5.880 44.839 1.00 95.81 325 LEU A CA 1
ATOM 2644 C C . LEU A 1 325 ? -17.232 4.678 45.773 1.00 95.81 325 LEU A C 1
ATOM 2646 O O . LEU A 1 325 ? -18.299 4.485 46.359 1.00 95.81 325 LEU A O 1
ATOM 2650 N N . LYS A 1 326 ? -16.190 3.853 45.913 1.00 96.25 326 LYS A N 1
ATOM 2651 C CA . LYS A 1 326 ? -16.202 2.715 46.832 1.00 96.25 326 LYS A CA 1
ATOM 2652 C C . LYS A 1 326 ? -16.216 3.180 48.286 1.00 96.25 326 LYS A C 1
ATOM 2654 O O . LYS A 1 326 ? -16.997 2.650 49.068 1.00 96.25 326 LYS A O 1
ATOM 2659 N N . GLU A 1 327 ? -15.418 4.187 48.630 1.00 95.69 327 GLU A N 1
ATOM 2660 C CA . GLU A 1 327 ? -15.423 4.793 49.965 1.00 95.69 327 GLU A CA 1
ATOM 2661 C C . GLU A 1 327 ? -16.784 5.430 50.290 1.00 95.69 327 GLU A C 1
ATOM 2663 O O . GLU A 1 327 ? -17.318 5.224 51.383 1.00 95.69 327 GLU A O 1
ATOM 2668 N N . GLU A 1 328 ? -17.406 6.129 49.332 1.00 96.44 328 GLU A N 1
ATOM 2669 C CA . GLU A 1 328 ? -18.755 6.682 49.499 1.00 96.44 328 GLU A CA 1
ATOM 2670 C C . GLU A 1 328 ? -19.806 5.575 49.697 1.00 96.44 328 GLU A C 1
ATOM 2672 O O . GLU A 1 328 ? -20.694 5.689 50.552 1.00 96.44 328 GLU A O 1
ATOM 2677 N N . LEU A 1 329 ? -19.711 4.487 48.926 1.00 96.00 329 LEU A N 1
ATOM 2678 C CA . LEU A 1 329 ? -20.607 3.341 49.052 1.00 96.00 329 LEU A CA 1
ATOM 2679 C C . LEU A 1 329 ? -20.456 2.668 50.419 1.00 96.00 329 LEU A C 1
ATOM 2681 O O . LEU A 1 329 ? -21.464 2.437 51.087 1.00 96.00 329 LEU A O 1
ATOM 2685 N N . ASP A 1 330 ? -19.226 2.412 50.861 1.00 96.31 330 ASP A N 1
ATOM 2686 C CA . ASP A 1 330 ? -18.940 1.806 52.163 1.00 96.31 330 ASP A CA 1
ATOM 2687 C C . ASP A 1 330 ? -19.471 2.686 53.309 1.00 96.31 330 ASP A C 1
ATOM 2689 O O . ASP A 1 330 ? -20.097 2.184 54.248 1.00 96.31 330 ASP A O 1
ATOM 2693 N N . ALA A 1 331 ? -19.323 4.013 53.208 1.00 95.94 331 ALA A N 1
ATOM 2694 C CA . ALA A 1 331 ? -19.894 4.953 54.171 1.00 95.94 331 ALA A CA 1
ATOM 2695 C C . ALA A 1 331 ? -21.433 4.883 54.216 1.00 95.94 331 ALA A C 1
ATOM 2697 O O . ALA A 1 331 ? -22.026 4.866 55.302 1.00 95.94 331 ALA A O 1
ATOM 2698 N N . LYS A 1 332 ? -22.099 4.793 53.055 1.00 96.12 332 LYS A N 1
ATOM 2699 C CA . LYS A 1 332 ? -23.562 4.630 52.972 1.00 96.12 332 LYS A CA 1
ATOM 2700 C C . LYS A 1 332 ? -24.026 3.287 53.529 1.00 96.12 332 LYS A C 1
ATOM 2702 O O . LYS A 1 332 ? -25.037 3.254 54.231 1.00 96.12 332 LYS A O 1
ATOM 2707 N N . VAL A 1 333 ? -23.294 2.203 53.271 1.00 96.94 333 VAL A N 1
ATOM 2708 C CA . VAL A 1 333 ? -23.585 0.873 53.829 1.00 96.94 333 VAL A CA 1
ATOM 2709 C C . VAL A 1 333 ? -23.513 0.913 55.354 1.00 96.94 333 VAL A C 1
ATOM 2711 O O . VAL A 1 333 ? -24.478 0.532 56.013 1.00 96.94 333 VAL A O 1
ATOM 2714 N N . GLN A 1 334 ? -22.448 1.476 55.930 1.00 95.81 334 GLN A N 1
ATOM 2715 C CA . GLN A 1 334 ? -22.325 1.609 57.387 1.00 95.81 334 GLN A CA 1
ATOM 2716 C C . GLN A 1 334 ? -23.429 2.481 58.001 1.00 95.81 334 GLN A C 1
ATOM 2718 O O . GLN A 1 334 ? -23.925 2.194 59.095 1.00 95.81 334 GLN A O 1
ATOM 2723 N N . ALA A 1 335 ? -23.821 3.567 57.328 1.00 94.94 335 ALA A N 1
ATOM 2724 C CA . ALA A 1 335 ? -24.926 4.410 57.777 1.00 94.94 335 ALA A CA 1
ATOM 2725 C C . ALA A 1 335 ? -26.258 3.642 57.773 1.00 94.94 335 ALA A C 1
ATOM 2727 O O . ALA A 1 335 ? -27.037 3.747 58.725 1.00 94.94 335 ALA A O 1
ATOM 2728 N N . LEU A 1 336 ? -26.494 2.833 56.738 1.00 95.00 336 LEU A N 1
ATOM 2729 C CA . LEU A 1 336 ? -27.689 2.008 56.610 1.00 95.00 336 LEU A CA 1
ATOM 2730 C C . LEU A 1 336 ? -27.727 0.891 57.659 1.00 95.00 336 LEU A C 1
ATOM 2732 O O . LEU A 1 336 ? -28.753 0.713 58.306 1.00 95.00 336 LEU A O 1
ATOM 2736 N N . GLU A 1 337 ? -26.611 0.207 57.915 1.00 95.62 337 GLU A N 1
ATOM 2737 C CA . GLU A 1 337 ? -26.506 -0.795 58.985 1.00 95.62 337 GLU A CA 1
ATOM 2738 C C . GLU A 1 337 ? -26.818 -0.197 60.365 1.00 95.62 337 GLU A C 1
ATOM 2740 O O . GLU A 1 337 ? -27.581 -0.775 61.146 1.00 95.62 337 GLU A O 1
ATOM 2745 N N . LYS A 1 338 ? -26.296 1.003 60.659 1.00 94.81 338 LYS A N 1
ATOM 2746 C CA . LYS A 1 338 ? -26.620 1.732 61.897 1.00 94.81 338 LYS A CA 1
ATOM 2747 C C . LYS A 1 338 ? -28.109 2.069 61.983 1.00 94.81 338 LYS A C 1
ATOM 2749 O O . LYS A 1 338 ? -28.707 1.905 63.049 1.00 94.81 338 LYS A O 1
ATOM 2754 N N . ALA A 1 339 ? -28.713 2.515 60.881 1.00 93.25 339 ALA A N 1
ATOM 2755 C CA . ALA A 1 339 ? -30.142 2.805 60.822 1.00 93.25 339 ALA A CA 1
ATOM 2756 C C . ALA A 1 339 ? -30.989 1.537 61.033 1.00 93.25 339 ALA A C 1
ATOM 2758 O O . ALA A 1 339 ? -31.907 1.554 61.851 1.00 93.25 339 ALA A O 1
ATOM 27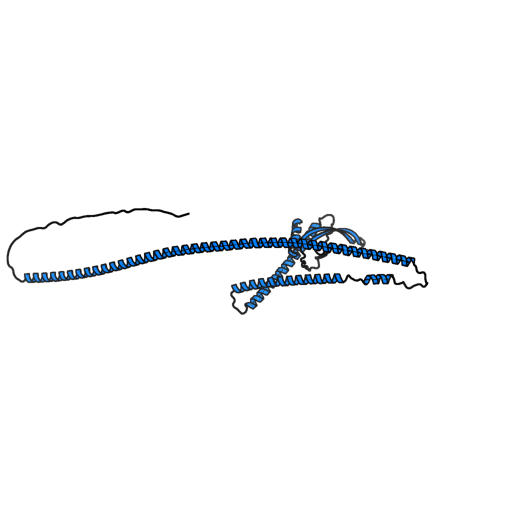59 N N . CYS A 1 340 ? -30.642 0.420 60.386 1.00 91.81 340 CYS A N 1
ATOM 2760 C CA . CYS A 1 340 ? -31.301 -0.873 60.580 1.00 91.81 340 CYS A CA 1
ATOM 2761 C C . CYS A 1 340 ? -31.205 -1.347 62.036 1.00 91.81 340 CYS A C 1
ATOM 2763 O O . CYS A 1 340 ? -32.227 -1.679 62.633 1.00 91.81 340 CYS A O 1
ATOM 2765 N N . SER A 1 341 ? -30.020 -1.282 62.650 1.00 94.31 341 SER A N 1
ATOM 2766 C CA . SER A 1 341 ? -29.842 -1.639 64.065 1.00 94.31 341 SER A CA 1
ATOM 2767 C C . SER A 1 341 ? -30.674 -0.753 65.003 1.00 94.31 341 SER A C 1
ATOM 2769 O O . SER A 1 341 ? -31.234 -1.232 65.991 1.00 94.31 341 SER A O 1
ATOM 2771 N N . SER A 1 342 ? -30.800 0.542 64.695 1.00 93.69 342 SER A N 1
ATOM 2772 C CA . SER A 1 342 ? -31.678 1.458 65.432 1.00 93.69 342 SER A CA 1
ATOM 2773 C C . SER A 1 342 ? -33.152 1.046 65.331 1.00 93.69 342 SER A C 1
ATOM 2775 O O . SER A 1 342 ? -33.845 0.949 66.346 1.00 93.69 342 SER A O 1
ATOM 2777 N N . VAL A 1 343 ? -33.619 0.723 64.120 1.00 93.69 343 VAL A N 1
ATOM 2778 C CA . VAL A 1 343 ? -34.991 0.254 63.868 1.00 93.69 343 VAL A CA 1
ATOM 2779 C C . VAL A 1 343 ? -35.273 -1.072 64.580 1.00 93.69 343 VAL A C 1
ATOM 2781 O O . VAL A 1 343 ? -36.351 -1.248 65.146 1.00 93.69 343 VAL A O 1
ATOM 2784 N N . GLU A 1 344 ? -34.317 -2.000 64.611 1.00 92.38 344 GLU A N 1
ATOM 2785 C CA . GLU A 1 344 ? -34.460 -3.262 65.345 1.00 92.38 344 GLU A CA 1
ATOM 2786 C C . GLU A 1 344 ? -34.581 -3.046 66.858 1.00 92.38 344 GLU A C 1
ATOM 2788 O O . GLU A 1 344 ? -35.434 -3.666 67.501 1.00 92.38 344 GLU A O 1
ATOM 2793 N N . LYS A 1 345 ? -33.784 -2.133 67.430 1.00 92.75 345 LYS A N 1
ATOM 2794 C CA . LYS A 1 345 ? -33.901 -1.750 68.848 1.00 92.75 345 LYS A CA 1
ATOM 2795 C C . LYS A 1 345 ? -35.270 -1.148 69.146 1.00 92.75 345 LYS A C 1
ATOM 2797 O O . LYS A 1 345 ? -35.910 -1.560 70.109 1.00 92.75 345 LYS A O 1
ATOM 2802 N N . GLU A 1 346 ? -35.736 -0.232 68.300 1.00 93.38 346 GLU A N 1
ATOM 2803 C CA . GLU A 1 346 ? -37.062 0.383 68.401 1.00 93.38 346 GLU A CA 1
ATOM 2804 C C . GLU A 1 346 ? -38.184 -0.662 68.330 1.00 93.38 346 GLU A C 1
ATOM 2806 O O . GLU A 1 346 ? -39.100 -0.659 69.152 1.00 93.38 346 GLU A O 1
ATOM 2811 N N . LYS A 1 347 ? -38.090 -1.631 67.412 1.00 92.00 347 LYS A N 1
ATOM 2812 C CA . LYS A 1 347 ? -39.034 -2.754 67.340 1.00 92.00 347 LYS A CA 1
ATOM 2813 C C . LYS A 1 347 ? -39.029 -3.583 68.629 1.00 92.00 347 LYS A C 1
ATOM 2815 O O . LYS A 1 347 ? -40.089 -3.979 69.108 1.00 92.00 347 LYS A O 1
ATOM 2820 N N . GLY A 1 348 ? -37.852 -3.815 69.212 1.00 92.62 348 GLY A N 1
ATOM 2821 C CA . GLY A 1 348 ? -37.711 -4.467 70.514 1.00 92.62 348 GLY A CA 1
ATOM 2822 C C . GLY A 1 348 ? -38.359 -3.678 71.658 1.00 92.62 348 GLY A C 1
ATOM 2823 O O . GLY A 1 348 ? -39.006 -4.279 72.515 1.00 92.62 348 GLY A O 1
ATOM 2824 N N . PHE A 1 349 ? -38.232 -2.347 71.664 1.00 92.62 349 PHE A N 1
ATOM 2825 C CA . PHE A 1 349 ? -38.916 -1.482 72.631 1.00 92.62 349 PHE A CA 1
ATOM 2826 C C . PHE A 1 349 ? -40.435 -1.533 72.473 1.00 92.62 349 PHE A C 1
ATOM 2828 O O . PHE A 1 349 ? -41.132 -1.708 73.471 1.00 92.62 349 PHE A O 1
ATOM 2835 N N . ARG A 1 350 ? -40.949 -1.458 71.239 1.00 93.25 350 ARG A N 1
ATOM 2836 C CA . ARG A 1 350 ? -42.393 -1.568 70.970 1.00 93.25 350 ARG A CA 1
ATOM 2837 C C . ARG A 1 350 ? -42.964 -2.893 71.440 1.00 93.25 350 ARG A C 1
ATOM 2839 O O . ARG A 1 350 ? -43.987 -2.887 72.108 1.00 93.25 350 ARG A O 1
ATOM 2846 N N . LYS A 1 351 ? -42.261 -3.998 71.185 1.00 95.19 351 LYS A N 1
ATOM 2847 C CA . LYS A 1 351 ? -42.684 -5.314 71.670 1.00 95.19 351 LYS A CA 1
ATOM 2848 C C . LYS A 1 351 ? -42.771 -5.361 73.198 1.00 95.19 351 LYS A C 1
ATOM 2850 O O . LYS A 1 351 ? -43.766 -5.813 73.738 1.00 95.19 351 LYS A O 1
ATOM 2855 N N . LYS A 1 352 ? -41.759 -4.842 73.905 1.00 95.25 352 LYS A N 1
ATOM 2856 C CA . LYS A 1 352 ? -41.794 -4.768 75.378 1.00 95.25 352 LYS A CA 1
ATOM 2857 C C . LYS A 1 352 ? -42.944 -3.900 75.895 1.00 95.25 352 LYS A C 1
ATOM 2859 O O . LYS A 1 352 ? -43.490 -4.194 76.952 1.00 95.25 352 LYS A O 1
ATOM 2864 N N . LEU A 1 353 ? -43.273 -2.820 75.186 1.00 94.00 353 LEU A N 1
ATOM 2865 C CA . LEU A 1 353 ? -44.407 -1.962 75.521 1.00 94.00 353 LEU A CA 1
ATOM 2866 C C . LEU A 1 353 ? -45.740 -2.691 75.309 1.00 94.00 353 LEU A C 1
ATOM 2868 O O . LEU A 1 353 ? -46.598 -2.611 76.181 1.00 94.00 353 LEU A O 1
ATOM 2872 N N . GLU A 1 354 ? -45.897 -3.408 74.193 1.00 94.25 354 GLU A N 1
ATOM 2873 C CA . GLU A 1 354 ? -47.058 -4.270 73.928 1.00 94.25 354 GLU A CA 1
ATOM 2874 C C . GLU A 1 354 ? -47.213 -5.330 75.027 1.00 94.25 354 GLU A C 1
ATOM 2876 O O . GLU A 1 354 ? -48.262 -5.381 75.662 1.00 94.25 354 GLU A O 1
ATOM 2881 N N . ASP A 1 355 ? -46.146 -6.069 75.352 1.00 95.06 355 ASP A N 1
ATOM 2882 C CA . ASP A 1 355 ? -46.157 -7.079 76.420 1.00 95.06 355 ASP A CA 1
ATOM 2883 C C . ASP A 1 355 ? -46.574 -6.464 77.779 1.00 95.06 355 ASP A C 1
ATOM 2885 O O . ASP A 1 355 ? -47.339 -7.055 78.542 1.00 95.06 355 ASP A O 1
ATOM 2889 N N . ALA A 1 356 ? -46.095 -5.254 78.100 1.00 94.69 356 ALA A N 1
ATOM 2890 C CA . ALA A 1 356 ? -46.451 -4.557 79.337 1.00 94.69 356 ALA A CA 1
ATOM 2891 C C . ALA A 1 356 ? -47.917 -4.093 79.359 1.00 94.69 356 ALA A C 1
ATOM 2893 O O . ALA A 1 356 ? -48.557 -4.152 80.411 1.00 94.69 356 ALA A O 1
ATOM 2894 N N . LEU A 1 357 ? -48.447 -3.636 78.220 1.00 94.94 357 LEU A N 1
ATOM 2895 C CA . LEU A 1 357 ? -49.855 -3.265 78.077 1.00 94.94 357 LEU A CA 1
ATOM 2896 C C . LEU A 1 357 ? -50.771 -4.482 78.230 1.00 94.94 357 LEU A C 1
ATOM 2898 O O . LEU A 1 357 ? -51.795 -4.366 78.902 1.00 94.94 357 LEU A O 1
ATOM 2902 N N . ASP A 1 358 ? -50.385 -5.637 77.688 1.00 95.31 358 ASP A N 1
ATOM 2903 C CA . ASP A 1 358 ? -51.126 -6.892 77.843 1.00 95.31 358 ASP A CA 1
ATOM 2904 C C . ASP A 1 358 ? -51.188 -7.334 79.312 1.00 95.31 358 ASP A C 1
ATOM 2906 O O . ASP A 1 358 ? -52.265 -7.655 79.820 1.00 95.31 358 ASP A O 1
ATOM 2910 N N . VAL A 1 359 ? -50.062 -7.271 80.038 1.00 95.31 359 VAL A N 1
ATOM 2911 C CA . VAL A 1 359 ? -50.028 -7.550 81.487 1.00 95.31 359 VAL A CA 1
ATOM 2912 C C . VAL A 1 359 ? -50.928 -6.578 82.252 1.00 95.31 359 VAL A C 1
ATOM 2914 O O . VAL A 1 359 ? -51.713 -7.000 83.101 1.00 95.31 359 VAL A O 1
ATOM 2917 N N . LEU A 1 360 ? -50.859 -5.280 81.950 1.00 94.94 360 LEU A N 1
ATOM 2918 C CA . LEU A 1 360 ? -51.719 -4.264 82.566 1.00 94.94 360 LEU A CA 1
ATOM 2919 C C . LEU A 1 360 ? -53.202 -4.544 82.310 1.00 94.94 360 LEU A C 1
ATOM 2921 O O . LEU A 1 360 ? -54.015 -4.453 83.230 1.00 94.94 360 LEU A O 1
ATOM 2925 N N . HIS A 1 361 ? -53.549 -4.908 81.076 1.00 93.81 361 HIS A N 1
ATOM 2926 C CA . HIS A 1 361 ? -54.912 -5.250 80.699 1.00 93.81 361 HIS A CA 1
ATOM 2927 C C . HIS A 1 361 ? -55.414 -6.473 81.470 1.00 93.81 361 HIS A C 1
ATOM 2929 O O . HIS A 1 361 ? -56.504 -6.430 82.040 1.00 93.81 361 HIS A O 1
ATOM 2935 N N . GLN A 1 362 ? -54.598 -7.524 81.553 1.00 95.06 362 GLN A N 1
ATOM 2936 C CA . GLN A 1 362 ? -54.912 -8.734 82.308 1.00 95.06 362 GLN A CA 1
ATOM 2937 C C . GLN A 1 362 ? -55.107 -8.439 83.802 1.00 95.06 362 GLN A C 1
ATOM 2939 O O . GLN A 1 362 ? -56.092 -8.875 84.396 1.00 95.06 362 GLN A O 1
ATOM 2944 N N . THR A 1 363 ? -54.229 -7.625 84.389 1.00 93.19 363 THR A N 1
ATOM 2945 C CA . THR A 1 363 ? -54.305 -7.260 85.811 1.00 93.19 363 THR A CA 1
ATOM 2946 C C . THR A 1 363 ? -55.556 -6.423 86.107 1.00 93.19 363 THR A C 1
ATOM 2948 O O . THR A 1 363 ? -56.217 -6.608 87.126 1.00 93.19 363 THR A O 1
ATOM 2951 N N . GLU A 1 364 ? -55.938 -5.511 85.207 1.00 93.44 364 GLU A N 1
ATOM 2952 C CA . GLU A 1 364 ? -57.187 -4.751 85.341 1.00 93.44 364 GLU A CA 1
ATOM 2953 C C . GLU A 1 364 ? -58.423 -5.650 85.185 1.00 93.44 364 GLU A C 1
ATOM 2955 O O . GLU A 1 364 ? -59.422 -5.438 85.875 1.00 93.44 364 GLU A O 1
ATOM 2960 N N . MET A 1 365 ? -58.373 -6.664 84.317 1.00 94.06 365 MET A N 1
ATOM 2961 C CA . MET A 1 365 ? -59.441 -7.660 84.195 1.00 94.06 365 MET A CA 1
ATOM 2962 C C . MET A 1 365 ? -59.606 -8.474 85.484 1.00 94.06 365 MET A C 1
ATOM 2964 O O . MET A 1 365 ? -60.731 -8.605 85.969 1.00 94.06 365 MET A O 1
ATOM 2968 N N . GLU A 1 366 ? -58.505 -8.939 86.079 1.00 93.88 366 GLU A N 1
ATOM 2969 C CA . GLU A 1 366 ? -58.496 -9.625 87.380 1.00 93.88 366 GLU A CA 1
ATOM 2970 C C . GLU A 1 366 ? -59.062 -8.727 88.484 1.00 93.88 366 GLU A C 1
ATOM 2972 O O . GLU A 1 366 ? -60.017 -9.105 89.160 1.00 93.88 366 GLU A O 1
ATOM 2977 N N . ARG A 1 367 ? -58.591 -7.477 88.585 1.00 92.69 367 ARG A N 1
ATOM 2978 C CA . ARG A 1 367 ? -59.096 -6.500 89.562 1.00 92.69 367 ARG A CA 1
ATOM 2979 C C . ARG A 1 367 ? -60.594 -6.235 89.401 1.00 92.69 367 ARG A C 1
ATOM 2981 O O . ARG A 1 367 ? -61.310 -6.073 90.389 1.00 92.69 367 ARG A O 1
ATOM 2988 N N . ARG A 1 368 ? -61.100 -6.162 88.164 1.00 92.62 368 ARG A N 1
ATOM 2989 C CA . ARG A 1 368 ? -62.541 -6.005 87.895 1.00 92.62 368 ARG A CA 1
ATOM 2990 C C . ARG A 1 368 ? -63.338 -7.226 88.326 1.00 92.62 368 ARG A C 1
ATOM 2992 O O . ARG A 1 368 ? -64.450 -7.056 88.828 1.00 92.62 368 ARG A O 1
ATOM 2999 N N . GLN A 1 369 ? -62.792 -8.422 88.134 1.00 93.31 369 GLN A N 1
ATOM 3000 C CA . GLN A 1 369 ? -63.412 -9.657 88.589 1.00 93.31 369 GLN A CA 1
ATOM 3001 C C . GLN A 1 369 ? -63.448 -9.723 90.120 1.00 93.31 369 GLN A C 1
ATOM 3003 O O . GLN A 1 369 ? -64.526 -9.904 90.681 1.00 93.31 369 GLN A O 1
ATOM 3008 N N . GLU A 1 370 ? -62.327 -9.460 90.795 1.00 91.25 370 GLU A N 1
ATOM 3009 C CA . GLU A 1 370 ? -62.255 -9.370 92.259 1.00 91.25 370 GLU A CA 1
ATOM 3010 C C . GLU A 1 370 ? -63.249 -8.337 92.808 1.00 91.25 370 GLU A C 1
ATOM 3012 O O . GLU A 1 370 ? -63.996 -8.608 93.746 1.00 91.25 370 GLU A O 1
ATOM 3017 N N . LEU A 1 371 ? -63.334 -7.155 92.188 1.00 90.75 371 LEU A N 1
ATOM 3018 C CA . LEU A 1 371 ? -64.293 -6.123 92.584 1.00 90.75 371 LEU A CA 1
ATOM 3019 C C . LEU A 1 371 ? -65.747 -6.596 92.417 1.00 90.75 371 LEU A C 1
ATOM 3021 O O . LEU A 1 371 ? -66.604 -6.274 93.244 1.00 90.75 371 LEU A O 1
ATOM 3025 N N . ALA A 1 372 ? -66.045 -7.346 91.353 1.00 89.94 372 ALA A N 1
ATOM 3026 C CA . ALA A 1 372 ? -67.364 -7.930 91.138 1.00 89.94 372 ALA A CA 1
ATOM 3027 C C . ALA A 1 372 ? -67.690 -9.000 92.195 1.00 89.94 372 ALA A C 1
ATOM 3029 O O . ALA A 1 372 ? -68.814 -9.022 92.699 1.00 89.94 372 ALA A O 1
ATOM 3030 N N . GLU A 1 373 ? -66.715 -9.829 92.574 1.00 90.56 373 GLU A N 1
ATOM 3031 C CA . GLU A 1 373 ? -66.837 -10.825 93.644 1.00 90.56 373 GLU A CA 1
ATOM 3032 C C . GLU A 1 373 ? -67.083 -10.160 95.004 1.00 90.56 373 GLU A C 1
ATOM 3034 O O . GLU A 1 373 ? -68.070 -10.484 95.669 1.00 90.56 373 GLU A O 1
ATOM 3039 N N . VAL A 1 374 ? -66.283 -9.150 95.364 1.00 89.62 374 VAL A N 1
ATOM 3040 C CA . VAL A 1 374 ? -66.466 -8.349 96.587 1.00 89.62 374 VAL A CA 1
ATOM 3041 C C . VAL A 1 374 ? -67.837 -7.675 96.597 1.00 89.62 374 VAL A C 1
ATOM 3043 O O . VAL A 1 374 ? -68.531 -7.690 97.612 1.00 89.62 374 VAL A O 1
ATOM 3046 N N . LYS A 1 375 ? -68.279 -7.105 95.469 1.00 89.75 375 LYS A N 1
ATOM 3047 C CA . LYS A 1 375 ? -69.606 -6.481 95.361 1.00 89.75 375 LYS A CA 1
ATOM 3048 C C . LYS A 1 375 ? -70.731 -7.502 95.544 1.00 89.75 375 LYS A C 1
ATOM 3050 O O . LYS A 1 375 ? -71.716 -7.199 96.219 1.00 89.75 375 LYS A O 1
ATOM 3055 N N . ALA A 1 376 ? -70.597 -8.696 94.970 1.00 87.19 376 ALA A N 1
ATOM 3056 C CA . ALA A 1 376 ? -71.561 -9.779 95.144 1.00 87.19 376 ALA A CA 1
ATOM 3057 C C . ALA A 1 376 ? -71.596 -10.279 96.598 1.00 87.19 376 ALA A C 1
ATOM 3059 O O . ALA A 1 376 ? -72.672 -10.531 97.139 1.00 87.19 376 ALA A O 1
ATOM 3060 N N . GLU A 1 377 ? -70.443 -10.384 97.256 1.00 86.75 377 GLU A N 1
ATOM 3061 C CA . GLU A 1 377 ? -70.337 -10.763 98.666 1.00 86.75 377 GLU A CA 1
ATOM 3062 C C . GLU A 1 377 ? -70.929 -9.701 99.600 1.00 86.75 377 GLU A C 1
ATOM 3064 O O . GLU A 1 377 ? -71.718 -10.030 100.487 1.00 86.75 377 GLU A O 1
ATOM 3069 N N . LEU A 1 378 ? -70.666 -8.418 99.336 1.00 85.44 378 LEU A N 1
ATOM 3070 C CA . LEU A 1 378 ? -71.302 -7.307 100.043 1.00 85.44 378 LEU A CA 1
ATOM 3071 C C . LEU A 1 378 ? -72.832 -7.357 99.898 1.00 85.44 378 LEU A C 1
ATOM 3073 O O . LEU A 1 378 ? -73.549 -7.199 100.885 1.00 85.44 378 LEU A O 1
ATOM 3077 N N . GLN A 1 379 ? -73.344 -7.630 98.692 1.00 84.00 379 GLN A N 1
ATOM 3078 C CA . GLN A 1 379 ? -74.781 -7.806 98.460 1.00 84.00 379 GLN A CA 1
ATOM 3079 C C . GLN A 1 379 ? -75.357 -9.001 99.233 1.00 84.00 379 GLN A C 1
ATOM 3081 O O . GLN A 1 379 ? -76.432 -8.869 99.818 1.00 84.00 379 GLN A O 1
ATOM 3086 N N . ARG A 1 380 ? -74.653 -10.143 99.296 1.00 79.12 380 ARG A N 1
ATOM 3087 C CA . ARG A 1 380 ? -75.070 -11.290 100.127 1.00 79.12 380 ARG A CA 1
ATOM 3088 C C . ARG A 1 380 ? -75.117 -10.931 101.613 1.00 79.12 380 ARG A C 1
ATOM 3090 O O . ARG A 1 380 ? -76.078 -11.297 102.284 1.00 79.12 380 ARG A O 1
ATOM 3097 N N . ASN A 1 381 ? -74.132 -10.187 102.111 1.00 76.50 381 ASN A N 1
ATOM 3098 C CA . ASN A 1 381 ? -74.076 -9.751 103.509 1.00 76.50 381 ASN A CA 1
ATOM 3099 C C . ASN A 1 381 ? -75.191 -8.746 103.850 1.00 76.50 381 ASN A C 1
ATOM 3101 O O . ASN A 1 381 ? -75.817 -8.857 104.903 1.00 76.50 381 ASN A O 1
ATOM 3105 N N . LEU A 1 382 ? -75.512 -7.818 102.943 1.00 75.31 382 LEU A N 1
ATOM 3106 C CA . LEU A 1 382 ? -76.660 -6.906 103.068 1.00 75.31 382 LEU A CA 1
ATOM 3107 C C . LEU A 1 382 ? -78.003 -7.655 103.076 1.00 75.31 382 LEU A C 1
ATOM 3109 O O . LEU A 1 382 ? -78.872 -7.359 103.896 1.00 75.31 382 LEU A O 1
ATOM 3113 N N . LEU A 1 383 ? -78.157 -8.668 102.218 1.00 64.75 383 LEU A N 1
ATOM 3114 C CA . LEU A 1 383 ? -79.323 -9.559 102.220 1.00 64.75 383 LEU A CA 1
ATOM 3115 C C . LEU A 1 383 ? -79.438 -10.354 103.530 1.00 64.75 383 LEU A C 1
ATOM 3117 O O . LEU A 1 383 ? -80.539 -10.492 104.054 1.00 64.75 383 LEU A O 1
ATOM 3121 N N . GLN A 1 384 ? -78.320 -10.808 104.108 1.00 61.22 384 GLN A N 1
ATOM 3122 C CA . GLN A 1 384 ? -78.310 -11.464 105.421 1.00 61.22 384 GLN A CA 1
ATOM 3123 C C . GLN A 1 384 ? -78.674 -10.507 106.567 1.00 61.22 384 GLN A C 1
ATOM 3125 O O . GLN A 1 384 ? -79.401 -10.916 107.477 1.00 61.22 384 GLN A O 1
ATOM 3130 N N . GLN A 1 385 ? -78.247 -9.240 106.511 1.00 54.53 385 GLN A N 1
ATOM 3131 C CA . GLN A 1 385 ? -78.631 -8.215 107.490 1.00 54.53 385 GLN A CA 1
ATOM 3132 C C . GLN A 1 385 ? -80.120 -7.833 107.408 1.00 54.53 385 GLN A C 1
ATOM 3134 O O . GLN A 1 385 ? -80.731 -7.574 108.440 1.00 54.53 385 GLN A O 1
ATOM 3139 N N . HIS A 1 386 ? -80.756 -7.881 106.232 1.00 49.44 386 HIS A N 1
ATOM 3140 C CA . HIS A 1 386 ? -82.207 -7.659 106.108 1.00 49.44 386 HIS A CA 1
ATOM 3141 C C . HIS A 1 386 ? -83.077 -8.785 106.700 1.00 49.44 386 HIS A C 1
ATOM 3143 O O . HIS A 1 386 ? -84.235 -8.549 107.034 1.00 49.44 386 HIS A O 1
ATOM 3149 N N . THR A 1 387 ? -82.531 -9.986 106.915 1.00 45.88 387 THR A N 1
ATOM 3150 C CA . THR A 1 387 ? -83.227 -11.095 107.603 1.00 45.88 387 THR A CA 1
ATOM 3151 C C . THR A 1 387 ? -83.102 -11.082 109.132 1.00 45.88 387 THR A C 1
ATOM 3153 O O . THR A 1 387 ? -83.665 -11.957 109.790 1.00 45.88 387 THR A O 1
ATOM 3156 N N . ARG A 1 388 ? -82.402 -10.108 109.733 1.00 36.00 388 ARG A N 1
ATOM 3157 C CA . ARG A 1 388 ? -82.218 -10.018 111.190 1.00 36.00 388 ARG A CA 1
ATOM 3158 C C . ARG A 1 388 ? -82.569 -8.615 111.702 1.00 36.00 388 ARG A C 1
ATOM 3160 O O . ARG A 1 388 ? -81.702 -7.775 111.870 1.00 36.00 388 ARG A O 1
ATOM 3167 N N . SER A 1 389 ? -83.869 -8.419 111.926 1.00 33.62 389 SER A N 1
ATOM 3168 C CA . SER A 1 389 ? -84.524 -7.474 112.847 1.00 33.62 389 SER A CA 1
ATOM 3169 C C . SER A 1 389 ? -83.887 -6.100 113.123 1.00 33.62 389 SER A C 1
ATOM 3171 O O . SER A 1 389 ? -82.907 -5.980 113.849 1.00 33.62 389 SER A O 1
ATOM 3173 N N . THR A 1 390 ? -84.600 -5.063 112.661 1.00 30.70 390 THR A N 1
ATOM 3174 C CA . THR A 1 390 ? -85.168 -3.952 113.464 1.00 30.70 390 THR A CA 1
ATOM 3175 C C . THR A 1 390 ? -84.614 -3.736 114.881 1.00 30.70 390 THR A C 1
ATOM 3177 O O . THR A 1 390 ? -84.904 -4.564 115.739 1.00 30.70 390 THR A O 1
ATOM 3180 N N . THR A 1 391 ? -83.964 -2.585 115.139 1.00 30.33 391 THR A N 1
ATOM 3181 C CA . THR A 1 391 ? -84.465 -1.452 115.972 1.00 30.33 391 THR A CA 1
ATOM 3182 C C . THR A 1 391 ? -83.393 -0.359 116.208 1.00 30.33 391 THR A C 1
ATOM 3184 O O . THR A 1 391 ? -82.292 -0.676 116.640 1.00 30.33 391 THR A O 1
ATOM 3187 N N . THR A 1 392 ? -83.802 0.899 115.961 1.00 30.61 392 THR A N 1
ATOM 3188 C CA . THR A 1 392 ? -83.537 2.184 116.675 1.00 30.61 392 THR A CA 1
ATOM 3189 C C . THR A 1 392 ? -82.133 2.816 116.830 1.00 30.61 392 THR A C 1
ATOM 3191 O O . THR A 1 392 ? -81.273 2.282 117.520 1.00 30.61 392 THR A O 1
ATOM 3194 N N . ASP A 1 393 ? -82.070 4.060 116.313 1.00 30.53 393 ASP A N 1
ATOM 3195 C CA . ASP A 1 393 ? -81.726 5.341 116.984 1.00 30.53 393 ASP A CA 1
ATOM 3196 C C . ASP A 1 393 ? -80.314 5.979 116.894 1.00 30.53 393 ASP A C 1
ATOM 3198 O O . ASP A 1 393 ? -79.330 5.390 117.323 1.00 30.53 393 ASP A O 1
ATOM 3202 N N . THR A 1 394 ? -80.325 7.239 116.382 1.00 33.69 394 THR A N 1
ATOM 3203 C CA . THR A 1 394 ? -79.547 8.491 116.684 1.00 33.69 394 THR A CA 1
ATOM 3204 C C . THR A 1 394 ? -78.018 8.409 116.886 1.00 33.69 394 THR A C 1
ATOM 3206 O O . THR A 1 394 ? -77.526 7.497 117.521 1.00 33.69 394 THR A O 1
ATOM 3209 N N . GLU A 1 395 ? -77.145 9.327 116.448 1.00 33.78 395 GLU A N 1
ATOM 3210 C CA . GLU A 1 395 ? -77.177 10.792 116.293 1.00 33.78 395 GLU A CA 1
ATOM 3211 C C . GLU A 1 395 ? -75.882 11.244 115.550 1.00 33.78 395 GLU A C 1
ATOM 3213 O O . GLU A 1 395 ? -74.900 10.507 115.552 1.00 33.78 395 GLU A O 1
ATOM 3218 N N . ASN A 1 396 ? -75.908 12.442 114.939 1.00 35.16 396 ASN A N 1
ATOM 3219 C CA . ASN A 1 396 ? -74.837 13.431 114.649 1.00 35.16 396 ASN A CA 1
ATOM 3220 C C . ASN A 1 396 ? -73.340 13.024 114.584 1.00 35.16 396 ASN A C 1
ATOM 3222 O O . ASN A 1 396 ? -72.817 12.383 115.486 1.00 35.16 396 ASN A O 1
ATOM 3226 N N . THR A 1 397 ? -72.566 13.588 113.637 1.00 36.31 397 THR A N 1
ATOM 3227 C CA . THR A 1 397 ? -71.755 14.829 113.818 1.00 36.31 397 THR A CA 1
ATOM 3228 C C . THR A 1 397 ? -70.984 15.183 112.528 1.00 36.31 397 THR A C 1
ATOM 3230 O O . THR A 1 397 ? -70.471 14.305 111.839 1.00 36.31 397 THR A O 1
ATOM 3233 N N . ASP A 1 398 ? -70.932 16.485 112.243 1.00 37.00 398 ASP A N 1
ATOM 3234 C CA . ASP A 1 398 ? -70.144 17.207 111.231 1.00 37.00 398 ASP A CA 1
ATOM 3235 C C . ASP A 1 398 ? -68.618 17.232 111.490 1.00 37.00 398 ASP A C 1
ATOM 3237 O O . ASP A 1 398 ? -68.164 16.828 112.563 1.00 37.00 398 ASP A O 1
ATOM 3241 N N . CYS A 1 399 ? -67.902 17.848 110.525 1.00 37.06 399 CYS A N 1
ATOM 3242 C CA . CYS A 1 399 ? -66.509 18.356 110.508 1.00 37.06 399 CYS A CA 1
ATOM 3243 C C . CYS A 1 399 ? -65.474 17.429 109.826 1.00 37.06 399 CYS A C 1
ATOM 3245 O O . CYS A 1 399 ? -65.446 16.233 110.081 1.00 37.06 399 CYS A O 1
ATOM 3247 N N . ASP A 1 400 ? -64.498 17.874 109.025 1.00 36.19 400 ASP A N 1
ATOM 3248 C CA . ASP A 1 400 ? -64.200 19.132 108.317 1.00 36.19 400 ASP A CA 1
ATOM 3249 C C . ASP A 1 400 ? -62.908 18.896 107.492 1.00 36.19 400 ASP A C 1
ATOM 3251 O O . ASP A 1 400 ? -62.040 18.160 107.958 1.00 36.19 400 ASP A O 1
ATOM 3255 N N . THR A 1 401 ? -62.720 19.613 106.372 1.00 36.16 401 THR A N 1
ATOM 3256 C CA . THR A 1 401 ? -61.426 19.973 105.703 1.00 36.16 401 THR A CA 1
ATOM 3257 C C . THR A 1 401 ? -60.464 18.851 105.208 1.00 36.16 401 THR A C 1
ATOM 3259 O O . THR A 1 401 ? -60.357 17.788 105.795 1.00 36.16 401 THR A O 1
ATOM 3262 N N . VAL A 1 402 ? -59.737 18.958 104.081 1.00 38.72 402 VAL A N 1
ATOM 3263 C CA . VAL A 1 402 ? -58.633 19.900 103.790 1.00 38.72 402 VAL A CA 1
ATOM 3264 C C . VAL A 1 402 ? -58.453 20.144 102.279 1.00 38.72 402 VAL A C 1
ATOM 3266 O O . VAL A 1 402 ? -58.585 19.253 101.441 1.00 38.72 402 VAL A O 1
ATOM 3269 N N . THR A 1 403 ? -58.115 21.397 101.993 1.00 36.78 403 THR A N 1
ATOM 3270 C CA . THR A 1 403 ? -57.819 22.072 100.727 1.00 36.78 403 THR A CA 1
ATOM 3271 C C . THR A 1 403 ? -56.309 22.056 100.401 1.00 36.78 403 THR A C 1
ATOM 3273 O O . THR A 1 403 ? -55.488 21.885 101.291 1.00 36.78 403 THR A O 1
ATOM 3276 N N . GLU A 1 404 ? -55.982 22.403 99.148 1.00 38.50 404 GLU A N 1
ATOM 3277 C CA . GLU A 1 404 ? -54.699 22.926 98.621 1.00 38.50 404 GLU A CA 1
ATOM 3278 C C . GLU A 1 404 ? -53.625 21.952 98.115 1.00 38.50 404 GLU A C 1
ATOM 3280 O O . GLU A 1 404 ? -53.296 20.943 98.731 1.00 38.50 404 GLU A O 1
ATOM 3285 N N . GLY A 1 405 ? -53.014 22.328 96.978 1.00 34.28 405 GLY A N 1
ATOM 3286 C CA . GLY A 1 405 ? -51.790 21.669 96.527 1.00 34.28 405 GLY A CA 1
ATOM 3287 C C . GLY A 1 405 ? -51.221 21.964 95.136 1.00 34.28 405 GLY A C 1
ATOM 3288 O O . GLY A 1 405 ? -50.789 21.032 94.479 1.00 34.28 405 GLY A O 1
ATOM 3289 N N . SER A 1 406 ? -51.116 23.238 94.748 1.00 38.94 406 SER A N 1
ATOM 3290 C CA . SER A 1 406 ? -50.020 23.787 93.918 1.00 38.94 406 SER A CA 1
ATOM 3291 C C . SER A 1 406 ? -49.957 23.568 92.390 1.00 38.94 406 SER A C 1
ATOM 3293 O O . SER A 1 406 ? -49.768 22.481 91.855 1.00 38.94 406 SER A O 1
ATOM 3295 N N . GLN A 1 407 ? -49.944 24.721 91.713 1.00 46.72 407 GLN A N 1
ATOM 3296 C CA . GLN A 1 407 ? -49.345 25.016 90.406 1.00 46.72 407 GLN A CA 1
ATOM 3297 C C . GLN A 1 407 ? -47.838 24.696 90.373 1.00 46.72 407 GLN A C 1
ATOM 3299 O O . GLN A 1 407 ? -47.199 24.777 91.415 1.00 46.72 407 GLN A O 1
ATOM 3304 N N . TYR A 1 408 ? -47.271 24.450 89.183 1.00 36.31 408 TYR A N 1
ATOM 3305 C CA . TYR A 1 408 ? -46.027 25.072 88.679 1.00 36.31 408 TYR A CA 1
ATOM 3306 C C . TYR A 1 408 ? -45.821 24.698 87.191 1.00 36.31 408 TYR A C 1
ATOM 3308 O O . TYR A 1 408 ? -45.688 23.532 86.833 1.00 36.31 408 TYR A O 1
ATOM 3316 N N . THR A 1 409 ? -45.812 25.706 86.318 1.00 45.66 409 THR A N 1
ATOM 3317 C CA . THR A 1 409 ? -45.175 25.711 84.980 1.00 45.66 409 THR A CA 1
ATOM 3318 C C . THR A 1 409 ? -43.738 26.277 85.115 1.00 45.66 409 THR A C 1
ATOM 3320 O O . THR A 1 409 ? -43.320 26.581 86.226 1.00 45.66 409 THR A O 1
ATOM 3323 N N . PRO A 1 410 ? -43.039 26.662 84.036 1.00 57.38 410 PRO A N 1
ATOM 3324 C CA . PRO A 1 410 ? -42.182 25.892 83.133 1.00 57.38 410 PRO A CA 1
ATOM 3325 C C . PRO A 1 410 ? -40.686 26.292 83.268 1.00 57.38 410 PRO A C 1
ATOM 3327 O O . PRO A 1 410 ? -40.362 27.315 83.864 1.00 57.38 410 PRO A O 1
ATOM 3330 N N . THR A 1 411 ? -39.764 25.588 82.607 1.00 41.09 411 THR A N 1
ATOM 3331 C CA . THR A 1 411 ? -38.446 26.156 82.263 1.00 41.09 411 THR A CA 1
ATOM 3332 C C . THR A 1 411 ? -38.067 25.786 80.838 1.00 41.09 411 THR A C 1
ATOM 3334 O O . THR A 1 411 ? -37.936 24.617 80.484 1.00 41.09 411 THR A O 1
ATOM 3337 N N . GLY A 1 412 ? -37.902 26.815 80.009 1.00 40.25 412 GLY A N 1
ATOM 3338 C CA . GLY A 1 412 ? -37.092 26.733 78.803 1.00 40.25 412 GLY A CA 1
ATOM 3339 C C . GLY A 1 412 ? -35.625 27.011 79.127 1.00 40.25 412 GLY A C 1
ATOM 3340 O O . GLY A 1 412 ? -35.325 27.646 80.134 1.00 40.25 412 GLY A O 1
ATOM 3341 N N . SER A 1 413 ? -34.725 26.582 78.244 1.00 41.12 413 SER A N 1
ATOM 3342 C CA . SER A 1 413 ? -33.551 27.375 77.873 1.00 41.12 413 SER A CA 1
ATOM 3343 C C . SER A 1 413 ? -32.918 26.834 76.595 1.00 41.12 413 SER A C 1
ATOM 3345 O O . SER A 1 413 ? -32.577 25.660 76.483 1.00 41.12 413 SER A O 1
ATOM 3347 N N . THR A 1 414 ? -32.750 27.758 75.662 1.00 48.78 414 THR A N 1
ATOM 3348 C CA . THR A 1 414 ? -31.904 27.767 74.471 1.00 48.78 414 THR A CA 1
ATOM 3349 C C . THR A 1 414 ? -30.421 27.683 74.848 1.00 48.78 414 THR A C 1
ATOM 3351 O O . THR A 1 414 ? -30.048 28.284 75.855 1.00 48.78 414 THR A O 1
ATOM 3354 N N . ILE A 1 415 ? -29.581 27.064 74.006 1.00 45.22 415 ILE A N 1
ATOM 3355 C CA . ILE A 1 415 ? -28.203 27.517 73.732 1.00 45.22 415 ILE A CA 1
ATOM 3356 C C . ILE A 1 415 ? -27.917 27.340 72.232 1.00 45.22 415 ILE A C 1
ATOM 3358 O O . ILE A 1 415 ? -28.122 26.271 71.662 1.00 45.22 415 ILE A O 1
ATOM 3362 N N . ASP A 1 416 ? -27.471 28.447 71.645 1.00 50.12 416 ASP A N 1
ATOM 3363 C CA . ASP A 1 416 ? -26.915 28.659 70.309 1.00 50.12 416 ASP A CA 1
ATOM 3364 C C . ASP A 1 416 ? -25.382 28.478 70.347 1.00 50.12 416 ASP A C 1
ATOM 3366 O O . ASP A 1 416 ? -24.763 28.627 71.403 1.00 50.12 416 ASP A O 1
ATOM 3370 N N . GLY A 1 417 ? -24.757 28.172 69.211 1.00 37.25 417 GLY A N 1
ATOM 3371 C CA . GLY A 1 417 ? -23.324 27.885 69.129 1.00 37.25 417 GLY A CA 1
ATOM 3372 C C . GLY A 1 417 ? -22.795 27.787 67.701 1.00 37.25 417 GLY A C 1
ATOM 3373 O O . GLY A 1 417 ? -22.376 26.723 67.258 1.00 37.25 417 GLY A O 1
ATOM 3374 N N . SER A 1 418 ? -22.808 28.914 66.993 1.00 50.59 418 SER A N 1
ATOM 3375 C CA . SER A 1 418 ? -22.056 29.162 65.758 1.00 50.59 418 SER A CA 1
ATOM 3376 C C . SER A 1 418 ? -20.537 29.187 65.995 1.00 50.59 418 SER A C 1
ATOM 3378 O O . SER A 1 418 ? -20.085 29.827 66.944 1.00 50.59 418 SER A O 1
ATOM 3380 N N . THR A 1 419 ? -19.732 28.587 65.103 1.00 41.88 419 THR A N 1
ATOM 3381 C CA . THR A 1 419 ? -18.596 29.290 64.461 1.00 41.88 419 THR A CA 1
ATOM 3382 C C . THR A 1 419 ? -18.012 28.555 63.245 1.00 41.88 419 THR A C 1
ATOM 3384 O O . THR A 1 419 ? -17.760 27.356 63.239 1.00 41.88 419 THR A O 1
ATOM 3387 N N . THR A 1 420 ? -17.786 29.372 62.223 1.00 48.16 420 THR A N 1
ATOM 3388 C CA . THR A 1 420 ? -17.028 29.237 60.971 1.00 48.16 420 THR A CA 1
ATOM 3389 C C . THR A 1 420 ? -15.532 28.935 61.135 1.00 48.16 420 THR A C 1
ATOM 3391 O O . THR A 1 420 ? -14.923 29.501 62.039 1.00 48.16 420 THR A O 1
ATOM 3394 N N . ALA A 1 421 ? -14.915 28.245 60.159 1.00 38.16 421 ALA A N 1
ATOM 3395 C CA . ALA A 1 421 ? -13.692 28.711 59.471 1.00 38.16 421 ALA A CA 1
ATOM 3396 C C . ALA A 1 421 ? -13.331 27.881 58.212 1.00 38.16 421 ALA A C 1
ATOM 3398 O O . ALA A 1 421 ? -13.355 26.656 58.203 1.00 38.16 421 ALA A O 1
ATOM 3399 N N . THR A 1 422 ? -12.993 28.643 57.177 1.00 43.03 422 THR A N 1
ATOM 3400 C CA . THR A 1 422 ? -12.582 28.412 55.780 1.00 43.03 422 THR A CA 1
ATOM 3401 C C . THR A 1 422 ? -11.168 27.806 55.622 1.00 43.03 422 THR A C 1
ATOM 3403 O O . THR A 1 422 ? -10.358 28.049 56.511 1.00 43.03 422 THR A O 1
ATOM 3406 N N . ILE A 1 423 ? -10.836 27.155 54.473 1.00 45.25 423 ILE A N 1
ATOM 3407 C CA . ILE A 1 423 ? -9.697 27.469 53.534 1.00 45.25 423 ILE A CA 1
ATOM 3408 C C . ILE A 1 423 ? -9.248 26.306 52.585 1.00 45.25 423 ILE A C 1
ATOM 3410 O O . ILE A 1 423 ? -8.744 25.287 53.038 1.00 45.25 423 ILE A O 1
ATOM 3414 N N . TYR A 1 424 ? -9.363 26.600 51.269 1.00 42.06 424 TYR A N 1
ATOM 3415 C CA . TYR A 1 424 ? -8.495 26.363 50.075 1.00 42.06 424 TYR A CA 1
ATOM 3416 C C . TYR A 1 424 ? -8.395 25.067 49.226 1.00 42.06 424 TYR A C 1
ATOM 3418 O O . TYR A 1 424 ? -7.987 24.015 49.703 1.00 42.06 424 TYR A O 1
ATOM 3426 N N . GLY A 1 425 ? -8.517 25.306 47.899 1.00 36.78 425 GLY A N 1
ATOM 3427 C CA . GLY A 1 425 ? -7.748 24.717 46.775 1.00 36.78 425 GLY A CA 1
ATOM 3428 C C . GLY A 1 425 ? -8.605 23.945 45.754 1.00 36.78 425 GLY A C 1
ATOM 3429 O O . GLY A 1 425 ? -9.307 23.037 46.164 1.00 36.78 425 GLY A O 1
ATOM 3430 N N . GLY A 1 426 ? -8.624 24.197 44.440 1.00 41.62 426 GLY A N 1
ATOM 3431 C CA . GLY A 1 426 ? -7.898 25.120 43.561 1.00 41.62 426 GLY A CA 1
ATOM 3432 C C . GLY A 1 426 ? -8.387 24.941 42.107 1.00 41.62 426 GLY A C 1
ATOM 3433 O O . GLY A 1 426 ? -8.932 23.888 41.773 1.00 41.62 426 GLY A O 1
ATOM 3434 N N . GLU A 1 427 ? -8.217 25.986 41.293 1.00 41.09 427 GLU A N 1
ATOM 3435 C CA . GLU A 1 427 ? -7.986 25.876 39.841 1.00 41.09 427 GLU A CA 1
ATOM 3436 C C . GLU A 1 427 ? -6.483 25.724 39.590 1.00 41.09 427 GLU A C 1
ATOM 3438 O O . GLU A 1 427 ? -5.704 26.310 40.389 1.00 41.09 427 GLU A O 1
#

Sequence (427 aa):
MTTRFYNPSYDKQQIIDNCKYLFGDDVDPVVLTEQYDGIVSEQERFWDGRQHSYKSVPKTYTCVRAIVVDRMHTDTSILLATDIDQRALCYSSPTKDAVYLTSTFAWKLSDSQSVAPYAIEELHRLTTNLMKDKLDQEVFLNNKLKEGVEEKLQRLTAETDVDDTIKEGLRQQLYQRARASFKCKEEKRKNEIARKIQDMLDTLEDEDDDEASMDQILLRIQQPSKNTASQNEIDWRGECVSNIVKNCQKKFREKLKQQKEELTKKFEEEIKIAVQEEKGVADQKLAGIQLEHEGVKKTYDETIEGMKQDRAHSDAEKDASIRDLKEELDAKVQALEKACSSVEKEKGFRKKLEDALDVLHQTEMERRQELAEVKAELQRNLLQQHTRSTTTDTENTDCDTVTEGSQYTPTGSTIDGSTTATIYGGE

Foldseek 3Di:
DPPPPLDLVVLQVLLQVLCCLQFHVQKDKDKDKDKDKDWFFDWDDDPPPDDTDTDGDIFIFIKIKIKIFHPDPDPGDDDDDDDDPFDDQPPDDPDDTIGIDIQPDRDTDDDDDDPVSVNSVSSSVVSVVSSVVVVVVVVVVLVVLLVVLVVVLCVVCVVPPDDPVVSVVSSVVSSVVSVVVVVVVVVVVSVVVVVVVVVVVVVVVVVVPPPPPVVVVVVVVPDDDDDDDDDDDPPPVVVVVVVVVVVVVVVVVVVVVVVVVVVVVVVVVVVVVVVVVVVVVVVVVVVVVVVVVVVVVVVVVVVVVVVVVVVVVVVVVVVVVVVVVVVVVVVVVVVVVVVVVVVVVVVVVVVVVVVVVVVVVVVVVVVVVVVVVVVVVVVVVVVVVVVDDDDDDDDDDDDDDDDDDDDDDDDDDDDDDDDDDDDDDDD

Radius of gyration: 62.56 Å; chains: 1; bounding box: 147×62×192 Å

Secondary structure (DSSP, 8-state):
-------HHHHHHHHHHHHHHHH-TTEEEEEEEEEEEEEEEEEE--SSS---EEEEEEEEEEEEEEEEEESS-----------TTS-------SSTTEEEEE-S--EE--TTS-SHHHHHHHHHHHHHHHHHHHHHHHHHHHHHHHHHHHHHHHHHHSSS---HHHHHHHHHHHHHHHHHHHHHHHHHHHHHHHHHHHHHHHHHHSSS--HHHHHHHHHHHTS--S---------HHHHHHHHHHHHHHHHHHHHHHHHHHHHHHHHHHHHHHHHHHHHHHHHHHHHHHHHHHHHHHHHHHHHHHHHHHHHHHHHHHHHHHHHHHHHHHHHHHHHHHHHHHHHHHHHHHHHHHHHHHHHHHHHHHHHHHHHHHHHHHHHHHHHHHHTS---------------------------------------